Protein AF-A0AAD5QL70-F1 (afdb_monomer)

Organism: Parelaphostrongylus tenuis (NCBI:txid148309)

Mean predicted aligned error: 19.57 Å

Nearest PDB structures (foldseek):
  9cop-assembly1_x  TM=6.334E-01  e=8.776E-11  Saccharomyces cerevisiae
  8ptx-assembly1_D  TM=2.687E-01  e=2.064E-01  Homo sapiens
  8hmd-assembly1_B  TM=1.563E-01  e=8.203E-01  Tetrahymena thermophila
  6tka-assembly1_AAA  TM=2.559E-01  e=7.847E+00  Homo sapiens

Structure (mmCIF, N/CA/C/O backbone):
data_AF-A0AAD5QL70-F1
#
_entry.id   AF-A0AAD5QL70-F1
#
loop_
_atom_site.group_PDB
_atom_site.id
_atom_site.type_symbol
_atom_site.label_atom_id
_atom_site.label_alt_id
_atom_site.label_comp_id
_atom_site.label_asym_id
_atom_site.label_entity_id
_atom_site.label_seq_id
_atom_site.pdbx_PDB_ins_code
_atom_site.Cartn_x
_atom_site.Cartn_y
_atom_site.Cartn_z
_atom_site.occupancy
_atom_site.B_iso_or_equiv
_atom_site.auth_seq_id
_atom_site.auth_comp_id
_atom_site.auth_asym_id
_atom_site.auth_atom_id
_atom_site.pdbx_PDB_model_num
ATOM 1 N N . MET A 1 1 ? -36.336 -22.888 -12.694 1.00 26.28 1 MET A N 1
ATOM 2 C CA . MET A 1 1 ? -35.235 -23.279 -13.600 1.00 26.28 1 MET A CA 1
ATOM 3 C C . MET A 1 1 ? -35.094 -22.141 -14.593 1.00 26.28 1 MET A C 1
ATOM 5 O O . MET A 1 1 ? -36.102 -21.749 -15.151 1.00 26.28 1 MET A O 1
ATOM 9 N N . ALA A 1 2 ? -34.057 -21.320 -14.458 1.00 32.94 2 ALA A N 1
ATOM 10 C CA . ALA A 1 2 ? -32.711 -21.486 -15.024 1.00 32.94 2 ALA A CA 1
ATOM 11 C C . ALA A 1 2 ? -32.626 -20.706 -16.346 1.00 32.94 2 ALA A C 1
ATOM 13 O O . ALA A 1 2 ? -33.379 -20.984 -17.267 1.00 32.94 2 ALA A O 1
ATOM 14 N N . GLY A 1 3 ? -31.744 -19.703 -16.392 1.00 25.83 3 GLY A N 1
ATOM 15 C CA . GLY A 1 3 ? -31.513 -18.897 -17.595 1.00 25.83 3 GLY A CA 1
ATOM 16 C C . GLY A 1 3 ? -31.138 -17.437 -17.340 1.00 25.83 3 GLY A C 1
ATOM 17 O O . GLY A 1 3 ? -31.626 -16.557 -18.032 1.00 25.83 3 GLY A O 1
ATOM 18 N N . GLY A 1 4 ? -30.310 -17.161 -16.329 1.00 25.77 4 GLY A N 1
ATOM 19 C CA . GLY A 1 4 ? -29.740 -15.837 -16.070 1.00 25.77 4 GLY A CA 1
ATOM 20 C C . GLY A 1 4 ? -28.220 -15.870 -16.191 1.00 25.77 4 GLY A C 1
ATOM 21 O O . GLY A 1 4 ? -27.537 -15.657 -15.199 1.00 25.77 4 GLY A O 1
ATOM 22 N N . TYR A 1 5 ? -27.693 -16.189 -17.373 1.00 37.12 5 TYR A N 1
ATOM 23 C CA . TYR A 1 5 ? -26.260 -16.098 -17.669 1.00 37.12 5 TYR A CA 1
ATOM 24 C C . TYR A 1 5 ? -26.059 -15.676 -19.122 1.00 37.12 5 TYR A C 1
ATOM 26 O O . TYR A 1 5 ? -25.923 -16.525 -19.988 1.00 37.12 5 TYR A O 1
ATOM 34 N N . ALA A 1 6 ? -26.071 -14.366 -19.372 1.00 33.66 6 ALA A N 1
ATOM 35 C CA . ALA A 1 6 ? -25.352 -13.724 -20.478 1.00 33.66 6 ALA A CA 1
ATOM 36 C C . ALA A 1 6 ? -25.556 -12.200 -20.417 1.00 33.66 6 ALA A C 1
ATOM 38 O O . ALA A 1 6 ? -26.166 -11.597 -21.292 1.00 33.66 6 ALA A O 1
ATOM 39 N N . ALA A 1 7 ? -25.033 -11.555 -19.375 1.00 30.66 7 ALA A N 1
ATOM 40 C CA . ALA A 1 7 ? -24.532 -10.196 -19.549 1.00 30.66 7 ALA A CA 1
ATOM 41 C C . ALA A 1 7 ? -23.029 -10.353 -19.777 1.00 30.66 7 ALA A C 1
ATOM 43 O O . ALA A 1 7 ? -22.259 -10.463 -18.823 1.00 30.66 7 ALA A O 1
ATOM 44 N N . ALA A 1 8 ? -22.637 -10.503 -21.044 1.00 32.81 8 ALA A N 1
ATOM 45 C CA . ALA A 1 8 ? -21.238 -10.537 -21.436 1.00 32.81 8 ALA A CA 1
ATOM 46 C C . ALA A 1 8 ? -20.566 -9.260 -20.917 1.00 32.81 8 ALA A C 1
ATOM 48 O O . ALA A 1 8 ? -20.965 -8.146 -21.255 1.00 32.81 8 ALA A O 1
ATOM 49 N N . ALA A 1 9 ? -19.590 -9.443 -20.030 1.00 40.41 9 ALA A N 1
ATOM 50 C CA . ALA A 1 9 ? -18.787 -8.378 -19.471 1.00 40.41 9 ALA A CA 1
ATOM 51 C C . ALA A 1 9 ? -17.995 -7.708 -20.599 1.00 40.41 9 ALA A C 1
ATOM 53 O O . ALA A 1 9 ? -17.001 -8.244 -21.083 1.00 40.41 9 ALA A O 1
ATOM 54 N N . SER A 1 10 ? -18.412 -6.507 -20.983 1.00 39.53 10 SER A N 1
ATOM 55 C CA . SER A 1 10 ? -17.719 -5.600 -21.901 1.00 39.53 10 SER A CA 1
ATOM 56 C C . SER A 1 10 ? -16.426 -5.009 -21.301 1.00 39.53 10 SER A C 1
ATOM 58 O O . SER A 1 10 ? -16.129 -3.839 -21.509 1.00 39.53 10 SER A O 1
ATOM 60 N N . GLY A 1 11 ? -15.688 -5.787 -20.499 1.00 47.69 11 GLY A N 1
ATOM 61 C CA . GLY A 1 11 ? -14.507 -5.350 -19.740 1.00 47.69 11 GLY A CA 1
ATOM 62 C C . GLY A 1 11 ? -13.321 -6.317 -19.788 1.00 47.69 11 GLY A C 1
ATOM 63 O O . GLY A 1 11 ? -12.368 -6.139 -19.041 1.00 47.69 11 GLY A O 1
ATOM 64 N N . ILE A 1 12 ? -13.358 -7.354 -20.632 1.00 50.16 12 ILE A N 1
ATOM 65 C CA . ILE A 1 12 ? -12.235 -8.303 -20.759 1.00 50.16 12 ILE A CA 1
ATOM 66 C C . ILE A 1 12 ? -11.058 -7.675 -21.531 1.00 50.16 12 ILE A C 1
ATOM 68 O O . ILE A 1 12 ? -9.913 -7.992 -21.240 1.00 50.16 12 ILE A O 1
ATOM 72 N N . GLU A 1 13 ? -11.310 -6.719 -22.432 1.00 52.88 13 GLU A N 1
ATOM 73 C CA . GLU A 1 13 ? -10.253 -6.007 -23.178 1.00 52.88 13 GLU A CA 1
ATOM 74 C C . GLU A 1 13 ? -9.585 -4.863 -22.388 1.00 52.88 13 GLU A C 1
ATOM 76 O O . GLU A 1 13 ? -8.608 -4.285 -22.856 1.00 52.88 13 GLU A O 1
ATOM 81 N N . THR A 1 14 ? -10.084 -4.522 -21.193 1.00 74.25 14 THR A N 1
ATOM 82 C CA . THR A 1 14 ? -9.535 -3.428 -20.367 1.00 74.25 14 THR A CA 1
ATOM 83 C C . THR A 1 14 ? -8.592 -3.901 -19.264 1.00 74.25 14 THR A C 1
ATOM 85 O O . THR A 1 14 ? -7.994 -3.065 -18.594 1.00 74.25 14 THR A O 1
ATOM 88 N N . VAL A 1 15 ? -8.484 -5.212 -19.037 1.00 84.00 15 VAL A N 1
ATOM 89 C CA . VAL A 1 15 ? -7.678 -5.800 -17.958 1.00 84.00 15 VAL A CA 1
ATOM 90 C C . VAL A 1 15 ? -6.427 -6.429 -18.561 1.00 84.00 15 VAL A C 1
ATOM 92 O O . VAL A 1 15 ? -6.495 -7.138 -19.562 1.00 84.00 15 VAL A O 1
ATOM 95 N N . ASP A 1 16 ? -5.278 -6.164 -17.954 1.00 88.62 16 ASP A N 1
ATOM 96 C CA . ASP A 1 16 ? -4.001 -6.751 -18.351 1.00 88.62 16 ASP A CA 1
ATOM 97 C C . ASP A 1 16 ? -3.916 -8.249 -18.002 1.00 88.62 16 ASP A C 1
ATOM 99 O O . ASP A 1 16 ? -4.694 -8.773 -17.206 1.00 88.62 16 ASP A O 1
ATOM 103 N N . GLU A 1 17 ? -2.949 -8.969 -18.577 1.00 88.69 17 GLU A N 1
ATOM 104 C CA . GLU A 1 17 ? -2.839 -10.427 -18.410 1.00 88.69 17 GLU A CA 1
ATOM 105 C C . GLU A 1 17 ? -2.703 -10.851 -16.935 1.00 88.69 17 GLU A C 1
ATOM 107 O O . GLU A 1 17 ? -3.356 -11.795 -16.484 1.00 88.69 17 GLU A O 1
ATOM 112 N N . CYS A 1 18 ? -1.900 -10.117 -16.158 1.00 89.81 18 CYS A N 1
ATOM 113 C CA . CYS A 1 18 ? -1.757 -10.319 -14.716 1.00 89.81 18 CYS A CA 1
ATOM 114 C C . CYS A 1 18 ? -3.096 -10.124 -13.988 1.00 89.81 18 CYS A C 1
ATOM 116 O O . CYS A 1 18 ? -3.491 -10.958 -13.168 1.00 89.81 18 CYS A O 1
ATOM 118 N N . GLY A 1 19 ? -3.831 -9.062 -14.326 1.00 91.38 19 GLY A N 1
ATOM 119 C CA . GLY A 1 19 ? -5.157 -8.815 -13.778 1.00 91.38 19 GLY A CA 1
ATOM 120 C C . GLY A 1 19 ? -6.150 -9.925 -14.132 1.00 91.38 19 GLY A C 1
ATOM 121 O O . GLY A 1 19 ? -6.884 -10.389 -13.260 1.00 91.38 19 GLY A O 1
ATOM 122 N N . LEU A 1 20 ? -6.131 -10.431 -15.370 1.00 91.62 20 LEU A N 1
ATOM 123 C CA . LEU A 1 20 ? -6.994 -11.532 -15.811 1.00 91.62 20 LEU A CA 1
ATOM 124 C C . LEU A 1 20 ? -6.744 -12.817 -15.013 1.00 91.62 20 LEU A C 1
ATOM 126 O O . LEU A 1 20 ? -7.704 -13.434 -14.548 1.00 91.62 20 LEU A O 1
ATOM 130 N N . ARG A 1 21 ? -5.476 -13.194 -14.791 1.00 92.81 21 ARG A N 1
ATOM 131 C CA . ARG A 1 21 ? -5.111 -14.372 -13.977 1.00 92.81 21 ARG A CA 1
ATOM 132 C C . ARG A 1 21 ? -5.662 -14.264 -12.556 1.00 92.81 21 ARG A C 1
ATOM 134 O O . ARG A 1 21 ? -6.283 -15.204 -12.059 1.00 92.81 21 ARG A O 1
ATOM 141 N N . TYR A 1 22 ? -5.508 -13.097 -11.931 1.00 95.19 22 TYR A N 1
ATOM 142 C CA . TYR A 1 22 ? -6.078 -12.844 -10.611 1.00 95.19 22 TYR A CA 1
ATOM 143 C C . TYR A 1 22 ? -7.613 -12.890 -10.616 1.00 95.19 22 TYR A C 1
ATOM 145 O O . TYR A 1 22 ? -8.211 -13.510 -9.737 1.00 95.19 22 TYR A O 1
ATOM 153 N N . LEU A 1 23 ? -8.274 -12.275 -11.603 1.00 93.50 23 LEU A N 1
ATOM 154 C CA . LEU A 1 23 ? -9.737 -12.277 -11.692 1.00 93.50 23 LEU A CA 1
ATOM 155 C C . LEU A 1 23 ? -10.304 -13.683 -11.878 1.00 93.50 23 LEU A C 1
ATOM 157 O O . LEU A 1 23 ? -11.340 -13.994 -11.288 1.00 93.50 23 LEU A O 1
ATOM 161 N N . MET A 1 24 ? -9.632 -14.541 -12.648 1.00 92.88 24 MET A N 1
ATOM 162 C CA . MET A 1 24 ? -10.007 -15.949 -12.772 1.00 92.88 24 MET A CA 1
ATOM 163 C C . MET A 1 24 ? -9.941 -16.657 -11.414 1.00 92.88 24 MET A C 1
ATOM 165 O O . MET A 1 24 ? -10.930 -17.268 -11.003 1.00 92.88 24 MET A O 1
ATOM 169 N N . ALA A 1 25 ? -8.838 -16.501 -10.676 1.00 93.62 25 ALA A N 1
ATOM 170 C CA . ALA A 1 25 ? -8.689 -17.073 -9.337 1.00 93.62 25 ALA A CA 1
ATOM 171 C C . ALA A 1 25 ? -9.730 -16.518 -8.346 1.00 93.62 25 ALA A C 1
ATOM 173 O O . ALA A 1 25 ? -10.343 -17.269 -7.584 1.00 93.62 25 ALA A O 1
ATOM 174 N N . MET A 1 26 ? -10.011 -15.213 -8.400 1.00 93.00 26 MET A N 1
ATOM 175 C CA . MET A 1 26 ? -11.048 -14.571 -7.590 1.00 93.00 26 MET A CA 1
ATOM 176 C C . MET A 1 26 ? -12.438 -15.135 -7.897 1.00 93.00 26 MET A C 1
ATOM 178 O O . MET A 1 26 ? -13.197 -15.444 -6.977 1.00 93.00 26 MET A O 1
ATOM 182 N N . LYS A 1 27 ? -12.784 -15.296 -9.180 1.00 91.31 27 LYS A N 1
ATOM 183 C CA . LYS A 1 27 ? -14.077 -15.858 -9.594 1.00 91.31 27 LYS A CA 1
ATOM 184 C C . LYS A 1 27 ? -14.211 -17.323 -9.205 1.00 91.31 27 LYS A C 1
ATOM 186 O O . LYS A 1 27 ? -15.280 -17.728 -8.752 1.00 91.31 27 LYS A O 1
ATOM 191 N N . GLN A 1 28 ? -13.131 -18.093 -9.301 1.00 92.19 28 GLN A N 1
ATOM 192 C CA . GLN A 1 28 ? -13.091 -19.462 -8.803 1.00 92.19 28 GLN A CA 1
ATOM 193 C C . GLN A 1 28 ? -13.301 -19.510 -7.284 1.00 92.19 28 GLN A C 1
ATOM 195 O O . GLN A 1 28 ? -14.120 -20.296 -6.810 1.00 92.19 28 GLN A O 1
ATOM 200 N N . HIS A 1 29 ? -12.626 -18.650 -6.517 1.00 91.12 29 HIS A N 1
ATOM 201 C CA . HIS A 1 29 ? -12.807 -18.555 -5.067 1.00 91.12 29 HIS A CA 1
ATOM 202 C C . HIS A 1 29 ? -14.258 -18.207 -4.695 1.00 91.12 29 HIS A C 1
ATOM 204 O O . HIS A 1 29 ? -14.857 -18.867 -3.845 1.00 91.12 29 HIS A O 1
ATOM 210 N N . GLU A 1 30 ? -14.857 -17.224 -5.375 1.00 88.81 30 GLU A N 1
ATOM 211 C CA . GLU A 1 30 ? -16.262 -16.839 -5.195 1.00 88.81 30 GLU A CA 1
ATOM 212 C C . GLU A 1 30 ? -17.211 -18.014 -5.485 1.00 88.81 30 GLU A C 1
ATOM 214 O O . GLU A 1 30 ? -18.109 -18.305 -4.693 1.00 88.81 30 GLU A O 1
ATOM 219 N N . TYR A 1 31 ? -16.981 -18.735 -6.584 1.00 90.12 31 TYR A N 1
ATOM 220 C CA . TYR A 1 31 ? -17.771 -19.908 -6.949 1.00 90.12 31 TYR A CA 1
ATOM 221 C C . TYR A 1 31 ? -17.651 -21.035 -5.911 1.00 90.12 31 TYR A C 1
ATOM 223 O O . TYR A 1 31 ? -18.657 -21.594 -5.468 1.00 90.12 31 TYR A O 1
ATOM 231 N N . LEU A 1 32 ? -16.437 -21.325 -5.436 1.00 90.00 32 LEU A N 1
ATOM 232 C CA . LEU A 1 32 ? -16.202 -22.329 -4.397 1.00 90.00 32 LEU A CA 1
ATOM 233 C C . LEU A 1 32 ? -16.907 -21.974 -3.080 1.00 90.00 32 LEU A C 1
ATOM 235 O O . LEU A 1 32 ? -17.459 -22.855 -2.420 1.00 90.00 32 LEU A O 1
ATOM 239 N N . LEU A 1 33 ? -16.979 -20.693 -2.712 1.00 87.94 33 LEU A N 1
ATOM 240 C CA . LEU A 1 33 ? -17.736 -20.264 -1.533 1.00 87.94 33 LEU A CA 1
ATOM 241 C C . LEU A 1 33 ? -19.242 -20.555 -1.639 1.00 87.94 33 LEU A C 1
ATOM 243 O O . LEU A 1 33 ? -19.892 -20.729 -0.604 1.00 87.94 33 LEU A O 1
ATOM 247 N N . LEU A 1 34 ? -19.799 -20.638 -2.849 1.00 88.31 34 LEU A N 1
ATOM 248 C CA . LEU A 1 34 ? -21.205 -20.984 -3.080 1.00 88.31 34 LEU A CA 1
ATOM 249 C C . LEU A 1 34 ? -21.432 -22.500 -3.059 1.00 88.31 34 LEU A C 1
ATOM 251 O O . LEU A 1 34 ? -22.405 -22.968 -2.461 1.00 88.31 34 LEU A O 1
ATOM 255 N N . CYS A 1 35 ? -20.522 -23.262 -3.668 1.00 90.50 35 CYS A N 1
ATOM 256 C CA . CYS A 1 35 ? -20.698 -24.693 -3.919 1.00 90.50 35 CYS A CA 1
ATOM 257 C C . CYS A 1 35 ? -20.175 -25.602 -2.796 1.00 90.50 35 CYS A C 1
ATOM 259 O O . CYS A 1 35 ? -20.672 -26.716 -2.636 1.00 90.50 35 CYS A O 1
ATOM 261 N N . LEU A 1 36 ? -19.199 -25.155 -1.997 1.00 89.75 36 LEU A N 1
ATOM 262 C CA . LEU A 1 36 ? -18.584 -26.012 -0.982 1.00 89.75 36 LEU A CA 1
ATOM 263 C C . LEU A 1 36 ? -19.485 -26.227 0.250 1.00 89.75 36 LEU A C 1
ATOM 265 O O . LEU A 1 36 ? -20.193 -25.299 0.673 1.00 89.75 36 LEU A O 1
ATOM 269 N N . PRO A 1 37 ? -19.407 -27.412 0.892 1.00 90.12 37 PRO A N 1
ATOM 270 C CA . PRO A 1 37 ? -20.027 -27.691 2.185 1.00 90.12 37 PRO A CA 1
ATOM 271 C C . PRO A 1 37 ? -19.606 -26.698 3.276 1.00 90.12 37 PRO A C 1
ATOM 273 O O . PRO A 1 37 ? -18.491 -26.179 3.272 1.00 90.12 37 PRO A O 1
ATOM 276 N N . ILE A 1 38 ? -20.470 -26.495 4.276 1.00 86.44 38 ILE A N 1
ATOM 277 C CA . ILE A 1 38 ? -20.324 -25.453 5.312 1.00 86.44 38 ILE A CA 1
ATOM 278 C C . ILE A 1 38 ? -18.939 -25.457 5.988 1.00 86.44 38 ILE A C 1
ATOM 280 O O . ILE A 1 38 ? -18.350 -24.393 6.159 1.00 86.44 38 ILE A O 1
ATOM 284 N N . LYS A 1 39 ? -18.392 -26.628 6.347 1.00 88.44 39 LYS A N 1
ATOM 285 C CA . LYS A 1 39 ? -17.078 -26.725 7.016 1.00 88.44 39 LYS A CA 1
ATOM 286 C C . LYS A 1 39 ? -15.934 -26.236 6.123 1.00 88.44 39 LYS A C 1
ATOM 288 O O . LYS A 1 39 ? -15.171 -25.369 6.533 1.00 88.44 39 LYS A O 1
ATOM 293 N N . GLN A 1 40 ? -15.869 -26.746 4.893 1.00 88.75 40 GLN A N 1
ATOM 294 C CA . GLN A 1 40 ? -14.855 -26.359 3.906 1.00 88.75 40 GLN A CA 1
ATOM 295 C C . GLN A 1 40 ? -15.002 -24.889 3.507 1.00 88.75 40 GLN A C 1
ATOM 297 O O . GLN A 1 40 ? -14.014 -24.189 3.334 1.00 88.75 40 GLN A O 1
ATOM 302 N N . ARG A 1 41 ? -16.238 -24.384 3.446 1.00 88.62 41 ARG A N 1
ATOM 303 C CA . ARG A 1 41 ? -16.520 -22.969 3.200 1.00 88.62 41 ARG A CA 1
ATOM 304 C C . ARG A 1 41 ? -15.965 -22.062 4.297 1.00 88.62 41 ARG A C 1
ATOM 306 O O . ARG A 1 41 ? -15.408 -21.020 3.976 1.00 88.62 41 ARG A O 1
ATOM 313 N N . MET A 1 42 ? -16.114 -22.423 5.574 1.00 86.50 42 MET A N 1
ATOM 314 C CA . MET A 1 42 ? -15.545 -21.629 6.674 1.00 86.50 42 MET A CA 1
ATOM 315 C C . MET A 1 42 ? -14.015 -21.604 6.623 1.00 86.50 42 MET A C 1
ATOM 317 O O . MET A 1 42 ? -13.412 -20.558 6.843 1.00 86.50 42 MET A O 1
ATOM 321 N N . GLU A 1 43 ? -13.393 -22.738 6.304 1.00 88.44 43 GLU A N 1
ATOM 322 C CA . GLU A 1 43 ? -11.941 -22.828 6.146 1.00 88.44 43 GLU A CA 1
ATOM 323 C C . GLU A 1 43 ? -11.447 -22.014 4.943 1.00 88.44 43 GLU A C 1
ATOM 325 O O . GLU A 1 43 ? -10.506 -21.233 5.076 1.00 88.44 43 GLU A O 1
ATOM 330 N N . LEU A 1 44 ? -12.144 -22.097 3.806 1.00 88.12 44 LEU A N 1
ATOM 331 C CA . LEU A 1 44 ? -11.839 -21.304 2.618 1.00 88.12 44 LEU A CA 1
ATOM 332 C C . LEU A 1 44 ? -11.988 -19.799 2.882 1.00 88.12 44 LEU A C 1
ATOM 334 O O . LEU A 1 44 ? -11.121 -19.030 2.481 1.00 88.12 44 LEU A O 1
ATOM 338 N N . LYS A 1 45 ? -13.030 -19.370 3.611 1.00 85.88 45 LYS A N 1
ATOM 339 C CA . LYS A 1 45 ? -13.184 -17.966 4.036 1.00 85.88 45 LYS A CA 1
ATOM 340 C C . LYS A 1 45 ? -12.038 -17.497 4.928 1.00 85.88 45 LYS A C 1
ATOM 342 O O . LYS A 1 45 ? -11.597 -16.361 4.803 1.00 85.88 45 LYS A O 1
ATOM 347 N N . LYS A 1 46 ? -11.568 -18.362 5.830 1.00 86.69 46 LYS A N 1
ATOM 348 C CA . LYS A 1 46 ? -10.472 -18.045 6.750 1.00 86.69 46 LYS A CA 1
ATOM 349 C C . LYS A 1 46 ? -9.132 -17.906 6.022 1.00 86.69 46 LYS A C 1
ATOM 351 O O . LYS A 1 46 ? -8.351 -17.026 6.373 1.00 86.69 46 LYS A O 1
ATOM 356 N N . ASN A 1 47 ? -8.867 -18.777 5.049 1.00 86.62 47 ASN A N 1
ATOM 357 C CA . ASN A 1 47 ? -7.595 -18.806 4.326 1.00 86.62 47 ASN A CA 1
ATOM 358 C C . ASN A 1 47 ? -7.551 -17.777 3.185 1.00 86.62 47 ASN A C 1
ATOM 360 O O . ASN A 1 47 ? -6.507 -17.175 2.953 1.00 86.62 47 ASN A O 1
ATOM 364 N N . GLY A 1 48 ? -8.685 -17.534 2.525 1.00 90.56 48 GLY A N 1
ATOM 365 C CA . GLY A 1 48 ? -8.797 -16.630 1.385 1.00 90.56 48 GLY A CA 1
ATOM 366 C C . GLY A 1 48 ? -8.219 -17.192 0.088 1.00 90.56 48 GLY A C 1
ATOM 367 O O . GLY A 1 48 ? -8.097 -18.406 -0.082 1.00 90.56 48 GLY A O 1
ATOM 368 N N . ILE A 1 49 ? -7.927 -16.294 -0.851 1.00 93.06 49 ILE A N 1
ATOM 369 C CA . ILE A 1 49 ? -7.242 -16.609 -2.107 1.00 93.06 49 ILE A CA 1
ATOM 370 C C . ILE A 1 49 ? -5.774 -16.938 -1.805 1.00 93.06 49 ILE A C 1
ATOM 372 O O . ILE A 1 49 ? -5.167 -16.346 -0.912 1.00 93.06 49 ILE A O 1
ATOM 376 N N . ALA A 1 50 ? -5.194 -17.886 -2.545 1.00 92.56 50 ALA A N 1
ATOM 377 C CA . ALA A 1 50 ? -3.801 -18.264 -2.364 1.00 92.56 50 ALA A CA 1
ATOM 378 C C . ALA A 1 50 ? -2.856 -17.098 -2.698 1.00 92.56 50 ALA A C 1
ATOM 380 O O . ALA A 1 50 ? -3.073 -16.342 -3.646 1.00 92.56 50 ALA A O 1
ATOM 381 N N . SER A 1 51 ? -1.754 -16.973 -1.956 1.00 92.56 51 SER A N 1
ATOM 382 C CA . SER A 1 51 ? -0.759 -15.916 -2.193 1.00 92.56 51 SER A CA 1
ATOM 383 C C . SER A 1 51 ? -0.135 -15.986 -3.595 1.00 92.56 51 SER A C 1
ATOM 385 O O . SER A 1 51 ? 0.255 -14.953 -4.136 1.00 92.56 51 SER A O 1
ATOM 387 N N . SER A 1 52 ? -0.090 -17.183 -4.198 1.00 92.38 52 SER A N 1
ATOM 388 C CA . SER A 1 52 ? 0.312 -17.417 -5.594 1.00 92.38 52 SER A CA 1
ATOM 389 C C . SER A 1 52 ? -0.598 -16.744 -6.615 1.00 92.38 52 SER A C 1
ATOM 391 O O . SER A 1 52 ? -0.155 -16.452 -7.721 1.00 92.38 52 SER A O 1
ATOM 393 N N . ASP A 1 53 ? -1.855 -16.501 -6.254 1.00 94.25 53 ASP A N 1
ATOM 394 C CA . ASP A 1 53 ? -2.822 -15.829 -7.113 1.00 94.25 53 ASP A CA 1
ATOM 395 C C . ASP A 1 53 ? -2.849 -14.323 -6.821 1.00 94.25 53 ASP A C 1
ATOM 397 O O . ASP A 1 53 ? -2.938 -13.509 -7.737 1.00 94.25 53 ASP A O 1
ATOM 401 N N . ILE A 1 54 ? -2.699 -13.935 -5.546 1.00 94.81 54 ILE A N 1
ATOM 402 C CA . ILE A 1 54 ? -2.653 -12.527 -5.107 1.00 94.81 54 ILE A CA 1
ATOM 403 C C . ILE A 1 54 ? -1.474 -11.774 -5.742 1.00 94.81 54 ILE A C 1
ATOM 405 O O . ILE A 1 54 ? -1.619 -10.603 -6.095 1.00 94.81 54 ILE A O 1
ATOM 409 N N . ILE A 1 55 ? -0.320 -12.426 -5.927 1.00 92.56 55 ILE A N 1
ATOM 410 C CA . ILE A 1 55 ? 0.865 -11.791 -6.526 1.00 92.56 55 ILE A CA 1
ATOM 411 C C . ILE A 1 55 ? 0.598 -11.267 -7.948 1.00 92.56 55 ILE A C 1
ATOM 413 O O . ILE A 1 55 ? 1.131 -10.225 -8.328 1.00 92.56 55 ILE A O 1
ATOM 417 N N . TRP A 1 56 ? -0.288 -11.915 -8.713 1.00 93.06 56 TRP A N 1
ATOM 418 C CA . TRP A 1 56 ? -0.676 -11.434 -10.040 1.00 93.06 56 TRP A CA 1
ATOM 419 C C . TRP A 1 56 ? -1.394 -10.087 -9.968 1.00 93.06 56 TRP A C 1
ATOM 421 O O . TRP A 1 56 ? -1.114 -9.206 -10.777 1.00 93.06 56 TRP A O 1
ATOM 431 N N . ALA A 1 57 ? -2.240 -9.870 -8.956 1.00 93.62 57 ALA A N 1
ATOM 432 C CA . ALA A 1 57 ? -2.847 -8.559 -8.738 1.00 93.62 57 ALA A CA 1
ATOM 433 C C . ALA A 1 57 ? -1.798 -7.495 -8.391 1.00 93.62 57 ALA A C 1
ATOM 435 O O . ALA A 1 57 ? -1.924 -6.354 -8.824 1.00 93.62 57 ALA A O 1
ATOM 436 N N . GLN A 1 58 ? -0.744 -7.845 -7.643 1.00 90.94 58 GLN A N 1
ATOM 437 C CA . GLN A 1 58 ? 0.311 -6.888 -7.286 1.00 90.94 58 GLN A CA 1
ATOM 438 C C . GLN A 1 58 ? 1.060 -6.367 -8.522 1.00 90.94 58 GLN A C 1
ATOM 440 O O . GLN A 1 58 ? 1.403 -5.179 -8.588 1.00 90.94 58 GLN A O 1
ATOM 445 N N . HIS A 1 59 ? 1.292 -7.247 -9.496 1.00 86.81 59 HIS A N 1
ATOM 446 C CA . HIS A 1 59 ? 1.949 -6.919 -10.760 1.00 86.81 59 HIS A CA 1
ATOM 447 C C . HIS A 1 59 ? 1.017 -6.335 -11.819 1.00 86.81 59 HIS A C 1
ATOM 449 O O . HIS A 1 59 ? 1.509 -5.860 -12.838 1.00 86.81 59 HIS A O 1
ATOM 455 N N . SER A 1 60 ? -0.294 -6.342 -11.584 1.00 89.31 60 SER A N 1
ATOM 456 C CA . SER A 1 60 ? -1.253 -5.760 -12.512 1.00 89.31 60 SER A CA 1
ATOM 457 C C . SER A 1 60 ? -1.154 -4.231 -12.546 1.00 89.31 60 SER A C 1
ATOM 459 O O . SER A 1 60 ? -0.957 -3.573 -11.517 1.00 89.31 60 SER A O 1
ATOM 461 N N . GLU A 1 61 ? -1.304 -3.663 -13.742 1.00 84.62 61 GLU A N 1
ATOM 462 C CA . GLU A 1 61 ? -1.407 -2.213 -13.957 1.00 84.62 61 GLU A CA 1
ATOM 463 C C . GLU A 1 61 ? -2.864 -1.708 -13.895 1.00 84.62 61 GLU A C 1
ATOM 465 O O . GLU A 1 61 ? -3.096 -0.503 -13.793 1.00 84.62 61 GLU A O 1
ATOM 470 N N . THR A 1 62 ? -3.850 -2.614 -13.898 1.00 87.88 62 THR A N 1
ATOM 471 C CA . THR A 1 62 ? -5.292 -2.314 -14.001 1.00 87.88 62 THR A CA 1
ATOM 472 C C . THR A 1 62 ? -6.007 -2.373 -12.642 1.00 87.88 62 THR A C 1
ATOM 474 O O . THR A 1 62 ? -7.073 -2.964 -12.467 1.00 87.88 62 THR A O 1
ATOM 477 N N . GLU A 1 63 ? -5.410 -1.742 -11.621 1.00 88.69 63 GLU A N 1
ATOM 478 C CA . GLU A 1 63 ? -5.901 -1.782 -10.229 1.00 88.69 63 GLU A CA 1
ATOM 479 C C . GLU A 1 63 ? -7.359 -1.317 -10.079 1.00 88.69 63 GLU A C 1
ATOM 481 O O . GLU A 1 63 ? -8.100 -1.822 -9.231 1.00 88.69 63 GLU A O 1
ATOM 486 N N . THR A 1 64 ? -7.778 -0.334 -10.876 1.00 88.69 64 THR A N 1
ATOM 487 C CA . THR A 1 64 ? -9.133 0.227 -10.848 1.00 88.69 64 THR A CA 1
ATOM 488 C C . THR A 1 64 ? -10.176 -0.766 -11.341 1.00 88.69 64 THR A C 1
ATOM 490 O O . THR A 1 64 ? -11.235 -0.913 -10.729 1.00 88.69 64 THR A O 1
ATOM 493 N N . GLU A 1 65 ? -9.868 -1.476 -12.416 1.00 89.88 65 GLU A N 1
ATOM 494 C CA . GLU A 1 65 ? -10.698 -2.499 -13.032 1.00 89.88 65 GLU A CA 1
ATOM 495 C C . GLU A 1 65 ? -10.809 -3.706 -12.098 1.00 89.88 65 GLU A C 1
ATOM 497 O O . GLU A 1 65 ? -11.920 -4.181 -11.841 1.00 89.88 65 GLU A O 1
ATOM 502 N N . LEU A 1 66 ? -9.685 -4.127 -11.500 1.00 91.56 66 LEU A N 1
ATOM 503 C CA . LEU A 1 66 ? -9.657 -5.174 -10.478 1.00 91.56 66 LEU A CA 1
ATOM 504 C C . LEU A 1 66 ? -10.557 -4.829 -9.293 1.00 91.56 66 LEU A C 1
ATOM 506 O O . LEU A 1 66 ? -11.369 -5.650 -8.868 1.00 91.56 66 LEU A O 1
ATOM 510 N N . LEU A 1 67 ? -10.467 -3.598 -8.784 1.00 90.75 67 LEU A N 1
ATOM 511 C CA . LEU A 1 67 ? -11.288 -3.145 -7.666 1.00 90.75 67 LEU A CA 1
ATOM 512 C C . LEU A 1 67 ? -12.783 -3.109 -8.019 1.00 90.75 67 LEU A C 1
ATOM 514 O O . LEU A 1 67 ? -13.622 -3.495 -7.203 1.00 90.75 67 LEU A O 1
ATOM 518 N N . ASN A 1 68 ? -13.122 -2.672 -9.233 1.00 89.31 68 ASN A N 1
ATOM 519 C CA . ASN A 1 68 ? -14.502 -2.619 -9.717 1.00 89.31 68 ASN A CA 1
ATOM 520 C C . ASN A 1 68 ? -15.113 -4.013 -9.909 1.00 89.31 68 ASN A C 1
ATOM 522 O O . ASN A 1 68 ? -16.326 -4.169 -9.742 1.00 89.31 68 ASN A O 1
ATOM 526 N N . ALA A 1 69 ? -14.289 -5.019 -10.209 1.00 88.75 69 ALA A N 1
ATOM 527 C CA . ALA A 1 69 ? -14.718 -6.403 -10.366 1.00 88.75 69 ALA A CA 1
ATOM 528 C C . ALA A 1 69 ? -15.101 -7.089 -9.040 1.00 88.75 69 ALA A C 1
ATOM 530 O O . ALA A 1 69 ? -15.759 -8.134 -9.074 1.00 88.75 69 ALA A O 1
ATOM 531 N N . ILE A 1 70 ? -14.733 -6.515 -7.883 1.00 88.75 70 ILE A N 1
ATOM 532 C CA . ILE A 1 70 ? -15.021 -7.075 -6.554 1.00 88.75 70 ILE A CA 1
ATOM 533 C C . ILE A 1 70 ? -16.513 -6.903 -6.213 1.00 88.75 70 ILE A C 1
ATOM 535 O O . ILE A 1 70 ? -16.968 -5.784 -5.946 1.00 88.75 70 ILE A O 1
ATOM 539 N N . PRO A 1 71 ? -17.301 -7.993 -6.124 1.00 82.38 71 PRO A N 1
ATOM 540 C CA . PRO A 1 71 ? -18.751 -7.893 -5.948 1.00 82.38 71 PRO A CA 1
ATOM 541 C C . PRO A 1 71 ? -19.175 -7.301 -4.600 1.00 82.38 71 PRO A C 1
ATOM 543 O O . PRO A 1 71 ? -20.183 -6.596 -4.531 1.00 82.38 71 PRO A O 1
ATOM 546 N N . SER A 1 72 ? -18.418 -7.554 -3.527 1.00 80.06 72 SER A N 1
ATOM 547 C CA . SER A 1 72 ? -18.735 -7.054 -2.179 1.00 80.06 72 SER A CA 1
ATOM 548 C C . SER A 1 72 ? -18.637 -5.529 -2.073 1.00 80.06 72 SER A C 1
ATOM 550 O O . SER A 1 72 ? -19.384 -4.908 -1.319 1.00 80.06 72 SER A O 1
ATOM 552 N N . LEU A 1 73 ? -17.789 -4.896 -2.890 1.00 82.00 73 LEU A N 1
ATOM 553 C CA . LEU A 1 73 ? -17.683 -3.437 -2.971 1.00 82.00 73 LEU A CA 1
ATOM 554 C C . LEU A 1 73 ? -18.813 -2.789 -3.789 1.00 82.00 73 LEU A C 1
ATOM 556 O O . LEU A 1 73 ? -19.049 -1.581 -3.631 1.00 82.00 73 LEU A O 1
ATOM 560 N N . GLN A 1 74 ? -19.501 -3.578 -4.623 1.00 79.88 74 GLN A N 1
ATOM 561 C CA . GLN A 1 74 ? -20.685 -3.177 -5.392 1.00 79.88 74 GLN A CA 1
ATOM 562 C C . GLN A 1 74 ? -21.975 -3.366 -4.575 1.00 79.88 74 GLN A C 1
ATOM 564 O O . GLN A 1 74 ? -22.835 -2.489 -4.543 1.00 79.88 74 GLN A O 1
ATOM 569 N N . LYS A 1 75 ? -22.102 -4.490 -3.858 1.00 69.25 75 LYS A N 1
ATOM 570 C CA . LYS A 1 75 ? -23.303 -4.888 -3.101 1.00 69.25 75 LYS A CA 1
ATOM 571 C C . LYS A 1 75 ? -23.289 -4.391 -1.648 1.00 69.25 75 LYS A C 1
ATOM 573 O O . LYS A 1 75 ? -23.402 -5.212 -0.752 1.00 69.25 75 LYS A O 1
ATOM 578 N N . SER A 1 76 ? -23.108 -3.082 -1.439 1.00 68.31 76 SER A N 1
ATOM 579 C CA . SER A 1 76 ? -23.256 -2.261 -0.203 1.00 68.31 76 SER A CA 1
ATOM 580 C C . SER A 1 76 ? -22.757 -2.752 1.178 1.00 68.31 76 SER A C 1
ATOM 582 O O . SER A 1 76 ? -22.639 -1.915 2.069 1.00 68.31 76 SER A O 1
ATOM 584 N N . ASN A 1 77 ? -22.421 -4.027 1.384 1.00 83.62 77 ASN A N 1
ATOM 585 C CA . ASN A 1 77 ? -22.118 -4.651 2.674 1.00 83.62 77 ASN A CA 1
ATOM 586 C C . ASN A 1 77 ? -20.733 -5.340 2.676 1.00 83.62 77 ASN A C 1
ATOM 588 O O . ASN A 1 77 ? -20.651 -6.529 2.985 1.00 83.62 77 ASN A O 1
ATOM 592 N N . PRO A 1 78 ? -19.635 -4.647 2.316 1.00 89.56 78 PRO A N 1
ATOM 593 C CA . PRO A 1 78 ? -18.304 -5.242 2.358 1.00 89.56 78 PRO A CA 1
ATOM 594 C C . PRO A 1 78 ? -17.835 -5.475 3.799 1.00 89.56 78 PRO A C 1
ATOM 596 O O . PRO A 1 78 ? -17.938 -4.583 4.646 1.00 89.56 78 PRO A O 1
ATOM 599 N N . THR A 1 79 ? -17.243 -6.641 4.059 1.00 91.06 79 THR A N 1
ATOM 600 C CA . THR A 1 79 ? -16.587 -6.950 5.341 1.00 91.06 79 THR A CA 1
ATOM 601 C C . THR A 1 79 ? -15.064 -6.919 5.212 1.00 91.06 79 THR A C 1
ATOM 603 O O . THR A 1 79 ? -14.509 -7.181 4.145 1.00 91.06 79 THR A O 1
ATOM 606 N N . TRP A 1 80 ? -14.356 -6.608 6.305 1.00 92.81 80 TRP A N 1
ATOM 607 C CA . TRP A 1 80 ? -12.885 -6.632 6.304 1.00 92.81 80 TRP A CA 1
ATOM 608 C C . TRP A 1 80 ? -12.327 -8.024 5.980 1.00 92.81 80 TRP A C 1
ATOM 610 O O . TRP A 1 80 ? -11.352 -8.127 5.243 1.00 92.81 80 TRP A O 1
ATOM 620 N N . GLU A 1 81 ? -12.962 -9.085 6.482 1.00 90.69 81 GLU A N 1
ATOM 621 C CA . GLU A 1 81 ? -12.538 -10.468 6.231 1.00 90.69 81 GLU A CA 1
ATOM 622 C C . GLU A 1 81 ? -12.559 -10.810 4.737 1.00 90.69 81 GLU A C 1
ATOM 624 O O . GLU A 1 81 ? -11.602 -11.392 4.231 1.00 90.69 81 GLU A O 1
ATOM 629 N N . GLU A 1 82 ? -13.591 -10.375 4.007 1.00 89.88 82 GLU A N 1
ATOM 630 C CA . GLU A 1 82 ? -13.661 -10.542 2.553 1.00 89.88 82 GLU A CA 1
ATOM 631 C C . GLU A 1 82 ? -12.530 -9.787 1.848 1.00 89.88 82 GLU A C 1
ATOM 633 O O . GLU A 1 82 ? -11.817 -10.366 1.035 1.00 89.88 82 GLU A O 1
ATOM 638 N N . LEU A 1 83 ? -12.294 -8.517 2.182 1.00 91.75 83 LEU A N 1
ATOM 639 C CA . LEU A 1 83 ? -11.235 -7.732 1.539 1.00 91.75 83 LEU A CA 1
ATOM 640 C C . LEU A 1 83 ? -9.830 -8.273 1.864 1.00 91.75 83 LEU A C 1
ATOM 642 O O . LEU A 1 83 ? -8.955 -8.283 0.994 1.00 91.75 83 LEU A O 1
ATOM 646 N N . ARG A 1 84 ? -9.626 -8.777 3.087 1.00 93.12 84 ARG A N 1
ATOM 647 C CA . ARG A 1 84 ? -8.406 -9.482 3.499 1.00 93.12 84 ARG A CA 1
ATOM 648 C C . ARG A 1 84 ? -8.219 -10.777 2.708 1.00 93.12 84 ARG A C 1
ATOM 650 O O . ARG A 1 84 ? -7.100 -11.062 2.285 1.00 93.12 84 ARG A O 1
ATOM 657 N N . SER A 1 85 ? -9.293 -11.538 2.486 1.00 92.00 85 SER A N 1
ATOM 658 C CA . SER A 1 85 ? -9.257 -12.791 1.716 1.00 92.00 85 SER A CA 1
ATOM 659 C C . SER A 1 85 ? -8.847 -12.579 0.254 1.00 92.00 85 SER A C 1
ATOM 661 O O . SER A 1 85 ? -8.247 -13.462 -0.351 1.00 92.00 85 SER A O 1
ATOM 663 N N . LEU A 1 86 ? -9.112 -11.386 -0.287 1.00 92.81 86 LEU A N 1
ATOM 664 C CA . LEU A 1 86 ? -8.744 -10.968 -1.641 1.00 92.81 86 LEU A CA 1
ATOM 665 C C . LEU A 1 86 ? -7.333 -10.364 -1.738 1.00 92.81 86 LEU A C 1
ATOM 667 O O . LEU A 1 86 ? -6.872 -10.054 -2.838 1.00 92.81 86 LEU A O 1
ATOM 671 N N . GLY A 1 87 ? -6.647 -10.160 -0.611 1.00 92.56 87 GLY A N 1
ATOM 672 C CA . GLY A 1 87 ? -5.281 -9.643 -0.592 1.00 92.56 87 GLY A CA 1
ATOM 673 C C . GLY A 1 87 ? -5.148 -8.152 -0.913 1.00 92.56 87 GLY A C 1
ATOM 674 O O . GLY A 1 87 ? -4.073 -7.729 -1.325 1.00 92.56 87 GLY A O 1
ATOM 675 N N . ILE A 1 88 ? -6.201 -7.342 -0.737 1.00 92.69 88 ILE A N 1
ATOM 676 C CA . ILE A 1 88 ? -6.233 -5.930 -1.181 1.00 92.69 88 ILE A CA 1
ATOM 677 C C . ILE A 1 88 ? -5.064 -5.103 -0.638 1.00 92.69 88 ILE A C 1
ATOM 679 O O . ILE A 1 88 ? -4.556 -4.220 -1.329 1.00 92.69 88 ILE A O 1
ATOM 683 N N . ALA A 1 89 ? -4.604 -5.390 0.582 1.00 93.12 89 ALA A N 1
ATOM 684 C CA . ALA A 1 89 ? -3.482 -4.673 1.181 1.00 93.12 89 ALA A CA 1
ATOM 685 C C . ALA A 1 89 ? -2.162 -4.843 0.402 1.00 93.12 89 ALA A C 1
ATOM 687 O O . ALA A 1 89 ? -1.314 -3.951 0.470 1.00 93.12 89 ALA A O 1
ATOM 688 N N . TRP A 1 90 ? -2.001 -5.955 -0.329 1.00 93.19 90 TRP A N 1
ATOM 689 C CA . TRP A 1 90 ? -0.793 -6.296 -1.085 1.00 93.19 90 TRP A CA 1
ATOM 690 C C . TRP A 1 90 ? -0.706 -5.600 -2.439 1.00 93.19 90 TRP A C 1
ATOM 692 O O . TRP A 1 90 ? 0.384 -5.198 -2.844 1.00 93.19 90 TRP A O 1
ATOM 702 N N . TRP A 1 91 ? -1.834 -5.458 -3.135 1.00 92.75 91 TRP A N 1
ATOM 703 C CA . TRP A 1 91 ? -1.840 -5.015 -4.528 1.00 92.75 91 TRP A CA 1
ATOM 704 C C . TRP A 1 91 ? -2.439 -3.629 -4.757 1.00 92.75 91 TRP A C 1
ATOM 706 O O . TRP A 1 91 ? -2.049 -2.970 -5.713 1.00 92.75 91 TRP A O 1
ATOM 716 N N . LEU A 1 92 ? -3.338 -3.138 -3.896 1.00 92.50 92 LEU A N 1
ATOM 717 C CA . LEU A 1 92 ? -3.951 -1.824 -4.096 1.00 92.50 92 LEU A CA 1
ATOM 718 C C . LEU A 1 92 ? -2.967 -0.719 -3.700 1.00 92.50 92 LEU A C 1
ATOM 720 O O . LEU A 1 92 ? -2.812 -0.428 -2.508 1.00 92.50 92 LEU A O 1
ATOM 724 N N . LYS A 1 93 ? -2.314 -0.070 -4.668 1.00 88.31 93 LYS A N 1
ATOM 725 C CA . LYS A 1 93 ? -1.270 0.944 -4.423 1.00 88.31 93 LYS A CA 1
ATOM 726 C C . LYS A 1 93 ? -1.879 2.325 -4.202 1.00 88.31 93 LYS A C 1
ATOM 728 O O . LYS A 1 93 ? -1.403 3.077 -3.350 1.00 88.31 93 LYS A O 1
ATOM 733 N N . ASN A 1 94 ? -2.981 2.638 -4.885 1.00 89.38 94 ASN A N 1
ATOM 734 C CA . ASN A 1 94 ? -3.641 3.937 -4.770 1.00 89.38 94 ASN A CA 1
ATOM 735 C C . ASN A 1 94 ? -4.281 4.167 -3.381 1.00 89.38 94 ASN A C 1
ATOM 737 O O . ASN A 1 94 ? -5.321 3.598 -3.037 1.00 89.38 94 ASN A O 1
ATOM 741 N N . THR A 1 95 ? -3.691 5.075 -2.600 1.00 90.19 95 THR A N 1
ATOM 742 C CA . THR A 1 95 ? -4.161 5.447 -1.255 1.00 90.19 95 THR A CA 1
ATOM 743 C C . THR A 1 95 ? -5.563 6.067 -1.256 1.00 90.19 95 THR A C 1
ATOM 745 O O . THR A 1 95 ? -6.317 5.875 -0.302 1.00 90.19 95 THR A O 1
ATOM 748 N N . SER A 1 96 ? -5.959 6.788 -2.309 1.00 91.94 96 SER A N 1
ATOM 749 C CA . SER A 1 96 ? -7.303 7.375 -2.416 1.00 91.94 96 SER A CA 1
ATOM 750 C C . SER A 1 96 ? -8.369 6.295 -2.594 1.00 91.94 96 SER A C 1
ATOM 752 O O . SER A 1 96 ? -9.378 6.305 -1.887 1.00 91.94 96 SER A O 1
ATOM 754 N N . SER A 1 97 ? -8.116 5.315 -3.464 1.00 91.81 97 SER A N 1
ATOM 755 C CA . SER A 1 97 ? -8.997 4.154 -3.639 1.00 91.81 97 SER A CA 1
ATOM 756 C C . SER A 1 97 ? -9.095 3.329 -2.354 1.00 91.81 97 SER A C 1
ATOM 758 O O . SER A 1 97 ? -10.193 2.936 -1.953 1.00 91.81 97 SER A O 1
ATOM 760 N N . LEU A 1 98 ? -7.974 3.143 -1.645 1.00 93.44 98 LEU A N 1
ATOM 761 C CA . LEU A 1 98 ? -7.952 2.450 -0.355 1.00 93.44 98 LEU A CA 1
ATOM 762 C C . LEU A 1 98 ? -8.806 3.174 0.700 1.00 93.44 98 LEU A C 1
ATOM 764 O O . LEU A 1 98 ? -9.601 2.532 1.386 1.00 93.44 98 LEU A O 1
ATOM 768 N N . LYS A 1 99 ? -8.716 4.510 0.791 1.00 93.81 99 LYS A N 1
ATOM 769 C CA . LYS A 1 99 ? -9.560 5.322 1.690 1.00 93.81 99 LYS A CA 1
ATOM 770 C C . LYS A 1 99 ? -11.050 5.099 1.429 1.00 93.81 99 LYS A C 1
ATOM 772 O O . LYS A 1 99 ? -11.807 4.910 2.378 1.00 93.81 99 LYS A O 1
ATOM 777 N N . ILE A 1 100 ? -11.461 5.081 0.158 1.00 92.69 100 ILE A N 1
ATOM 778 C CA . ILE A 1 100 ? -12.859 4.852 -0.235 1.00 92.69 100 ILE A CA 1
ATOM 779 C C . ILE A 1 100 ? -13.317 3.448 0.182 1.00 92.69 100 ILE A C 1
ATOM 781 O O . ILE A 1 100 ? -14.405 3.301 0.742 1.00 92.69 100 ILE A O 1
ATOM 785 N N . CYS A 1 101 ? -12.494 2.421 -0.044 1.00 92.56 101 CYS A N 1
ATOM 786 C CA . CYS A 1 101 ? -12.824 1.041 0.323 1.00 92.56 101 CYS A CA 1
ATOM 787 C C . CYS A 1 101 ? -13.004 0.875 1.833 1.00 92.56 101 CYS A C 1
ATOM 789 O O . CYS A 1 101 ? -14.009 0.327 2.286 1.00 92.56 101 CYS A O 1
ATOM 791 N N . ILE A 1 102 ? -12.065 1.402 2.618 1.00 94.81 102 ILE A N 1
ATOM 792 C CA . ILE A 1 102 ? -12.114 1.311 4.078 1.00 94.81 102 ILE A CA 1
ATOM 793 C C . ILE A 1 102 ? -13.265 2.141 4.655 1.00 94.81 102 ILE A C 1
ATOM 795 O O . ILE A 1 102 ? -13.904 1.716 5.614 1.00 94.81 102 ILE A O 1
ATOM 799 N N . GLU A 1 103 ? -13.616 3.273 4.044 1.00 93.38 103 GLU A N 1
ATOM 800 C CA . GLU A 1 103 ? -14.803 4.035 4.438 1.00 93.38 103 GLU A CA 1
ATOM 801 C C . GLU A 1 103 ? -16.113 3.282 4.154 1.00 93.38 103 GLU A C 1
ATOM 803 O O . GLU A 1 103 ? -17.041 3.353 4.963 1.00 93.38 103 GLU A O 1
ATOM 808 N N . LYS A 1 104 ? -16.198 2.534 3.045 1.00 93.06 104 LYS A N 1
ATOM 809 C CA . LYS A 1 104 ? -17.339 1.644 2.775 1.00 93.06 104 LYS A CA 1
ATOM 810 C C . LYS A 1 104 ? -17.441 0.534 3.827 1.00 93.06 104 LYS A C 1
ATOM 812 O O . LYS A 1 104 ? -18.532 0.317 4.345 1.00 93.06 104 LYS A O 1
ATOM 817 N N . ILE A 1 105 ? -16.323 -0.101 4.195 1.00 93.62 105 ILE A N 1
ATOM 818 C CA . ILE A 1 105 ? -16.289 -1.120 5.263 1.00 93.62 105 ILE A CA 1
ATOM 819 C C . ILE A 1 105 ? -16.727 -0.525 6.602 1.00 93.62 105 ILE A C 1
ATOM 821 O O . ILE A 1 105 ? -17.549 -1.117 7.292 1.00 93.62 105 ILE A O 1
ATOM 825 N N . ALA A 1 106 ? -16.231 0.661 6.963 1.00 93.62 106 ALA A N 1
ATOM 826 C CA . ALA A 1 106 ? -16.596 1.315 8.218 1.00 93.62 106 ALA A CA 1
ATOM 827 C C . ALA A 1 106 ? -18.113 1.563 8.315 1.00 93.62 106 ALA A C 1
ATOM 829 O O . ALA A 1 106 ? -18.722 1.312 9.356 1.00 93.62 106 ALA A O 1
ATOM 830 N N . LYS A 1 107 ? -18.734 2.004 7.210 1.00 91.81 107 LYS A N 1
ATOM 831 C CA . LYS A 1 107 ? -20.190 2.194 7.118 1.00 91.81 107 LYS A CA 1
ATOM 832 C C . LYS A 1 107 ? -20.944 0.868 7.232 1.00 91.81 107 LYS A C 1
ATOM 834 O O . LYS A 1 107 ? -21.908 0.801 7.989 1.00 91.81 107 LYS A O 1
ATOM 839 N N . ALA A 1 108 ? -20.503 -0.166 6.518 1.00 92.38 108 ALA A N 1
ATOM 840 C CA . ALA A 1 108 ? -21.130 -1.486 6.547 1.00 92.38 108 ALA A CA 1
ATOM 841 C C . ALA A 1 108 ? -21.043 -2.142 7.936 1.00 92.38 108 ALA A C 1
ATOM 843 O O . ALA A 1 108 ? -22.048 -2.643 8.436 1.00 92.38 108 ALA A O 1
ATOM 844 N N . ALA A 1 109 ? -19.885 -2.055 8.601 1.00 91.69 109 ALA A N 1
ATOM 845 C CA . ALA A 1 109 ? -19.680 -2.570 9.956 1.00 91.69 109 ALA A CA 1
ATOM 846 C C . ALA A 1 109 ? -20.634 -1.913 10.968 1.00 91.69 109 ALA A C 1
ATOM 848 O O . ALA A 1 109 ? -21.273 -2.603 11.761 1.00 91.69 109 ALA A O 1
ATOM 849 N N . PHE A 1 110 ? -20.805 -0.586 10.891 1.00 91.19 110 PHE A N 1
ATOM 850 C CA . PHE A 1 110 ? -21.783 0.116 11.724 1.00 91.19 110 PHE A CA 1
ATOM 851 C C . PHE A 1 110 ? -23.225 -0.301 11.401 1.00 91.19 110 PHE A C 1
ATOM 853 O O . PHE A 1 110 ? -24.023 -0.503 12.309 1.00 91.19 110 PHE A O 1
ATOM 860 N N . GLN A 1 111 ? -23.581 -0.445 10.122 1.00 89.31 111 GLN A N 1
ATOM 861 C CA . GLN A 1 111 ? -24.940 -0.822 9.719 1.00 89.31 111 GLN A CA 1
ATOM 862 C C . GLN A 1 111 ? -25.321 -2.247 10.138 1.00 89.31 111 GLN A C 1
ATOM 864 O O . GLN A 1 111 ? -26.498 -2.499 10.388 1.00 89.31 111 GLN A O 1
ATOM 869 N N . GLN A 1 112 ? -24.349 -3.157 10.236 1.00 87.31 112 GLN A N 1
ATOM 870 C CA . GLN A 1 112 ? -24.586 -4.554 10.592 1.00 87.31 112 GLN A CA 1
ATOM 871 C C . GLN A 1 112 ? -25.008 -4.725 12.057 1.00 87.31 112 GLN A C 1
ATOM 873 O O . GLN A 1 112 ? -26.025 -5.362 12.325 1.00 87.31 112 GLN A O 1
ATOM 878 N N . ASN A 1 113 ? -24.251 -4.143 12.993 1.00 85.75 113 ASN A N 1
ATOM 879 C CA . ASN A 1 113 ? -24.462 -4.344 14.433 1.00 85.75 113 ASN A CA 1
ATOM 880 C C . ASN A 1 113 ? -25.043 -3.116 15.153 1.00 85.75 113 ASN A C 1
ATOM 882 O O . ASN A 1 113 ? -25.388 -3.205 16.328 1.00 85.75 113 ASN A O 1
ATOM 886 N N . GLN A 1 114 ? -25.134 -1.964 14.476 1.00 86.94 114 GLN A N 1
ATOM 887 C CA . GLN A 1 114 ? -25.482 -0.658 15.059 1.00 86.94 114 GLN A CA 1
ATOM 888 C C . GLN A 1 114 ? -24.580 -0.219 16.228 1.00 86.94 114 GLN A C 1
ATOM 890 O O . GLN A 1 114 ? -24.920 0.721 16.950 1.00 86.94 114 GLN A O 1
ATOM 895 N N . ASP A 1 115 ? -23.409 -0.841 16.395 1.00 89.12 115 ASP A N 1
ATOM 896 C CA . ASP A 1 115 ? -22.393 -0.429 17.363 1.00 89.12 115 ASP A CA 1
ATOM 897 C C . ASP A 1 115 ? -21.350 0.477 16.674 1.00 89.12 115 ASP A C 1
ATOM 899 O O . ASP A 1 115 ? -20.650 0.033 15.757 1.00 89.12 115 ASP A O 1
ATOM 903 N N . PRO A 1 116 ? -21.194 1.755 17.084 1.00 90.88 116 PRO A N 1
ATOM 904 C CA . PRO A 1 116 ? -20.158 2.634 16.541 1.00 90.88 116 PRO A CA 1
ATOM 905 C C . PRO A 1 116 ? -18.740 2.099 16.778 1.00 90.88 116 PRO A C 1
ATOM 907 O O . PRO A 1 116 ? -17.810 2.461 16.052 1.00 90.88 116 PRO A O 1
ATOM 910 N N . MET A 1 117 ? -18.566 1.241 17.783 1.00 90.75 117 MET A N 1
ATOM 911 C CA . MET A 1 117 ? -17.277 0.712 18.204 1.00 90.75 117 MET A CA 1
ATOM 912 C C . MET A 1 117 ? -16.682 -0.260 17.171 1.00 90.75 117 MET A C 1
ATOM 914 O O . MET A 1 117 ? -15.483 -0.178 16.900 1.00 90.75 117 MET A O 1
ATOM 918 N N . ASP A 1 118 ? -17.512 -1.036 16.470 1.00 89.75 118 ASP A N 1
ATOM 919 C CA . ASP A 1 118 ? -17.079 -1.939 15.388 1.00 89.75 118 ASP A CA 1
ATOM 920 C C . ASP A 1 118 ? -16.485 -1.176 14.188 1.00 89.75 118 ASP A C 1
ATOM 922 O O . ASP A 1 118 ? -15.581 -1.646 13.500 1.00 89.75 118 ASP A O 1
ATOM 926 N N . SER A 1 119 ? -16.945 0.058 13.963 1.00 93.00 119 SER A N 1
ATOM 927 C CA . SER A 1 119 ? -16.427 0.947 12.912 1.00 93.00 119 SER A CA 1
ATOM 928 C C . SER A 1 119 ? -15.235 1.812 13.357 1.00 93.00 119 SER A C 1
ATOM 930 O O . SER A 1 119 ? -14.626 2.511 12.540 1.00 93.00 119 SER A O 1
ATOM 932 N N . SER A 1 120 ? -14.890 1.783 14.652 1.00 94.31 120 SER A N 1
ATOM 933 C CA . SER A 1 120 ? -13.966 2.744 15.270 1.00 94.31 120 SER A CA 1
ATOM 934 C C . SER A 1 120 ? -12.552 2.680 14.706 1.00 94.31 120 SER A C 1
ATOM 936 O O . SER A 1 120 ? -11.978 3.724 14.393 1.00 94.31 120 SER A O 1
ATOM 938 N N . LEU A 1 121 ? -12.006 1.476 14.514 1.00 95.94 121 LEU A N 1
ATOM 939 C CA . LEU A 1 121 ? -10.655 1.287 13.989 1.00 95.94 121 LEU A CA 1
ATOM 940 C C . LEU A 1 121 ? -10.508 1.910 12.596 1.00 95.94 121 LEU A C 1
ATOM 942 O O . LEU A 1 121 ? -9.567 2.661 12.352 1.00 95.94 121 LEU A O 1
ATOM 946 N N . PHE A 1 122 ? -11.468 1.655 11.705 1.00 95.62 122 PHE A N 1
ATOM 947 C CA . PHE A 1 122 ? -11.438 2.148 10.329 1.00 95.62 122 PHE A CA 1
ATOM 948 C C . PHE A 1 122 ? -11.608 3.670 10.255 1.00 95.62 122 PHE A C 1
ATOM 950 O O . PHE A 1 122 ? -10.857 4.342 9.547 1.00 95.62 122 PHE A O 1
ATOM 957 N N . TYR A 1 123 ? -12.542 4.251 11.018 1.00 95.62 123 TYR A N 1
ATOM 958 C CA . TYR A 1 123 ? -12.716 5.706 11.033 1.00 95.62 123 TYR A CA 1
ATOM 959 C C . TYR A 1 123 ? -11.541 6.447 11.678 1.00 95.62 123 TYR A C 1
ATOM 961 O O . TYR A 1 123 ? -11.177 7.528 11.207 1.00 95.62 123 TYR A O 1
ATOM 969 N N . LEU A 1 124 ? -10.926 5.885 12.723 1.00 95.50 124 LEU A N 1
ATOM 970 C CA . LEU A 1 124 ? -9.751 6.485 13.360 1.00 95.50 124 LEU A CA 1
ATOM 971 C C . LEU A 1 124 ? -8.487 6.325 12.515 1.00 95.50 124 LEU A C 1
ATOM 973 O O . LEU A 1 124 ? -7.706 7.272 12.449 1.00 95.50 124 LEU A O 1
ATOM 977 N N . ALA A 1 125 ? -8.332 5.219 11.780 1.00 95.38 125 ALA A N 1
ATOM 978 C CA . ALA A 1 125 ? -7.289 5.088 10.760 1.00 95.38 125 ALA A CA 1
ATOM 979 C C . ALA A 1 125 ? -7.407 6.182 9.682 1.00 95.38 125 ALA A C 1
ATOM 981 O O . ALA A 1 125 ? -6.401 6.721 9.236 1.00 95.38 125 ALA A O 1
ATOM 982 N N . LEU A 1 126 ? -8.633 6.589 9.329 1.00 94.50 126 LEU A N 1
ATOM 983 C CA . LEU A 1 126 ? -8.913 7.707 8.416 1.00 94.50 126 LEU A CA 1
ATOM 984 C C . LEU A 1 126 ? -8.849 9.101 9.077 1.00 94.50 126 LEU A C 1
ATOM 986 O O . LEU A 1 126 ? -9.178 10.094 8.427 1.00 94.50 126 LEU A O 1
ATOM 990 N N . LYS A 1 127 ? -8.489 9.198 10.366 1.00 93.06 127 LYS A N 1
ATOM 991 C CA . LYS A 1 127 ? -8.512 10.434 11.179 1.00 93.06 127 LYS A CA 1
ATOM 992 C C . LYS A 1 127 ? -9.886 11.130 11.233 1.00 93.06 127 LYS A C 1
ATOM 994 O O . LYS A 1 127 ? -9.984 12.315 11.551 1.00 93.06 127 LYS A O 1
ATOM 999 N N . LYS A 1 128 ? -10.985 10.403 10.992 1.00 93.12 128 LYS A N 1
ATOM 1000 C CA . LYS A 1 128 ? -12.364 10.928 11.001 1.00 93.12 128 LYS A CA 1
ATOM 1001 C C . LYS A 1 128 ? -13.039 10.784 12.376 1.00 93.12 128 LYS A C 1
ATOM 1003 O O . LYS A 1 128 ? -14.153 10.270 12.468 1.00 93.12 128 LYS A O 1
ATOM 1008 N N . LYS A 1 129 ? -12.409 11.274 13.456 1.00 92.69 129 LYS A N 1
ATOM 1009 C CA . LYS A 1 129 ? -12.958 11.147 14.831 1.00 92.69 129 LYS A CA 1
ATOM 1010 C C . LYS A 1 129 ? -14.371 11.730 14.977 1.00 92.69 129 LYS A C 1
ATOM 1012 O O . LYS A 1 129 ? -15.208 11.155 15.662 1.00 92.69 129 LYS A O 1
ATOM 1017 N N . ASN A 1 130 ? -14.659 12.830 14.278 1.00 92.50 130 ASN A N 1
ATOM 1018 C CA . ASN A 1 130 ? -15.941 13.531 14.383 1.00 92.50 130 ASN A CA 1
ATOM 1019 C C . ASN A 1 130 ? -17.113 12.663 13.907 1.00 92.50 130 ASN A C 1
ATOM 1021 O O . ASN A 1 130 ? -18.207 12.759 14.458 1.00 92.50 130 ASN A O 1
ATOM 1025 N N . VAL A 1 131 ? -16.884 11.786 12.921 1.00 92.56 131 VAL A N 1
ATOM 1026 C CA . VAL A 1 131 ? -17.902 10.834 12.456 1.00 92.56 131 VAL A CA 1
ATOM 1027 C C . VAL A 1 131 ? -18.298 9.904 13.601 1.00 92.56 131 VAL A C 1
ATOM 1029 O O . VAL A 1 131 ? -19.486 9.748 13.864 1.00 92.56 131 VAL A O 1
ATOM 1032 N N . LEU A 1 132 ? -17.327 9.379 14.352 1.00 91.69 132 LEU A N 1
ATOM 1033 C CA . LEU A 1 132 ? -17.602 8.555 15.532 1.00 91.69 132 LEU A CA 1
ATOM 1034 C C . LEU A 1 132 ? -18.351 9.334 16.613 1.00 91.69 132 LEU A C 1
ATOM 1036 O O . LEU A 1 132 ? -19.330 8.821 17.148 1.00 91.69 132 LEU A O 1
ATOM 1040 N N . THR A 1 133 ? -17.971 10.585 16.889 1.00 91.44 133 THR A N 1
ATOM 1041 C CA . THR A 1 133 ? -18.693 11.444 17.844 1.00 91.44 133 THR A CA 1
ATOM 1042 C C . THR A 1 133 ? -20.174 11.575 17.476 1.00 91.44 133 THR A C 1
ATOM 1044 O O . THR A 1 133 ? -21.040 11.482 18.346 1.00 91.44 133 THR A O 1
ATOM 1047 N N . HIS A 1 134 ? -20.488 11.755 16.190 1.00 92.56 134 HIS A N 1
ATOM 1048 C CA . HIS A 1 134 ? -21.872 11.802 15.715 1.00 92.56 134 HIS A CA 1
ATOM 1049 C C . HIS A 1 134 ? -22.575 10.442 15.806 1.00 92.56 134 HIS A C 1
ATOM 1051 O O . HIS A 1 134 ? -23.715 10.391 16.263 1.00 92.56 134 HIS A O 1
ATOM 1057 N N . LEU A 1 135 ? -21.905 9.342 15.451 1.00 90.94 135 LEU A N 1
ATOM 1058 C CA . LEU A 1 135 ? -22.472 7.992 15.555 1.00 90.94 135 LEU A CA 1
ATOM 1059 C C . LEU A 1 135 ? -22.822 7.624 17.007 1.00 90.94 135 LEU A C 1
ATOM 1061 O O . LEU A 1 135 ? -23.918 7.128 17.264 1.00 90.94 135 LEU A O 1
ATOM 1065 N N . PHE A 1 136 ? -21.957 7.945 17.976 1.00 92.06 136 PHE A N 1
ATOM 1066 C CA . PHE A 1 136 ? -22.243 7.718 19.399 1.00 92.06 136 PHE A CA 1
ATOM 1067 C C . PHE A 1 136 ? -23.426 8.554 19.913 1.00 92.06 136 PHE A C 1
ATOM 1069 O O . PHE A 1 136 ? -24.190 8.069 20.750 1.00 92.06 136 PHE A O 1
ATOM 1076 N N . LYS A 1 137 ? -23.639 9.767 19.378 1.00 90.44 137 LYS A N 1
ATOM 1077 C CA . LYS A 1 137 ? -24.850 10.559 19.665 1.00 90.44 137 LYS A CA 1
ATOM 1078 C C . LYS A 1 137 ? -26.109 9.885 19.116 1.00 90.44 137 LYS A C 1
ATOM 1080 O O . LYS A 1 137 ? -27.110 9.827 19.827 1.00 90.44 137 LYS A O 1
ATOM 1085 N N . THR A 1 138 ? -26.058 9.336 17.902 1.00 90.12 138 THR A N 1
ATOM 1086 C CA . THR A 1 138 ? -27.189 8.620 17.283 1.00 90.12 138 THR A CA 1
ATOM 1087 C C . THR A 1 138 ? -27.587 7.378 18.080 1.00 90.12 138 THR A C 1
ATOM 1089 O O . THR A 1 138 ? -28.770 7.162 18.330 1.00 90.12 138 THR A O 1
ATOM 1092 N N . VAL A 1 139 ? -26.605 6.610 18.560 1.00 89.31 139 VAL A N 1
ATOM 1093 C CA . VAL A 1 139 ? -26.819 5.411 19.398 1.00 89.31 139 VAL A CA 1
ATOM 1094 C C . VAL A 1 139 ? -27.145 5.772 20.862 1.00 89.31 139 VAL A C 1
ATOM 1096 O O . VAL A 1 139 ? -27.351 4.902 21.703 1.00 89.31 139 VAL A O 1
ATOM 1099 N N . ARG A 1 140 ? -27.264 7.071 21.182 1.00 85.25 140 ARG A N 1
ATOM 1100 C CA . ARG A 1 140 ? -27.595 7.616 22.513 1.00 85.25 140 ARG A CA 1
ATOM 1101 C C . ARG A 1 140 ? -26.598 7.244 23.620 1.00 85.25 140 ARG A C 1
ATOM 1103 O O . ARG A 1 140 ? -26.944 7.279 24.799 1.00 85.25 140 ARG A O 1
ATOM 1110 N N . ASN A 1 141 ? -25.344 6.959 23.270 1.00 89.19 141 ASN A N 1
ATOM 1111 C CA . ASN A 1 141 ? -24.274 6.745 24.245 1.00 89.19 141 ASN A CA 1
ATOM 1112 C C . ASN A 1 141 ? -23.564 8.075 24.550 1.00 89.19 141 ASN A C 1
ATOM 1114 O O . ASN A 1 141 ? -22.559 8.422 23.926 1.00 89.19 141 ASN A O 1
ATOM 1118 N N . GLN A 1 142 ? -24.112 8.831 25.507 1.00 87.00 142 GLN A N 1
ATOM 1119 C CA . GLN A 1 142 ? -23.611 10.167 25.858 1.00 87.00 142 GLN A CA 1
ATOM 1120 C C . GLN A 1 142 ? -22.179 10.145 26.403 1.00 87.00 142 GLN A C 1
ATOM 1122 O O . GLN A 1 142 ? -21.370 10.963 25.986 1.00 87.00 142 GLN A O 1
ATOM 1127 N N . GLN A 1 143 ? -21.822 9.167 27.241 1.00 89.38 143 GLN A N 1
ATOM 1128 C CA . GLN A 1 143 ? -20.480 9.093 27.836 1.00 89.38 143 GLN A CA 1
ATOM 1129 C C . GLN A 1 143 ? -19.378 8.992 26.775 1.00 89.38 143 GLN A C 1
ATOM 1131 O O . GLN A 1 143 ? -18.376 9.704 26.832 1.00 89.38 143 GLN A O 1
ATOM 1136 N N . MET A 1 144 ? -19.573 8.122 25.781 1.00 87.06 144 MET A N 1
ATOM 1137 C CA . MET A 1 144 ? -18.608 7.967 24.694 1.00 87.06 144 MET A CA 1
ATOM 1138 C C . MET A 1 144 ? -18.631 9.166 23.746 1.00 87.06 144 MET A C 1
ATOM 1140 O O . MET A 1 144 ? -17.575 9.599 23.290 1.00 87.06 144 MET A O 1
ATOM 1144 N N . ALA A 1 145 ? -19.804 9.746 23.479 1.00 90.06 145 ALA A N 1
ATOM 1145 C CA . ALA A 1 145 ? -19.905 10.959 22.672 1.00 90.06 145 ALA A CA 1
ATOM 1146 C C . ALA A 1 145 ? -19.141 12.137 23.304 1.00 90.06 145 ALA A C 1
ATOM 1148 O O . ALA A 1 145 ? -18.400 12.825 22.602 1.00 90.06 145 ALA A O 1
ATOM 1149 N N . ASP A 1 146 ? -19.268 12.333 24.617 1.00 90.38 146 ASP A N 1
ATOM 1150 C CA . ASP A 1 146 ? -18.577 13.392 25.357 1.00 90.38 146 ASP A CA 1
ATOM 1151 C C . ASP A 1 146 ? -17.066 13.154 25.410 1.00 90.38 146 ASP A C 1
ATOM 1153 O O . ASP A 1 146 ? -16.291 14.107 25.319 1.00 90.38 146 ASP A O 1
ATOM 1157 N N . PHE A 1 147 ? -16.638 11.889 25.484 1.00 92.06 147 PHE A N 1
ATOM 1158 C CA . PHE A 1 147 ? -15.231 11.508 25.384 1.00 92.06 147 PHE A CA 1
ATOM 1159 C C . PHE A 1 147 ? -14.649 11.826 23.999 1.00 92.06 147 PHE A C 1
ATOM 1161 O O . PHE A 1 147 ? -13.630 12.504 23.900 1.00 92.06 147 PHE A O 1
ATOM 1168 N N . PHE A 1 148 ? -15.300 11.398 22.913 1.00 91.00 148 PHE A N 1
ATOM 1169 C CA . PHE A 1 148 ? -14.812 11.647 21.549 1.00 91.00 148 PHE A CA 1
ATOM 1170 C C . PHE A 1 148 ? -14.920 13.118 21.112 1.00 91.00 148 PHE A C 1
ATOM 1172 O O . PHE A 1 148 ? -14.278 13.520 20.138 1.00 91.00 148 PHE A O 1
ATOM 1179 N N . MET A 1 149 ? -15.703 13.935 21.822 1.00 91.19 149 MET A N 1
ATOM 1180 C CA . MET A 1 149 ? -15.763 15.384 21.617 1.00 91.19 149 MET A CA 1
ATOM 1181 C C . MET A 1 149 ? -14.493 16.102 22.093 1.00 91.19 149 MET A C 1
ATOM 1183 O O . MET A 1 149 ? -14.190 17.189 21.602 1.00 91.19 149 MET A O 1
ATOM 1187 N N . GLN A 1 150 ? -13.738 15.498 23.012 1.00 91.94 150 GLN A N 1
ATOM 1188 C CA . GLN A 1 150 ? -12.543 16.108 23.585 1.00 91.94 150 GLN A CA 1
ATOM 1189 C C . GLN A 1 150 ? -11.420 16.302 22.557 1.00 91.94 150 GLN A C 1
ATOM 1191 O O . GLN A 1 150 ? -11.369 15.687 21.478 1.00 91.94 150 GLN A O 1
ATOM 1196 N N . ASP A 1 151 ? -10.475 17.174 22.912 1.00 90.50 151 ASP A N 1
ATOM 1197 C CA . ASP A 1 151 ? -9.282 17.405 22.109 1.00 90.50 151 ASP A CA 1
ATOM 1198 C C . ASP A 1 151 ? -8.127 16.469 22.497 1.00 90.50 151 ASP A C 1
ATOM 1200 O O . ASP A 1 151 ? -7.403 16.679 23.474 1.00 90.50 151 ASP A O 1
ATOM 1204 N N . PHE A 1 152 ? -7.928 15.449 21.663 1.00 89.88 152 PHE A N 1
ATOM 1205 C CA . PHE A 1 152 ? -6.853 14.461 21.769 1.00 89.88 152 PHE A CA 1
ATOM 1206 C C . PHE A 1 152 ? -5.490 14.966 21.284 1.00 89.88 152 PHE A C 1
ATOM 1208 O O . PHE A 1 152 ? -4.537 14.195 21.246 1.00 89.88 152 PHE A O 1
ATOM 1215 N N . ASN A 1 153 ? -5.349 16.251 20.953 1.00 89.56 153 ASN A N 1
ATOM 1216 C CA . ASN A 1 153 ? -4.026 16.857 20.809 1.00 89.56 153 ASN A CA 1
ATOM 1217 C C . ASN A 1 153 ? -3.377 17.152 22.169 1.00 89.56 153 ASN A C 1
ATOM 1219 O O . ASN A 1 153 ? -2.148 17.169 22.270 1.00 89.56 153 ASN A O 1
ATOM 1223 N N . THR A 1 154 ? -4.186 17.309 23.221 1.00 91.81 154 THR A N 1
ATOM 1224 C CA . THR A 1 154 ? -3.714 17.569 24.585 1.00 91.81 154 THR A CA 1
ATOM 1225 C C . THR A 1 154 ? -3.120 16.318 25.241 1.00 91.81 154 THR A C 1
ATOM 1227 O O . THR A 1 154 ? -3.656 15.215 25.127 1.00 91.81 154 THR A O 1
ATOM 1230 N N . ASP A 1 155 ? -2.022 16.484 25.986 1.00 91.69 155 ASP A N 1
ATOM 1231 C CA . ASP A 1 155 ? -1.329 15.371 26.659 1.00 91.69 155 ASP A CA 1
ATOM 1232 C C . ASP A 1 155 ? -2.229 14.633 27.668 1.00 91.69 155 ASP A C 1
ATOM 1234 O O . ASP A 1 155 ? -2.173 13.408 27.796 1.00 91.69 155 ASP A O 1
ATOM 1238 N N . HIS A 1 156 ? -3.129 15.361 28.337 1.00 92.12 156 HIS A N 1
ATOM 1239 C CA . HIS A 1 156 ? -4.096 14.772 29.258 1.00 92.12 156 HIS A CA 1
ATOM 1240 C C . HIS A 1 156 ? -5.000 13.747 28.556 1.00 92.12 156 HIS A C 1
ATOM 1242 O O . HIS A 1 156 ? -5.035 12.581 28.957 1.00 92.12 156 HIS A O 1
ATOM 1248 N N . TRP A 1 157 ? -5.688 14.145 27.480 1.00 92.50 157 TRP A N 1
ATOM 1249 C CA . TRP A 1 157 ? -6.618 13.262 26.773 1.00 92.50 157 TRP A CA 1
ATOM 1250 C C . TRP A 1 157 ? -5.907 12.148 25.998 1.00 92.50 157 TRP A C 1
ATOM 1252 O O . TRP A 1 157 ? -6.444 11.042 25.917 1.00 92.50 157 TRP A O 1
ATOM 1262 N N . LYS A 1 158 ? -4.667 12.368 25.537 1.00 93.50 158 LYS A N 1
ATOM 1263 C CA . LYS A 1 158 ? -3.813 11.295 24.994 1.00 93.50 158 LYS A CA 1
ATOM 1264 C C . LYS A 1 158 ? -3.541 10.205 26.027 1.00 93.50 158 LYS A C 1
ATOM 1266 O O . LYS A 1 158 ? -3.735 9.024 25.741 1.00 93.50 158 LYS A O 1
ATOM 1271 N N . LYS A 1 159 ? -3.157 10.583 27.252 1.00 93.94 159 LYS A N 1
ATOM 1272 C CA . LYS A 1 159 ? -2.913 9.633 28.351 1.00 93.94 159 LYS A CA 1
ATOM 1273 C C . LYS A 1 159 ? -4.180 8.887 28.763 1.00 93.94 159 LYS A C 1
ATOM 1275 O O . LYS A 1 159 ? -4.111 7.693 29.046 1.00 93.94 159 LYS A O 1
ATOM 1280 N N . VAL A 1 160 ? -5.332 9.561 28.788 1.00 94.94 160 VAL A N 1
ATOM 1281 C CA . VAL A 1 160 ? -6.623 8.912 29.077 1.00 94.94 160 VAL A CA 1
ATOM 1282 C C . VAL A 1 160 ? -6.982 7.902 27.982 1.00 94.94 160 VAL A C 1
ATOM 1284 O O . VAL A 1 160 ? -7.319 6.762 28.300 1.00 94.94 160 VAL A O 1
ATOM 1287 N N . ALA A 1 161 ? -6.845 8.268 26.703 1.00 94.69 161 ALA A N 1
ATOM 1288 C CA . ALA A 1 161 ? -7.086 7.359 25.582 1.00 94.69 161 ALA A CA 1
ATOM 1289 C C . ALA A 1 161 ? -6.163 6.130 25.620 1.00 94.69 161 ALA A C 1
ATOM 1291 O O . ALA A 1 161 ? -6.645 5.005 25.498 1.00 94.69 161 ALA A O 1
ATOM 1292 N N . ALA A 1 162 ? -4.869 6.325 25.891 1.00 94.81 162 ALA A N 1
ATOM 1293 C CA . ALA A 1 162 ? -3.911 5.229 26.021 1.00 94.81 162 ALA A CA 1
ATOM 1294 C C . ALA A 1 162 ? -4.265 4.285 27.184 1.00 94.81 162 ALA A C 1
ATOM 1296 O O . ALA A 1 162 ? -4.285 3.068 27.012 1.00 94.81 162 ALA A O 1
ATOM 1297 N N . LYS A 1 163 ? -4.627 4.818 28.361 1.00 95.12 163 LYS A N 1
ATOM 1298 C CA . LYS A 1 163 ? -5.095 3.996 29.494 1.00 95.12 163 LYS A CA 1
ATOM 1299 C C . LYS A 1 163 ? -6.329 3.171 29.126 1.00 95.12 163 LYS A C 1
ATOM 1301 O O . LYS A 1 163 ? -6.389 1.987 29.453 1.00 95.12 163 LYS A O 1
ATOM 1306 N N . ASN A 1 164 ? -7.278 3.767 28.406 1.00 94.69 164 ASN A N 1
ATOM 1307 C CA . ASN A 1 164 ? -8.464 3.063 27.922 1.00 94.69 164 ASN A CA 1
ATOM 1308 C C . ASN A 1 164 ? -8.106 1.954 26.917 1.00 94.69 164 ASN A C 1
ATOM 1310 O O . ASN A 1 164 ? -8.701 0.877 26.972 1.00 94.69 164 ASN A O 1
ATOM 1314 N N . ALA A 1 165 ? -7.096 2.163 26.066 1.00 95.56 165 ALA A N 1
ATOM 1315 C CA . ALA A 1 165 ? -6.582 1.129 25.170 1.00 95.56 165 ALA A CA 1
ATOM 1316 C C . ALA A 1 165 ? -6.042 -0.088 25.945 1.00 95.56 165 ALA A C 1
ATOM 1318 O O . ALA A 1 165 ? -6.419 -1.223 25.648 1.00 95.56 165 ALA A O 1
ATOM 1319 N N . PHE A 1 166 ? -5.245 0.125 27.001 1.00 95.31 166 PHE A N 1
ATOM 1320 C CA . PHE A 1 166 ? -4.741 -0.967 27.849 1.00 95.31 166 PHE A CA 1
ATOM 1321 C C . PHE A 1 166 ? -5.866 -1.746 28.550 1.00 95.31 166 PHE A C 1
ATOM 1323 O O . PHE A 1 166 ? -5.807 -2.973 28.644 1.00 95.31 166 PHE A O 1
ATOM 1330 N N . VAL A 1 167 ? -6.928 -1.061 28.988 1.00 96.00 167 VAL A N 1
ATOM 1331 C CA . VAL A 1 167 ? -8.122 -1.715 29.553 1.00 96.00 167 VAL A CA 1
ATOM 1332 C C . VAL A 1 167 ? -8.863 -2.545 28.498 1.00 96.00 167 VAL A C 1
ATOM 1334 O O . VAL A 1 167 ? -9.390 -3.613 28.802 1.00 96.00 167 VAL A O 1
ATOM 1337 N N . LEU A 1 168 ? -8.918 -2.092 27.245 1.00 94.00 168 LEU A N 1
ATOM 1338 C CA . LEU A 1 168 ? -9.522 -2.869 26.159 1.00 94.00 168 LEU A CA 1
ATOM 1339 C C . LEU A 1 168 ? -8.680 -4.096 25.792 1.00 94.00 168 LEU A C 1
ATOM 1341 O O . LEU A 1 168 ? -9.247 -5.154 25.508 1.00 94.00 168 LEU A O 1
ATOM 1345 N N . MET A 1 169 ? -7.350 -3.997 25.883 1.00 93.38 169 MET A N 1
ATOM 1346 C CA . MET A 1 169 ? -6.466 -5.152 25.716 1.00 93.38 169 MET A CA 1
ATOM 1347 C C . MET A 1 169 ? -6.700 -6.223 26.783 1.00 93.38 169 MET A C 1
ATOM 1349 O O . MET A 1 169 ? -6.757 -7.404 26.441 1.00 93.38 169 MET A O 1
ATOM 1353 N N . SER A 1 170 ? -6.891 -5.846 28.055 1.00 93.69 170 SER A N 1
ATOM 1354 C CA . SER A 1 170 ? -7.169 -6.827 29.119 1.00 93.69 170 SER A CA 1
ATOM 1355 C C . SER A 1 170 ? -8.527 -7.520 28.951 1.00 93.69 170 SER A C 1
ATOM 1357 O O . SER A 1 170 ? -8.690 -8.667 29.361 1.00 93.69 170 SER A O 1
ATOM 1359 N N . LYS A 1 171 ? -9.478 -6.870 28.268 1.00 94.56 171 LYS A N 1
ATOM 1360 C CA . LYS A 1 171 ? -10.779 -7.439 27.872 1.00 94.56 171 LYS A CA 1
ATOM 1361 C C . LYS A 1 171 ? -10.737 -8.259 26.574 1.00 94.56 171 LYS A C 1
ATOM 1363 O O . LYS A 1 171 ? -11.797 -8.621 26.072 1.00 94.56 171 LYS A O 1
ATOM 1368 N N . GLN A 1 172 ? -9.551 -8.513 26.011 1.00 93.31 172 GLN A N 1
ATOM 1369 C CA . GLN A 1 172 ? -9.348 -9.211 24.730 1.00 93.31 172 GLN A CA 1
ATOM 1370 C C . GLN A 1 172 ? -10.030 -8.538 23.524 1.00 93.31 172 GLN A C 1
ATOM 1372 O O . GLN A 1 172 ? -10.259 -9.157 22.488 1.00 93.31 172 GLN A O 1
ATOM 1377 N N . ARG A 1 173 ? -10.343 -7.240 23.622 1.00 94.44 173 ARG A N 1
ATOM 1378 C CA . ARG A 1 173 ? -10.931 -6.458 22.527 1.00 94.44 173 ARG A CA 1
ATOM 1379 C C . ARG A 1 173 ? -9.824 -5.731 21.766 1.00 94.44 173 ARG A C 1
ATOM 1381 O O . ARG A 1 173 ? -9.665 -4.520 21.890 1.00 94.44 173 ARG A O 1
ATOM 1388 N N . PHE A 1 174 ? -9.037 -6.478 20.997 1.00 95.38 174 PHE A N 1
ATOM 1389 C CA . PHE A 1 174 ? -7.789 -5.973 20.408 1.00 95.38 174 PHE A CA 1
ATOM 1390 C C . PHE A 1 174 ? -7.988 -4.920 19.309 1.00 95.38 174 PHE A C 1
ATOM 1392 O O . PHE A 1 174 ? -7.306 -3.900 19.330 1.00 95.38 174 PHE A O 1
ATOM 1399 N N . GLN A 1 175 ? -8.959 -5.098 18.406 1.00 94.06 175 GLN A N 1
ATOM 1400 C CA . GLN A 1 175 ? -9.264 -4.103 17.361 1.00 94.06 175 GLN A CA 1
ATOM 1401 C C . GLN A 1 175 ? -9.690 -2.755 17.964 1.00 94.06 175 GLN A C 1
ATOM 1403 O O . GLN A 1 175 ? -9.236 -1.693 17.546 1.00 94.06 175 GLN A O 1
ATOM 1408 N N . HIS A 1 176 ? -10.496 -2.811 19.022 1.00 94.81 176 HIS A N 1
ATOM 1409 C CA . HIS A 1 176 ? -10.912 -1.652 19.802 1.00 94.81 176 HIS A CA 1
ATOM 1410 C C . HIS A 1 176 ? -9.746 -0.984 20.538 1.00 94.81 176 HIS A C 1
ATOM 1412 O O . HIS A 1 176 ? -9.649 0.240 20.560 1.00 94.81 176 HIS A O 1
ATOM 1418 N N . ALA A 1 177 ? -8.843 -1.770 21.128 1.00 96.31 177 ALA A N 1
ATOM 1419 C CA . ALA A 1 177 ? -7.640 -1.236 21.759 1.00 96.31 177 ALA A CA 1
ATOM 1420 C C . ALA A 1 177 ? -6.747 -0.510 20.740 1.00 96.31 177 ALA A C 1
ATOM 1422 O O . ALA A 1 177 ? -6.328 0.616 20.997 1.00 96.31 177 ALA A O 1
ATOM 1423 N N . ALA A 1 178 ? -6.532 -1.104 19.560 1.00 96.81 178 ALA A N 1
ATOM 1424 C CA . ALA A 1 178 ? -5.791 -0.474 18.470 1.00 96.81 178 ALA A CA 1
ATOM 1425 C C . ALA A 1 178 ? -6.428 0.860 18.044 1.00 96.81 178 ALA A C 1
ATOM 1427 O O . ALA A 1 178 ? -5.723 1.853 17.889 1.00 96.81 178 ALA A O 1
ATOM 1428 N N . ALA A 1 179 ? -7.760 0.921 17.955 1.00 96.19 179 ALA A N 1
ATOM 1429 C CA . ALA A 1 179 ? -8.488 2.154 17.665 1.00 96.19 179 ALA A CA 1
ATOM 1430 C C . ALA A 1 179 ? -8.190 3.260 18.704 1.00 96.19 179 ALA A C 1
ATOM 1432 O O . ALA A 1 179 ? -7.919 4.405 18.344 1.00 96.19 179 ALA A O 1
ATOM 1433 N N . PHE A 1 180 ? -8.159 2.923 19.996 1.00 95.56 180 PHE A N 1
ATOM 1434 C CA . PHE A 1 180 ? -7.829 3.874 21.067 1.00 95.56 180 PHE A CA 1
ATOM 1435 C C . PHE A 1 180 ? -6.349 4.282 21.097 1.00 95.56 180 PHE A C 1
ATOM 1437 O O . PHE A 1 180 ? -6.053 5.426 21.442 1.00 95.56 180 PHE A O 1
ATOM 1444 N N . PHE A 1 181 ? -5.428 3.402 20.697 1.00 96.38 181 PHE A N 1
ATOM 1445 C CA . PHE A 1 181 ? -4.024 3.773 20.493 1.00 96.38 181 PHE A CA 1
ATOM 1446 C C . PHE A 1 181 ? -3.851 4.748 19.321 1.00 96.38 181 PHE A C 1
ATOM 1448 O O . PHE A 1 181 ? -3.095 5.712 19.429 1.00 96.38 181 PHE A O 1
ATOM 1455 N N . LEU A 1 182 ? -4.608 4.581 18.231 1.00 95.88 182 LEU A N 1
ATOM 1456 C CA . LEU A 1 182 ? -4.641 5.584 17.160 1.00 95.88 182 LEU A CA 1
ATOM 1457 C C . LEU A 1 182 ? -5.189 6.923 17.672 1.00 95.88 182 LEU A C 1
ATOM 1459 O O . LEU A 1 182 ? -4.638 7.973 17.358 1.00 95.88 182 LEU A O 1
ATOM 1463 N N . LEU A 1 183 ? -6.223 6.900 18.520 1.00 94.25 183 LEU A N 1
ATOM 1464 C CA . LEU A 1 183 ? -6.783 8.113 19.124 1.00 94.25 183 LEU A CA 1
ATOM 1465 C C . LEU A 1 183 ? -5.784 8.847 20.034 1.00 94.25 183 LEU A C 1
ATOM 1467 O O . LEU A 1 183 ? -5.797 10.075 20.080 1.00 94.25 183 LEU A O 1
ATOM 1471 N N . SER A 1 184 ? -4.914 8.121 20.746 1.00 93.62 184 SER A N 1
ATOM 1472 C CA . SER A 1 184 ? -3.866 8.723 21.581 1.00 93.62 184 SER A CA 1
ATOM 1473 C C . SER A 1 184 ? -2.664 9.242 20.782 1.00 93.62 184 SER A C 1
ATOM 1475 O O . SER A 1 184 ? -1.788 9.891 21.357 1.00 93.62 184 SER A O 1
ATOM 1477 N N . GLY A 1 185 ? -2.604 8.974 19.473 1.00 91.62 185 GLY A N 1
ATOM 1478 C CA . GLY A 1 185 ? -1.450 9.265 18.622 1.00 91.62 185 GLY A CA 1
ATOM 1479 C C . GLY A 1 185 ? -0.346 8.201 18.669 1.00 91.62 185 GLY A C 1
ATOM 1480 O O . GLY A 1 185 ? 0.704 8.394 18.060 1.00 91.62 185 GLY A O 1
ATOM 1481 N N . GLY A 1 186 ? -0.567 7.081 19.363 1.00 93.31 186 GLY A N 1
ATOM 1482 C CA . GLY A 1 186 ? 0.372 5.964 19.474 1.00 93.31 186 GLY A CA 1
ATOM 1483 C C . GLY A 1 186 ? 0.262 4.988 18.303 1.00 93.31 186 GLY A C 1
ATOM 1484 O O . GLY A 1 186 ? -0.233 3.875 18.470 1.00 93.31 186 GLY A O 1
ATOM 1485 N N . LEU A 1 187 ? 0.734 5.377 17.112 1.00 94.38 187 LEU A N 1
ATOM 1486 C CA . LEU A 1 187 ? 0.667 4.515 15.921 1.00 94.38 187 LEU A CA 1
ATOM 1487 C C . LEU A 1 187 ? 1.423 3.189 16.115 1.00 94.38 187 LEU A C 1
ATOM 1489 O O . LEU A 1 187 ? 0.899 2.134 15.771 1.00 94.38 187 LEU A O 1
ATOM 1493 N N . LYS A 1 188 ? 2.625 3.222 16.707 1.00 94.31 188 LYS A N 1
ATOM 1494 C CA . LYS A 1 188 ? 3.438 2.014 16.943 1.00 94.31 188 LYS A CA 1
ATOM 1495 C C . LYS A 1 188 ? 2.722 1.005 17.846 1.00 94.31 188 LYS A C 1
ATOM 1497 O O . LYS A 1 188 ? 2.666 -0.172 17.502 1.00 94.31 188 LYS A O 1
ATOM 1502 N N . ASP A 1 189 ? 2.113 1.472 18.936 1.00 94.81 189 ASP A N 1
ATOM 1503 C CA . ASP A 1 189 ? 1.359 0.620 19.866 1.00 94.81 189 ASP A CA 1
ATOM 1504 C C . ASP A 1 189 ? 0.115 0.016 19.193 1.00 94.81 189 ASP A C 1
ATOM 1506 O O . ASP A 1 189 ? -0.208 -1.160 19.392 1.00 94.81 189 ASP A O 1
ATOM 1510 N N . ALA A 1 190 ? -0.565 0.794 18.340 1.00 96.75 190 ALA A N 1
ATOM 1511 C CA . ALA A 1 190 ? -1.695 0.310 17.551 1.00 96.75 190 ALA A CA 1
ATOM 1512 C C . ALA A 1 190 ? -1.274 -0.801 16.577 1.00 96.75 190 ALA A C 1
ATOM 1514 O O . ALA A 1 190 ? -1.912 -1.854 16.540 1.00 96.75 190 ALA A O 1
ATOM 1515 N N . LEU A 1 191 ? -0.183 -0.598 15.828 1.00 96.12 191 LEU A N 1
ATOM 1516 C CA . LEU A 1 191 ? 0.338 -1.584 14.877 1.00 96.12 191 LEU A CA 1
ATOM 1517 C C . LEU A 1 191 ? 0.807 -2.858 15.583 1.00 96.12 191 LEU A C 1
ATOM 1519 O O . LEU A 1 191 ? 0.416 -3.947 15.176 1.00 96.12 191 LEU A O 1
ATOM 1523 N N . GLN A 1 192 ? 1.548 -2.741 16.687 1.00 94.88 192 GLN A N 1
ATOM 1524 C CA . GLN A 1 192 ? 1.958 -3.896 17.493 1.00 94.88 192 GLN A CA 1
ATOM 1525 C C . GLN A 1 192 ? 0.756 -4.679 18.034 1.00 94.88 192 GLN A C 1
ATOM 1527 O O . GLN A 1 192 ? 0.767 -5.910 18.039 1.00 94.88 192 GLN A O 1
ATOM 1532 N N . THR A 1 193 ? -0.307 -3.987 18.453 1.00 95.56 193 THR A N 1
ATOM 1533 C CA . THR A 1 193 ? -1.546 -4.642 18.893 1.00 95.56 193 THR A CA 1
ATOM 1534 C C . THR A 1 193 ? -2.184 -5.432 17.747 1.00 95.56 193 THR A C 1
ATOM 1536 O O . THR A 1 193 ? -2.586 -6.579 17.940 1.00 95.56 193 THR A O 1
ATOM 1539 N N . ILE A 1 194 ? -2.249 -4.858 16.543 1.00 96.25 194 ILE A N 1
ATOM 1540 C CA . ILE A 1 194 ? -2.817 -5.531 15.367 1.00 96.25 194 ILE A CA 1
ATOM 1541 C C . ILE A 1 194 ? -1.963 -6.742 14.959 1.00 96.25 194 ILE A C 1
ATOM 1543 O O . ILE A 1 194 ? -2.505 -7.826 14.746 1.00 96.25 194 ILE A O 1
ATOM 1547 N N . LEU A 1 195 ? -0.641 -6.595 14.909 1.00 94.31 195 LEU A N 1
ATOM 1548 C CA . LEU A 1 195 ? 0.271 -7.667 14.507 1.00 94.31 195 LEU A CA 1
ATOM 1549 C C . LEU A 1 195 ? 0.261 -8.822 15.513 1.00 94.31 195 LEU A C 1
ATOM 1551 O O . LEU A 1 195 ? -0.079 -9.945 15.156 1.00 94.31 195 LEU A O 1
ATOM 1555 N N . TYR A 1 196 ? 0.526 -8.557 16.794 1.00 93.00 196 TYR A N 1
ATOM 1556 C CA . TYR A 1 196 ? 0.718 -9.632 17.773 1.00 93.00 196 TYR A CA 1
ATOM 1557 C C . TYR A 1 196 ? -0.573 -10.166 18.393 1.00 93.00 196 TYR A C 1
ATOM 1559 O O . TYR A 1 196 ? -0.583 -11.292 18.892 1.00 93.00 196 TYR A O 1
ATOM 1567 N N . LYS A 1 197 ? -1.655 -9.375 18.432 1.00 93.62 197 LYS A N 1
ATOM 1568 C CA . LYS A 1 197 ? -2.923 -9.804 19.052 1.00 93.62 197 LYS A CA 1
ATOM 1569 C C . LYS A 1 197 ? -4.014 -10.124 18.040 1.00 93.62 197 LYS A C 1
ATOM 1571 O O . LYS A 1 197 ? -4.757 -11.073 18.272 1.00 93.62 197 LYS A O 1
ATOM 1576 N N . CYS A 1 198 ? -4.111 -9.378 16.937 1.00 91.69 198 CYS A N 1
ATOM 1577 C CA . CYS A 1 198 ? -5.060 -9.700 15.864 1.00 91.69 198 CYS A CA 1
ATOM 1578 C C . CYS A 1 198 ? -4.475 -10.666 14.819 1.00 91.69 198 CYS A C 1
ATOM 1580 O O . CYS A 1 198 ? -5.252 -11.268 14.079 1.00 91.69 198 CYS A O 1
ATOM 1582 N N . ASN A 1 199 ? -3.145 -10.830 14.759 1.00 92.06 199 ASN A N 1
ATOM 1583 C CA . ASN A 1 199 ? -2.447 -11.646 13.759 1.00 92.06 199 ASN A CA 1
ATOM 1584 C C . ASN A 1 199 ? -2.895 -11.311 12.321 1.00 92.06 199 ASN A C 1
ATOM 1586 O O . ASN A 1 199 ? -3.286 -12.177 11.527 1.00 92.06 199 ASN A O 1
ATOM 1590 N N . ASP A 1 200 ? -2.929 -10.010 12.024 1.00 94.06 200 ASP A N 1
ATOM 1591 C CA . ASP A 1 200 ? -3.413 -9.467 10.756 1.00 94.06 200 ASP A CA 1
ATOM 1592 C C . ASP A 1 200 ? -2.427 -8.440 10.182 1.00 94.06 200 ASP A C 1
ATOM 1594 O O . ASP A 1 200 ? -2.546 -7.231 10.394 1.00 94.06 200 ASP A O 1
ATOM 1598 N N . LEU A 1 201 ? -1.440 -8.945 9.438 1.00 93.94 201 LEU A N 1
ATOM 1599 C CA . LEU A 1 201 ? -0.449 -8.123 8.741 1.00 93.94 201 LEU A CA 1
ATOM 1600 C C . LEU A 1 201 ? -1.103 -7.177 7.724 1.00 93.94 201 LEU A C 1
ATOM 1602 O O . LEU A 1 201 ? -0.736 -6.007 7.652 1.00 93.94 201 LEU A O 1
ATOM 1606 N N . GLN A 1 202 ? -2.105 -7.652 6.977 1.00 95.06 202 GLN A N 1
ATOM 1607 C CA . GLN A 1 202 ? -2.796 -6.835 5.976 1.00 95.06 202 GLN A CA 1
ATOM 1608 C C . GLN A 1 202 ? -3.515 -5.646 6.626 1.00 95.06 202 GLN A C 1
ATOM 1610 O O . GLN A 1 202 ? -3.463 -4.530 6.108 1.00 95.06 202 GLN A O 1
ATOM 1615 N N . LEU A 1 203 ? -4.142 -5.852 7.789 1.00 95.88 203 LEU A N 1
ATOM 1616 C CA . LEU A 1 203 ? -4.792 -4.775 8.534 1.00 95.88 203 LEU A CA 1
ATOM 1617 C C . LEU A 1 203 ? -3.770 -3.759 9.044 1.00 95.88 203 LEU A C 1
ATOM 1619 O O . LEU A 1 203 ? -4.006 -2.557 8.936 1.00 95.88 203 LEU A O 1
ATOM 1623 N N . ALA A 1 204 ? -2.625 -4.223 9.554 1.00 96.50 204 ALA A N 1
ATOM 1624 C CA . ALA A 1 204 ? -1.542 -3.345 9.988 1.00 96.50 204 ALA A CA 1
ATOM 1625 C C . ALA A 1 204 ? -1.002 -2.495 8.822 1.00 96.50 204 AL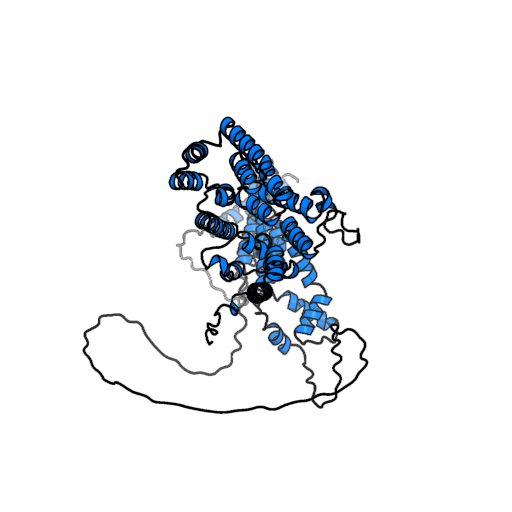A A C 1
ATOM 1627 O O . ALA A 1 204 ? -0.874 -1.278 8.968 1.00 96.50 204 ALA A O 1
ATOM 1628 N N . MET A 1 205 ? -0.791 -3.099 7.644 1.00 95.00 205 MET A N 1
ATOM 1629 C CA . MET A 1 205 ? -0.400 -2.386 6.420 1.00 95.00 205 MET A CA 1
ATOM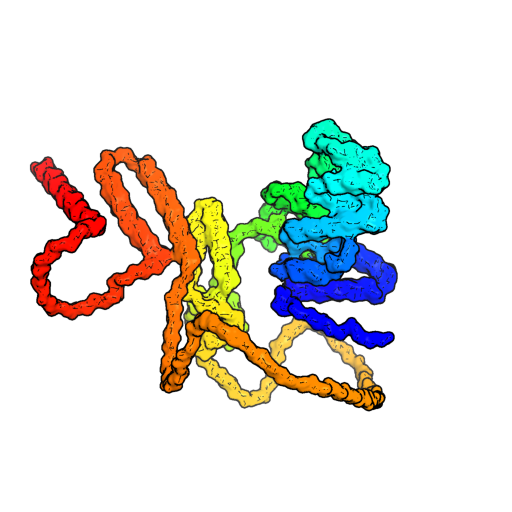 1630 C C . MET A 1 205 ? -1.407 -1.294 6.054 1.00 95.00 205 MET A C 1
ATOM 1632 O O . MET A 1 205 ? -1.018 -0.158 5.787 1.00 95.00 205 MET A O 1
ATOM 1636 N N . VAL A 1 206 ? -2.704 -1.611 6.060 1.00 95.94 206 VAL A N 1
ATOM 1637 C CA . VAL A 1 206 ? -3.759 -0.644 5.731 1.00 95.94 206 VAL A CA 1
ATOM 1638 C C . VAL A 1 206 ? -3.818 0.486 6.756 1.00 95.94 206 VAL A C 1
ATOM 1640 O O . VAL A 1 206 ? -3.859 1.652 6.369 1.00 95.94 206 VAL A O 1
ATOM 1643 N N . VAL A 1 207 ? -3.784 0.177 8.055 1.00 96.25 207 VAL A N 1
ATOM 1644 C CA . VAL A 1 207 ? -3.826 1.193 9.118 1.00 96.25 207 VAL A CA 1
ATOM 1645 C C . VAL A 1 207 ? -2.628 2.134 9.022 1.00 96.25 207 VAL A C 1
ATOM 1647 O O . VAL A 1 207 ? -2.815 3.350 9.051 1.00 96.25 207 VAL A O 1
ATOM 1650 N N . LEU A 1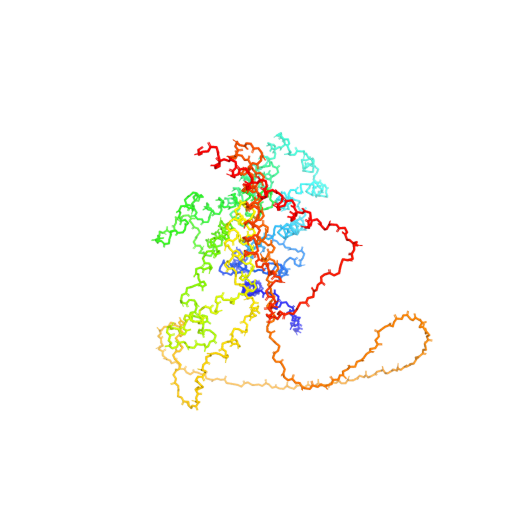 208 ? -1.420 1.597 8.836 1.00 95.44 208 LEU A N 1
ATOM 1651 C CA . LEU A 1 208 ? -0.210 2.392 8.637 1.00 95.44 208 LEU A CA 1
ATOM 1652 C C . LEU A 1 208 ? -0.337 3.313 7.414 1.00 95.44 208 LEU A C 1
ATOM 1654 O O . LEU A 1 208 ? -0.088 4.515 7.517 1.00 95.44 208 LEU A O 1
ATOM 1658 N N . ARG A 1 209 ? -0.791 2.766 6.278 1.00 93.69 209 ARG A N 1
ATOM 1659 C CA . ARG A 1 209 ? -0.953 3.507 5.016 1.00 93.69 209 ARG A CA 1
ATOM 1660 C C . ARG A 1 209 ? -2.018 4.606 5.064 1.00 93.69 209 ARG A C 1
ATOM 1662 O O . ARG A 1 209 ? -1.966 5.554 4.281 1.00 93.69 209 ARG A O 1
ATOM 1669 N N . LEU A 1 210 ? -3.014 4.468 5.935 1.00 94.06 210 LEU A N 1
ATOM 1670 C CA . LEU A 1 210 ? -4.097 5.441 6.076 1.00 94.06 210 LEU A CA 1
ATOM 1671 C C . LEU A 1 210 ? -3.814 6.508 7.134 1.00 94.06 210 LEU A C 1
ATOM 1673 O O . LEU A 1 210 ? -4.221 7.659 6.951 1.00 94.06 210 LEU A O 1
ATOM 1677 N N . TYR A 1 211 ? -3.142 6.128 8.221 1.00 94.19 211 TYR A N 1
ATOM 1678 C CA . TYR A 1 211 ? -2.931 6.998 9.369 1.00 94.19 211 TYR A CA 1
ATOM 1679 C C . TYR A 1 211 ? -1.678 7.868 9.232 1.00 94.19 211 TYR A C 1
ATOM 1681 O O . TYR A 1 211 ? -1.723 9.050 9.585 1.00 94.19 211 TYR A O 1
ATOM 1689 N N . GLU A 1 212 ? -0.564 7.328 8.733 1.00 93.00 212 GLU A N 1
ATOM 1690 C CA . GLU A 1 212 ? 0.640 8.135 8.526 1.00 93.00 212 GLU A CA 1
ATOM 1691 C C . GLU A 1 212 ? 0.461 9.034 7.297 1.00 93.00 212 GLU A C 1
ATOM 1693 O O . GLU A 1 212 ? 0.069 8.575 6.224 1.00 93.00 212 GLU A O 1
ATOM 1698 N N . SER A 1 213 ? 0.693 10.331 7.486 1.00 88.56 213 SER A N 1
ATOM 1699 C CA . SER A 1 213 ? 0.515 11.349 6.449 1.00 88.56 213 SER A CA 1
ATOM 1700 C C . SER A 1 213 ? 1.801 11.586 5.664 1.00 88.56 213 SER A C 1
ATOM 1702 O O . SER A 1 213 ? 1.722 11.946 4.491 1.00 88.56 213 SER A O 1
ATOM 1704 N N . ASP A 1 214 ? 2.955 11.402 6.307 1.00 89.81 214 ASP A N 1
ATOM 1705 C CA . ASP A 1 214 ? 4.256 11.558 5.669 1.00 89.81 214 ASP A CA 1
ATOM 1706 C C . ASP A 1 214 ? 4.648 10.299 4.884 1.00 89.81 214 ASP A C 1
ATOM 1708 O O . ASP A 1 214 ? 4.667 9.195 5.429 1.00 89.81 214 ASP A O 1
ATOM 1712 N N . ILE A 1 215 ? 4.962 10.462 3.597 1.00 85.50 215 ILE A N 1
ATOM 1713 C CA . ILE A 1 215 ? 5.224 9.342 2.682 1.00 85.50 215 ILE A CA 1
ATOM 1714 C C . ILE A 1 215 ? 6.526 8.630 3.064 1.00 85.50 215 ILE A C 1
ATOM 1716 O O . ILE A 1 215 ? 6.566 7.399 3.063 1.00 85.50 215 ILE A O 1
ATOM 1720 N N . ASP A 1 216 ? 7.567 9.377 3.436 1.00 86.69 216 ASP A N 1
ATOM 1721 C CA . ASP A 1 216 ? 8.867 8.807 3.797 1.00 86.69 216 ASP A CA 1
ATOM 1722 C C . ASP A 1 216 ? 8.795 8.027 5.114 1.00 86.69 216 ASP A C 1
ATOM 1724 O O . ASP A 1 216 ? 9.225 6.871 5.184 1.00 86.69 216 ASP A O 1
ATOM 1728 N N . SER A 1 217 ? 8.179 8.616 6.144 1.00 89.00 217 SER A N 1
ATOM 1729 C CA . SER A 1 217 ? 7.916 7.944 7.419 1.00 89.00 217 SER A CA 1
ATOM 1730 C C . SER A 1 217 ? 7.028 6.707 7.239 1.00 89.00 217 SER A C 1
ATOM 1732 O O . SER A 1 217 ? 7.328 5.636 7.776 1.00 89.00 217 SER A O 1
ATOM 1734 N N . GLN A 1 218 ? 5.971 6.808 6.423 1.00 90.56 218 GLN A N 1
ATOM 1735 C CA . GLN A 1 218 ? 5.081 5.691 6.107 1.00 90.56 218 GLN A CA 1
ATOM 1736 C C . GLN A 1 218 ? 5.837 4.530 5.450 1.00 90.56 218 GLN A C 1
ATOM 1738 O O . GLN A 1 218 ? 5.673 3.385 5.870 1.00 90.56 218 GLN A O 1
ATOM 1743 N N . GLN A 1 219 ? 6.666 4.810 4.442 1.00 87.25 219 GLN A N 1
ATOM 1744 C CA . GLN A 1 219 ? 7.461 3.795 3.749 1.00 87.25 219 GLN A CA 1
ATOM 1745 C C . GLN A 1 219 ? 8.507 3.163 4.666 1.00 87.25 219 GLN A C 1
ATOM 1747 O O . GLN A 1 219 ? 8.655 1.943 4.664 1.00 87.25 219 GLN A O 1
ATOM 1752 N N . SER A 1 220 ? 9.197 3.968 5.476 1.00 89.62 220 SER A N 1
ATOM 1753 C CA . SER A 1 220 ? 10.187 3.484 6.441 1.00 89.62 220 SER A CA 1
ATOM 1754 C C . SER A 1 220 ? 9.562 2.520 7.454 1.00 89.62 220 SER A C 1
ATOM 1756 O O . SER A 1 220 ? 10.047 1.403 7.638 1.00 89.62 220 SER A O 1
ATOM 1758 N N . MET A 1 221 ? 8.416 2.892 8.037 1.00 91.44 221 MET A N 1
ATOM 1759 C CA . MET A 1 221 ? 7.677 2.020 8.955 1.00 91.44 221 MET A CA 1
ATOM 1760 C C . MET A 1 221 ? 7.113 0.774 8.264 1.00 91.44 221 MET A C 1
ATOM 1762 O O . MET A 1 221 ? 7.103 -0.301 8.861 1.00 91.44 221 MET A O 1
ATOM 1766 N N . LEU A 1 222 ? 6.654 0.893 7.014 1.00 91.88 222 LEU A N 1
ATOM 1767 C CA . LEU A 1 222 ? 6.123 -0.236 6.247 1.00 91.88 222 LEU A CA 1
ATOM 1768 C C . LEU A 1 222 ? 7.232 -1.247 5.953 1.00 91.88 222 LEU A C 1
ATOM 1770 O O . LEU A 1 222 ? 7.029 -2.447 6.116 1.00 91.88 222 LEU A O 1
ATOM 1774 N N . LYS A 1 223 ? 8.411 -0.751 5.574 1.00 90.88 223 LYS A N 1
ATOM 1775 C CA . LYS A 1 223 ? 9.607 -1.553 5.342 1.00 90.88 223 LYS A CA 1
ATOM 1776 C C . LYS A 1 223 ? 10.062 -2.262 6.614 1.00 90.88 223 LYS A C 1
ATOM 1778 O O . LYS A 1 223 ? 10.244 -3.473 6.570 1.00 90.88 223 LYS A O 1
ATOM 1783 N N . ASP A 1 224 ? 10.189 -1.549 7.735 1.00 91.38 224 ASP A N 1
ATOM 1784 C CA . ASP A 1 224 ? 10.555 -2.142 9.033 1.00 91.38 224 ASP A CA 1
ATOM 1785 C C . ASP A 1 224 ? 9.573 -3.243 9.449 1.00 91.38 224 ASP A C 1
ATOM 1787 O O . ASP A 1 224 ? 9.982 -4.352 9.791 1.00 91.38 224 ASP A O 1
ATOM 1791 N N . MET A 1 225 ? 8.272 -2.980 9.323 1.00 93.31 225 MET A N 1
ATOM 1792 C CA . MET A 1 225 ? 7.232 -3.958 9.629 1.00 93.31 225 MET A CA 1
ATOM 1793 C C . MET A 1 225 ? 7.321 -5.202 8.732 1.00 93.31 225 MET A C 1
ATOM 1795 O O . MET A 1 225 ? 7.258 -6.318 9.239 1.00 93.31 225 MET A O 1
ATOM 1799 N N . LEU A 1 226 ? 7.486 -5.045 7.415 1.00 92.38 226 LEU A N 1
ATOM 1800 C CA . LEU A 1 226 ? 7.613 -6.186 6.501 1.00 92.38 226 LEU A CA 1
ATOM 1801 C C . LEU A 1 226 ? 8.910 -6.975 6.743 1.00 92.38 226 LEU A C 1
ATOM 1803 O O . LEU A 1 226 ? 8.878 -8.203 6.707 1.00 92.38 226 LEU A O 1
ATOM 1807 N N . CYS A 1 227 ? 10.024 -6.302 7.051 1.00 90.06 227 CYS A N 1
ATOM 1808 C CA . CYS A 1 227 ? 11.293 -6.961 7.379 1.00 90.06 227 CYS A CA 1
ATOM 1809 C C . CYS A 1 227 ? 11.175 -7.849 8.616 1.00 90.06 227 CYS A C 1
ATOM 1811 O O . CYS A 1 227 ? 11.529 -9.030 8.576 1.00 90.06 227 CYS A O 1
ATOM 1813 N N . ARG A 1 228 ? 10.580 -7.317 9.685 1.00 90.06 228 ARG A N 1
ATOM 1814 C CA . ARG A 1 228 ? 10.394 -8.059 10.934 1.00 90.06 228 ARG A CA 1
ATOM 1815 C C . ARG A 1 228 ? 9.391 -9.195 10.792 1.00 90.06 228 ARG A C 1
ATOM 1817 O O . ARG A 1 228 ? 9.677 -10.311 11.202 1.00 90.06 228 ARG A O 1
ATOM 1824 N N . GLU A 1 229 ? 8.228 -8.927 10.207 1.00 90.50 229 GLU A N 1
ATOM 1825 C CA . GLU A 1 229 ? 7.117 -9.885 10.228 1.00 90.50 229 GLU A CA 1
ATOM 1826 C C . GLU A 1 229 ? 7.214 -10.934 9.111 1.00 90.50 229 GLU A C 1
ATOM 1828 O O . GLU A 1 229 ? 6.820 -12.080 9.308 1.00 90.50 229 GLU A O 1
ATOM 1833 N N . VAL A 1 230 ? 7.749 -10.581 7.934 1.00 90.50 230 VAL A N 1
ATOM 1834 C CA . VAL A 1 230 ? 7.831 -11.509 6.791 1.00 90.50 230 VAL A CA 1
ATOM 1835 C C . VAL A 1 230 ? 9.195 -12.184 6.700 1.00 90.50 230 VAL A C 1
ATOM 1837 O O . VAL A 1 230 ? 9.253 -13.389 6.447 1.00 90.50 230 VAL A O 1
ATOM 1840 N N . PHE A 1 231 ? 10.282 -11.440 6.915 1.00 87.25 231 PHE A N 1
ATOM 1841 C CA . PHE A 1 231 ? 11.646 -11.970 6.802 1.00 87.25 231 PHE A CA 1
ATOM 1842 C C . PHE A 1 231 ? 12.263 -12.356 8.152 1.00 87.25 231 PHE A C 1
ATOM 1844 O O . PHE A 1 231 ? 13.239 -13.101 8.163 1.00 87.25 231 PHE A O 1
ATOM 1851 N N . SER A 1 232 ? 11.683 -11.926 9.283 1.00 86.94 232 SER A N 1
ATOM 1852 C CA . SER A 1 232 ? 12.282 -12.091 10.621 1.00 86.94 232 SER A CA 1
ATOM 1853 C C . SER A 1 232 ? 13.695 -11.517 10.723 1.00 86.94 232 SER A C 1
ATOM 1855 O O . SER A 1 232 ? 14.551 -12.076 11.405 1.00 86.94 232 SER A O 1
ATOM 1857 N N . GLN A 1 233 ? 13.923 -10.399 10.037 1.00 85.81 233 GLN A N 1
ATOM 1858 C CA . GLN A 1 233 ? 15.209 -9.711 9.955 1.00 85.81 233 GLN A CA 1
ATOM 1859 C C . GLN A 1 233 ? 15.051 -8.237 10.324 1.00 85.81 233 GLN A C 1
ATOM 1861 O O . GLN A 1 233 ? 13.961 -7.661 10.217 1.00 85.81 233 GLN A O 1
ATOM 1866 N N . SER A 1 234 ? 16.150 -7.619 10.752 1.00 86.69 234 SER A N 1
ATOM 1867 C CA . SER A 1 234 ? 16.224 -6.160 10.859 1.00 86.69 234 SER A CA 1
ATOM 1868 C C . SER A 1 234 ? 16.300 -5.508 9.471 1.00 86.69 234 SER A C 1
ATOM 1870 O O . SER A 1 234 ? 16.604 -6.161 8.471 1.00 86.69 234 SER A O 1
ATOM 1872 N N . VAL A 1 235 ? 16.004 -4.207 9.386 1.00 85.31 235 VAL A N 1
ATOM 1873 C CA . VAL A 1 235 ? 16.091 -3.471 8.111 1.00 85.31 235 VAL A CA 1
ATOM 1874 C C . VAL A 1 235 ? 17.539 -3.425 7.617 1.00 85.31 235 VAL A C 1
ATOM 1876 O O . VAL A 1 235 ? 17.782 -3.473 6.414 1.00 85.31 235 VAL A O 1
ATOM 1879 N N . GLU A 1 236 ? 18.497 -3.354 8.540 1.00 84.44 236 GLU A N 1
ATOM 1880 C CA . GLU A 1 236 ? 19.925 -3.339 8.248 1.00 84.44 236 GLU A CA 1
ATOM 1881 C C . GLU A 1 236 ? 20.399 -4.678 7.672 1.00 84.44 236 GLU A C 1
ATOM 1883 O O . GLU A 1 236 ? 21.089 -4.692 6.655 1.00 84.44 236 GLU A O 1
ATOM 1888 N N . GLU A 1 237 ? 19.995 -5.798 8.277 1.00 83.19 237 GLU A N 1
ATOM 1889 C CA . GLU A 1 237 ? 20.281 -7.147 7.764 1.00 83.19 237 GLU A CA 1
ATOM 1890 C C . GLU A 1 237 ? 19.646 -7.369 6.390 1.00 83.19 237 GLU A C 1
ATOM 1892 O O . GLU A 1 237 ? 20.294 -7.892 5.484 1.00 83.19 237 GLU A O 1
ATOM 1897 N N . PHE A 1 238 ? 18.398 -6.923 6.217 1.00 83.31 238 PHE A N 1
ATOM 1898 C CA . PHE A 1 238 ? 17.692 -7.025 4.945 1.00 83.31 238 PHE A CA 1
ATOM 1899 C C . PHE A 1 238 ? 18.433 -6.288 3.821 1.00 83.31 238 PHE A C 1
ATOM 1901 O O . PHE A 1 238 ? 18.595 -6.838 2.734 1.00 83.31 238 PHE A O 1
ATOM 1908 N N . GLU A 1 239 ? 18.919 -5.067 4.069 1.00 80.88 239 GLU A N 1
ATOM 1909 C CA . GLU A 1 239 ? 19.694 -4.315 3.072 1.00 80.88 239 GLU A CA 1
ATOM 1910 C C . GLU A 1 239 ? 21.088 -4.902 2.828 1.00 80.88 239 GLU A C 1
ATOM 1912 O O . GLU A 1 239 ? 21.566 -4.856 1.700 1.00 80.88 239 GLU A O 1
ATOM 1917 N N . GLN A 1 240 ? 21.733 -5.491 3.839 1.00 78.38 240 GLN A N 1
ATOM 1918 C CA . GLN A 1 240 ? 23.033 -6.154 3.664 1.00 78.38 240 GLN A CA 1
ATOM 1919 C C . GLN A 1 240 ? 22.933 -7.431 2.824 1.00 78.38 240 GLN A C 1
ATOM 1921 O O . GLN A 1 240 ? 23.835 -7.729 2.045 1.00 78.38 240 GLN A O 1
ATOM 1926 N N . MET A 1 241 ? 21.837 -8.178 2.966 1.00 70.88 241 MET A N 1
ATOM 1927 C CA . MET A 1 241 ? 21.576 -9.395 2.191 1.00 70.88 241 MET A CA 1
ATOM 1928 C C . MET A 1 241 ? 20.983 -9.102 0.806 1.00 70.88 241 MET A C 1
ATOM 1930 O O . MET A 1 241 ? 20.913 -9.987 -0.050 1.00 70.88 241 MET A O 1
ATOM 1934 N N . ARG A 1 242 ? 20.542 -7.866 0.555 1.00 68.44 242 ARG A N 1
ATOM 1935 C CA . ARG A 1 242 ? 19.901 -7.472 -0.698 1.00 68.44 242 ARG A CA 1
ATOM 1936 C C . ARG A 1 242 ? 20.884 -7.587 -1.867 1.00 68.44 242 ARG A C 1
ATOM 1938 O O . ARG A 1 242 ? 21.835 -6.825 -1.969 1.00 68.44 242 ARG A O 1
ATOM 1945 N N . GLY A 1 243 ? 20.601 -8.503 -2.794 1.00 59.94 243 GLY A N 1
ATOM 1946 C CA . GLY A 1 243 ? 21.410 -8.706 -4.003 1.00 59.94 243 GLY A CA 1
ATOM 1947 C C . GLY A 1 243 ? 22.526 -9.746 -3.864 1.00 59.94 243 GLY A C 1
ATOM 1948 O O . GLY A 1 243 ? 23.178 -10.043 -4.862 1.00 59.94 243 GLY A O 1
ATOM 1949 N N . ASN A 1 244 ? 22.702 -10.353 -2.685 1.00 63.34 244 ASN A N 1
ATOM 1950 C CA . ASN A 1 244 ? 23.564 -11.523 -2.528 1.00 63.34 244 ASN A CA 1
ATOM 1951 C C . ASN A 1 244 ? 22.812 -12.768 -3.023 1.00 63.34 244 ASN A C 1
ATOM 1953 O O . ASN A 1 244 ? 21.954 -13.307 -2.331 1.00 63.34 244 ASN A O 1
ATOM 1957 N N . LEU A 1 245 ? 23.110 -13.179 -4.257 1.00 51.25 245 LEU A N 1
ATOM 1958 C CA . LEU A 1 245 ? 22.514 -14.337 -4.942 1.00 51.25 245 LEU A CA 1
ATOM 1959 C C . LEU A 1 245 ? 23.149 -15.679 -4.543 1.00 51.25 245 LEU A C 1
ATOM 1961 O O . LEU A 1 245 ? 22.614 -16.724 -4.900 1.00 51.25 245 LEU A O 1
ATOM 1965 N N . ASP A 1 246 ? 24.272 -15.648 -3.824 1.00 50.22 246 ASP A N 1
ATOM 1966 C CA . ASP A 1 246 ? 25.129 -16.821 -3.609 1.00 50.22 246 ASP A CA 1
ATOM 1967 C C . ASP A 1 246 ? 24.801 -17.613 -2.336 1.00 50.22 246 ASP A C 1
ATOM 1969 O O . ASP A 1 246 ? 25.449 -18.621 -2.056 1.00 50.22 246 ASP A O 1
ATOM 1973 N N . ASP A 1 247 ? 23.819 -17.173 -1.549 1.00 48.84 247 ASP A N 1
ATOM 1974 C CA . ASP A 1 247 ? 23.538 -17.774 -0.252 1.00 48.84 247 ASP A CA 1
ATOM 1975 C C . ASP A 1 247 ? 22.218 -18.557 -0.295 1.00 48.84 247 ASP A C 1
ATOM 1977 O O . ASP A 1 247 ? 21.138 -18.003 -0.083 1.00 48.84 247 ASP A O 1
ATOM 1981 N 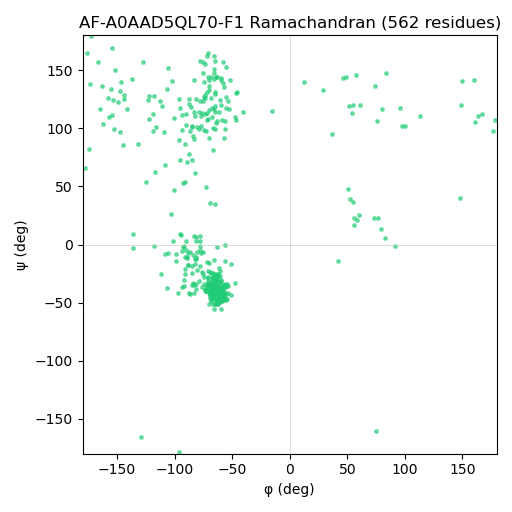N . ASP A 1 248 ? 22.315 -19.879 -0.496 1.00 54.59 248 ASP A N 1
ATOM 1982 C CA . ASP A 1 248 ? 21.286 -20.887 -0.156 1.00 54.59 248 ASP A CA 1
ATOM 1983 C C . ASP A 1 248 ? 21.071 -20.959 1.377 1.00 54.59 248 ASP A C 1
ATOM 1985 O O . ASP A 1 248 ? 20.850 -22.019 1.974 1.00 54.59 248 ASP A O 1
ATOM 1989 N N . SER A 1 249 ? 21.173 -19.811 2.047 1.00 60.44 249 SER A N 1
ATOM 1990 C CA . SER A 1 249 ? 21.015 -19.674 3.477 1.00 60.44 249 SER A CA 1
ATOM 1991 C C . SER A 1 249 ? 19.607 -20.129 3.845 1.00 60.44 249 SER A C 1
ATOM 1993 O O . SER A 1 249 ? 18.618 -19.612 3.307 1.00 60.44 249 SER A O 1
ATOM 1995 N N . PRO A 1 250 ? 19.474 -21.101 4.761 1.00 58.91 250 PRO A N 1
ATOM 1996 C CA . PRO A 1 250 ? 18.171 -21.561 5.194 1.00 58.91 250 PRO A CA 1
ATOM 1997 C C . PRO A 1 250 ? 17.367 -20.380 5.743 1.00 58.91 250 PRO A C 1
ATOM 1999 O O . PRO A 1 250 ? 17.879 -19.561 6.508 1.00 58.91 250 PRO A O 1
ATOM 2002 N N . LEU A 1 251 ? 16.090 -20.306 5.347 1.00 64.19 251 LEU A N 1
ATOM 2003 C CA . LEU A 1 251 ? 15.145 -19.303 5.841 1.00 64.19 251 LEU A CA 1
ATOM 2004 C C . LEU A 1 251 ? 15.244 -19.211 7.368 1.00 64.19 251 LEU A C 1
ATOM 2006 O O . LEU A 1 251 ? 15.181 -20.235 8.056 1.00 64.19 251 LEU A O 1
ATOM 2010 N N . GLY A 1 252 ? 15.371 -17.991 7.898 1.00 66.44 252 GLY A N 1
ATOM 2011 C CA . GLY A 1 252 ? 15.369 -17.771 9.342 1.00 66.44 252 GLY A CA 1
ATOM 2012 C C . GLY A 1 252 ? 14.147 -18.435 9.983 1.00 66.44 252 GLY A C 1
ATOM 2013 O O . GLY A 1 252 ? 13.058 -18.413 9.413 1.00 66.44 252 GLY A O 1
ATOM 2014 N N . TYR A 1 253 ? 14.309 -19.027 11.171 1.00 67.81 253 TYR A N 1
ATOM 2015 C CA . TYR A 1 253 ? 13.282 -19.849 11.836 1.00 67.81 253 TYR A CA 1
ATOM 2016 C C . TYR A 1 253 ? 11.920 -19.150 12.062 1.00 67.81 253 TYR A C 1
ATOM 2018 O O . TYR A 1 253 ? 10.938 -19.834 12.353 1.00 67.81 253 TYR A O 1
ATOM 2026 N N . GLY A 1 254 ? 11.840 -17.821 11.921 1.00 73.88 254 GLY A N 1
ATOM 2027 C CA . GLY A 1 254 ? 10.600 -17.036 11.990 1.00 73.88 254 GLY A CA 1
ATOM 2028 C C . GLY A 1 254 ? 10.072 -16.506 10.649 1.00 73.88 254 GLY A C 1
ATOM 2029 O O . GLY A 1 254 ? 8.975 -15.953 10.616 1.00 73.88 254 GLY A O 1
ATOM 2030 N N . ALA A 1 255 ? 10.813 -16.655 9.547 1.00 82.19 255 ALA A N 1
ATOM 2031 C CA . ALA A 1 255 ? 10.414 -16.105 8.258 1.00 82.19 255 ALA A CA 1
ATOM 2032 C C . ALA A 1 255 ? 9.140 -16.783 7.733 1.00 82.19 255 ALA A C 1
ATOM 2034 O O . ALA A 1 255 ? 8.906 -17.981 7.939 1.00 82.19 255 ALA A O 1
ATOM 2035 N N . SER A 1 256 ? 8.324 -16.020 7.002 1.00 84.31 256 SER A N 1
ATOM 2036 C CA . SER A 1 256 ? 7.138 -16.557 6.343 1.00 84.31 256 SER A CA 1
ATOM 2037 C C . SER A 1 256 ? 7.535 -17.729 5.452 1.00 84.31 256 SER A C 1
ATOM 2039 O O . SER A 1 256 ? 8.409 -17.597 4.595 1.00 84.31 256 SER A O 1
ATOM 2041 N N . ARG A 1 257 ? 6.876 -18.878 5.629 1.00 85.81 257 ARG A N 1
ATOM 2042 C CA . ARG A 1 257 ? 7.101 -20.074 4.802 1.00 85.81 257 ARG A CA 1
ATOM 2043 C C . ARG A 1 257 ? 6.602 -19.891 3.372 1.00 85.81 257 ARG A C 1
ATOM 2045 O O . ARG A 1 257 ? 7.121 -20.540 2.469 1.00 85.81 257 ARG A O 1
ATOM 2052 N N . ASP A 1 258 ? 5.659 -18.980 3.165 1.00 88.88 258 ASP A N 1
ATOM 2053 C CA . ASP A 1 258 ? 5.064 -18.708 1.863 1.00 88.88 258 ASP A CA 1
ATOM 2054 C C . ASP A 1 258 ? 6.020 -17.882 0.975 1.00 88.88 258 ASP A C 1
ATOM 2056 O O . ASP A 1 258 ? 6.292 -16.714 1.288 1.00 88.88 258 ASP A O 1
ATOM 2060 N N . PRO A 1 259 ? 6.544 -18.459 -0.126 1.00 87.62 259 PRO A N 1
ATOM 2061 C CA . PRO A 1 259 ? 7.474 -17.765 -1.012 1.00 87.62 259 PRO A CA 1
ATOM 2062 C C . PRO A 1 259 ? 6.843 -16.562 -1.718 1.00 87.62 259 PRO A C 1
ATOM 2064 O O . PRO A 1 259 ? 7.538 -15.575 -1.959 1.00 87.62 259 PRO A O 1
ATOM 2067 N N . TYR A 1 260 ? 5.540 -16.596 -2.001 1.00 90.12 260 TYR A N 1
ATOM 2068 C CA . TYR A 1 260 ? 4.852 -15.499 -2.676 1.00 90.12 260 TYR A CA 1
ATOM 2069 C C . TYR A 1 260 ? 4.661 -14.317 -1.733 1.00 90.12 260 TYR A C 1
ATOM 2071 O O . TYR A 1 260 ? 4.901 -13.184 -2.129 1.00 90.12 260 TYR A O 1
ATOM 2079 N N . VAL A 1 261 ? 4.338 -14.561 -0.458 1.00 91.19 261 VAL A N 1
ATOM 2080 C CA . VAL A 1 261 ? 4.294 -13.489 0.556 1.00 91.19 261 VAL A CA 1
ATOM 2081 C C . VAL A 1 261 ? 5.664 -12.836 0.715 1.00 91.19 261 VAL A C 1
ATOM 2083 O O . VAL A 1 261 ? 5.747 -11.610 0.763 1.00 91.19 261 VAL A O 1
ATOM 2086 N N . ARG A 1 262 ? 6.743 -13.630 0.743 1.00 89.62 262 ARG A N 1
ATOM 2087 C CA . ARG A 1 262 ? 8.115 -13.098 0.766 1.00 89.62 262 ARG A CA 1
ATOM 2088 C C . ARG A 1 262 ? 8.416 -12.256 -0.473 1.00 89.62 262 ARG A C 1
ATOM 2090 O O . ARG A 1 262 ? 8.942 -11.159 -0.333 1.00 89.62 262 ARG A O 1
ATOM 2097 N N . SER A 1 263 ? 8.046 -12.722 -1.664 1.00 87.56 263 SER A N 1
ATOM 2098 C CA . SER A 1 263 ? 8.238 -11.973 -2.912 1.00 87.56 263 SER A CA 1
ATOM 2099 C C . SER A 1 263 ? 7.454 -10.654 -2.924 1.00 87.56 263 SER A C 1
ATOM 2101 O O . SER A 1 263 ? 8.033 -9.596 -3.172 1.00 87.56 263 SER A O 1
ATOM 2103 N N . MET A 1 264 ? 6.170 -10.686 -2.549 1.00 90.75 264 MET A N 1
ATOM 2104 C CA . MET A 1 264 ? 5.328 -9.490 -2.469 1.00 90.75 264 MET A CA 1
ATOM 2105 C C . MET A 1 264 ? 5.866 -8.479 -1.452 1.00 90.75 264 MET A C 1
ATOM 2107 O O . MET A 1 264 ? 5.905 -7.278 -1.730 1.00 90.75 264 MET A O 1
ATOM 2111 N N . ALA A 1 265 ? 6.302 -8.956 -0.282 1.00 90.62 265 ALA A N 1
ATOM 2112 C CA . ALA A 1 265 ? 6.897 -8.123 0.757 1.00 90.62 265 ALA A CA 1
ATOM 2113 C C . ALA A 1 265 ? 8.236 -7.527 0.318 1.00 90.62 265 ALA A C 1
ATOM 2115 O O . ALA A 1 265 ? 8.474 -6.348 0.568 1.00 90.62 265 ALA A O 1
ATOM 2116 N N . TYR A 1 266 ? 9.076 -8.303 -0.373 1.00 86.81 266 TYR A N 1
ATOM 2117 C CA . TYR A 1 266 ? 10.334 -7.823 -0.941 1.00 86.81 266 TYR A CA 1
ATOM 2118 C C . TYR A 1 266 ? 10.062 -6.686 -1.920 1.00 86.81 266 TYR A C 1
ATOM 2120 O O . TYR A 1 266 ? 10.657 -5.619 -1.796 1.00 86.81 266 TYR A O 1
ATOM 2128 N N . TRP A 1 267 ? 9.106 -6.865 -2.835 1.00 85.12 267 TRP A N 1
ATOM 2129 C CA . TRP A 1 267 ? 8.719 -5.830 -3.793 1.00 85.12 267 TRP A CA 1
ATOM 2130 C C . TRP A 1 267 ? 8.241 -4.545 -3.114 1.00 85.12 267 TRP A C 1
ATOM 2132 O O . TRP A 1 267 ? 8.665 -3.461 -3.498 1.00 85.12 267 TRP A O 1
ATOM 2142 N N . ILE A 1 268 ? 7.413 -4.639 -2.069 1.00 86.81 268 ILE A N 1
ATOM 2143 C CA . ILE A 1 268 ? 6.931 -3.461 -1.323 1.00 86.81 268 ILE A CA 1
ATOM 2144 C C . ILE A 1 268 ? 8.055 -2.792 -0.527 1.00 86.81 268 ILE A C 1
ATOM 2146 O O . ILE A 1 268 ? 8.157 -1.567 -0.522 1.00 86.81 268 ILE A O 1
ATOM 2150 N N . ALA A 1 269 ? 8.916 -3.575 0.120 1.00 83.31 269 ALA A N 1
ATOM 2151 C CA . ALA A 1 269 ? 10.055 -3.071 0.884 1.00 83.31 269 ALA A CA 1
ATOM 2152 C C . ALA A 1 269 ? 11.114 -2.407 -0.012 1.00 83.31 269 ALA A C 1
ATOM 2154 O O . ALA A 1 269 ? 11.801 -1.480 0.418 1.00 83.31 269 ALA A O 1
ATOM 2155 N N . THR A 1 270 ? 11.224 -2.868 -1.260 1.00 72.88 270 THR A N 1
ATOM 2156 C CA . THR A 1 270 ? 12.195 -2.389 -2.249 1.00 72.88 270 THR A CA 1
ATOM 2157 C C . THR A 1 270 ? 11.609 -1.432 -3.274 1.00 72.88 270 THR A C 1
ATOM 2159 O O . THR A 1 270 ? 12.362 -0.991 -4.126 1.00 72.88 270 THR A O 1
ATOM 2162 N N . LEU A 1 271 ? 10.327 -1.051 -3.182 1.00 58.97 271 LEU A N 1
ATOM 2163 C CA . LEU A 1 271 ? 9.591 -0.230 -4.164 1.00 58.97 271 LEU A CA 1
ATOM 2164 C C . LEU A 1 271 ? 10.145 1.202 -4.351 1.00 58.97 271 LEU A C 1
ATOM 2166 O O . LEU A 1 271 ? 9.700 1.928 -5.238 1.00 58.97 271 LEU A O 1
ATOM 2170 N N . ARG A 1 272 ? 11.184 1.584 -3.594 1.00 53.62 272 ARG A N 1
ATOM 2171 C CA . ARG A 1 272 ? 12.255 2.465 -4.092 1.00 53.62 272 ARG A CA 1
ATOM 2172 C C . ARG A 1 272 ? 13.275 1.632 -4.877 1.00 53.62 272 ARG A C 1
ATOM 2174 O O . ARG A 1 272 ? 14.437 1.506 -4.492 1.00 53.62 272 ARG A O 1
ATOM 2181 N N . THR A 1 273 ? 12.841 1.001 -5.961 1.00 53.56 273 THR A N 1
ATOM 2182 C CA . THR A 1 273 ? 13.790 0.494 -6.945 1.00 53.56 273 THR A CA 1
ATOM 2183 C C . THR A 1 273 ? 14.328 1.752 -7.585 1.00 53.56 273 THR A C 1
ATOM 2185 O O . THR A 1 273 ? 13.527 2.490 -8.164 1.00 53.56 273 THR A O 1
ATOM 2188 N N . ASN A 1 274 ? 15.623 2.041 -7.433 1.00 61.09 274 ASN A N 1
ATOM 2189 C CA . ASN A 1 274 ? 16.215 3.167 -8.139 1.00 61.09 274 ASN A CA 1
ATOM 2190 C C . ASN A 1 274 ? 15.849 2.961 -9.602 1.00 61.09 274 ASN A C 1
ATOM 2192 O O . ASN A 1 274 ? 16.200 1.940 -10.198 1.00 61.09 274 ASN A O 1
ATOM 2196 N N . LEU A 1 275 ? 15.080 3.876 -10.175 1.00 67.94 275 LEU A N 1
ATOM 2197 C CA . LEU A 1 275 ? 14.650 3.733 -11.557 1.00 67.94 275 LEU A CA 1
ATOM 2198 C C . LEU A 1 275 ? 15.869 3.702 -12.496 1.00 67.94 275 LEU A C 1
ATOM 2200 O O . LEU A 1 275 ? 15.804 3.149 -13.589 1.00 67.94 275 LEU A O 1
ATOM 2204 N N . SER A 1 276 ? 17.002 4.213 -12.007 1.00 71.81 276 SER A N 1
ATOM 2205 C CA . SER A 1 276 ? 18.365 4.028 -12.501 1.00 71.81 276 SER A CA 1
ATOM 2206 C C . SER A 1 276 ? 18.791 2.558 -12.614 1.00 71.81 276 SER A C 1
ATOM 2208 O O . SER A 1 276 ? 19.313 2.167 -13.650 1.00 71.81 276 SER A O 1
ATOM 2210 N N . ASP A 1 277 ? 18.563 1.726 -11.594 1.00 72.00 277 ASP A N 1
ATOM 2211 C CA . ASP A 1 277 ? 18.949 0.306 -11.591 1.00 72.00 277 ASP A CA 1
ATOM 2212 C C . ASP A 1 277 ? 18.078 -0.491 -12.562 1.00 72.00 277 ASP A C 1
ATOM 2214 O O . ASP A 1 277 ? 18.594 -1.287 -13.347 1.00 72.00 277 ASP A O 1
ATOM 2218 N N . ILE A 1 278 ? 16.769 -0.206 -12.583 1.00 79.06 278 ILE A N 1
ATOM 2219 C CA . ILE A 1 278 ? 15.841 -0.770 -13.576 1.00 79.06 278 ILE A CA 1
ATOM 2220 C C . ILE A 1 278 ? 16.285 -0.375 -14.984 1.00 79.06 278 ILE A C 1
ATOM 2222 O O . ILE A 1 278 ? 16.354 -1.223 -15.871 1.00 79.06 278 ILE A O 1
ATOM 2226 N N . PHE A 1 279 ? 16.613 0.900 -15.193 1.00 81.12 279 PHE A N 1
ATOM 2227 C CA . PHE A 1 279 ? 17.078 1.400 -16.479 1.00 81.12 279 PHE A CA 1
ATOM 2228 C C . PHE A 1 279 ? 18.405 0.766 -16.905 1.00 81.12 279 PHE A C 1
ATOM 2230 O O . PHE A 1 279 ? 18.546 0.372 -18.060 1.00 81.12 279 PHE A O 1
ATOM 2237 N N . ASN A 1 280 ? 19.366 0.622 -15.992 1.00 80.56 280 ASN A N 1
ATOM 2238 C CA . ASN A 1 280 ? 20.659 0.002 -16.267 1.00 80.56 280 ASN A CA 1
ATOM 2239 C C . ASN A 1 280 ? 20.509 -1.482 -16.601 1.00 80.56 280 ASN A C 1
ATOM 2241 O O . ASN A 1 280 ? 21.082 -1.945 -17.587 1.00 80.56 280 ASN A O 1
ATOM 2245 N N . PHE A 1 281 ? 19.695 -2.206 -15.833 1.00 80.88 281 PHE A N 1
ATOM 2246 C CA . PHE A 1 281 ? 19.393 -3.608 -16.093 1.00 80.88 281 PHE A CA 1
ATOM 2247 C C . PHE A 1 281 ? 18.657 -3.786 -17.424 1.00 80.88 281 PHE A C 1
ATOM 2249 O O . PHE A 1 281 ? 19.044 -4.622 -18.236 1.00 80.88 281 PHE A O 1
ATOM 2256 N N . TYR A 1 282 ? 17.657 -2.949 -17.705 1.00 82.62 282 TYR A N 1
ATOM 2257 C CA . TYR A 1 282 ? 16.955 -2.946 -18.986 1.00 82.62 282 TYR A CA 1
ATOM 2258 C C . TYR A 1 282 ? 17.901 -2.631 -20.158 1.00 82.62 282 TYR A C 1
ATOM 2260 O O . TYR A 1 282 ? 17.923 -3.353 -21.153 1.00 82.62 282 TYR A O 1
ATOM 2268 N N . SER A 1 283 ? 18.733 -1.595 -20.028 1.00 81.06 283 SER A N 1
ATOM 2269 C CA . SER A 1 283 ? 19.745 -1.205 -21.019 1.00 81.06 283 SER A CA 1
ATOM 2270 C C . SER A 1 283 ? 20.750 -2.335 -21.277 1.00 81.06 283 SER A C 1
ATOM 2272 O O . SER A 1 283 ? 21.146 -2.563 -22.421 1.00 81.06 283 SER A O 1
ATOM 2274 N N . PHE A 1 284 ? 21.126 -3.080 -20.233 1.00 81.88 284 PHE A N 1
ATOM 2275 C CA . PHE A 1 284 ? 21.961 -4.273 -20.346 1.00 81.88 284 PHE A CA 1
ATOM 2276 C C . PHE A 1 284 ? 21.239 -5.410 -21.082 1.00 81.88 284 PHE A C 1
ATOM 2278 O O . PHE A 1 284 ? 21.771 -5.934 -22.060 1.00 81.88 284 PHE A O 1
ATOM 2285 N N . LEU A 1 285 ? 20.015 -5.757 -20.669 1.00 81.56 285 LEU A N 1
ATOM 2286 C CA . LEU A 1 285 ? 19.220 -6.817 -21.298 1.00 81.56 285 LEU A CA 1
ATOM 2287 C C . LEU A 1 285 ? 18.947 -6.538 -22.775 1.00 81.56 285 LEU A C 1
ATOM 2289 O O . LEU A 1 285 ? 19.017 -7.451 -23.594 1.00 81.56 285 LEU A O 1
ATOM 2293 N N . ARG A 1 286 ? 18.694 -5.276 -23.130 1.00 76.06 286 ARG A N 1
ATOM 2294 C CA . ARG A 1 286 ? 18.466 -4.857 -24.516 1.00 76.06 286 ARG A CA 1
ATOM 2295 C C . ARG A 1 286 ? 19.669 -5.138 -25.419 1.00 76.06 286 ARG A C 1
ATOM 2297 O O . ARG A 1 286 ? 19.487 -5.457 -26.587 1.00 76.06 286 ARG A O 1
ATOM 2304 N N . LYS A 1 287 ? 20.883 -5.058 -24.871 1.00 76.50 287 LYS A N 1
ATOM 2305 C CA . LYS A 1 287 ? 22.140 -5.350 -25.577 1.00 76.50 287 LYS A CA 1
ATOM 2306 C C . LYS A 1 287 ? 22.559 -6.818 -25.469 1.00 76.50 287 LYS A C 1
ATOM 2308 O O . LYS A 1 287 ? 23.556 -7.218 -26.067 1.00 76.50 287 LYS A O 1
ATOM 2313 N N . HIS A 1 288 ? 21.836 -7.630 -24.696 1.00 79.56 288 HIS A N 1
ATOM 2314 C CA . HIS A 1 288 ? 22.248 -8.993 -24.402 1.00 79.56 288 HIS A CA 1
ATOM 2315 C C . HIS A 1 288 ? 22.021 -9.921 -25.611 1.00 79.56 288 HIS A C 1
ATOM 2317 O O . HIS A 1 288 ? 20.878 -10.076 -26.056 1.00 79.56 288 HIS A O 1
ATOM 2323 N N . PRO A 1 289 ? 23.057 -10.623 -26.116 1.00 76.44 289 PRO A N 1
ATOM 2324 C CA . PRO A 1 289 ? 22.951 -11.425 -27.336 1.00 76.44 289 PRO A CA 1
ATOM 2325 C C . PRO A 1 289 ? 21.856 -12.496 -27.297 1.00 76.44 289 PRO A C 1
ATOM 2327 O O . PRO A 1 289 ? 21.226 -12.758 -28.317 1.00 76.44 289 PRO A O 1
ATOM 2330 N N . LEU A 1 290 ? 21.596 -13.110 -26.135 1.00 78.88 290 LEU A N 1
ATOM 2331 C CA . LEU A 1 290 ? 20.551 -14.138 -26.009 1.00 78.88 290 LEU A CA 1
ATOM 2332 C C . LEU A 1 290 ? 19.139 -13.557 -26.120 1.00 78.88 290 LEU A C 1
ATOM 2334 O O . LEU A 1 290 ? 18.287 -14.163 -26.760 1.00 78.88 290 LEU A O 1
ATOM 2338 N N . VAL A 1 291 ? 18.912 -12.370 -25.553 1.00 78.44 291 VAL A N 1
ATOM 2339 C CA . VAL A 1 291 ? 17.605 -11.699 -25.607 1.00 78.44 291 VAL A CA 1
ATOM 2340 C C . VAL A 1 291 ? 17.321 -11.261 -27.039 1.00 78.44 291 VAL A C 1
ATOM 2342 O O . VAL A 1 291 ? 16.229 -11.481 -27.552 1.00 78.44 291 VAL A O 1
ATOM 2345 N N . VAL A 1 292 ? 18.332 -10.715 -27.717 1.00 75.62 292 VAL A N 1
ATOM 2346 C CA . VAL A 1 292 ? 18.245 -10.334 -29.131 1.00 75.62 292 VAL A CA 1
ATOM 2347 C C . VAL A 1 292 ? 17.984 -11.557 -30.021 1.00 75.62 292 VAL A C 1
ATOM 2349 O O . VAL A 1 292 ? 17.124 -11.499 -30.896 1.00 75.62 292 VAL A O 1
ATOM 2352 N N . ARG A 1 293 ? 18.659 -12.691 -29.779 1.00 75.62 293 ARG A N 1
ATOM 2353 C CA . ARG A 1 293 ? 18.400 -13.948 -30.510 1.00 75.62 293 ARG A CA 1
ATOM 2354 C C . ARG A 1 293 ? 16.987 -14.473 -30.289 1.00 75.62 293 ARG A C 1
ATOM 2356 O O . ARG A 1 293 ? 16.357 -14.884 -31.255 1.00 75.62 293 ARG A O 1
ATOM 2363 N N . GLN A 1 294 ? 16.491 -14.443 -29.054 1.00 77.44 294 GLN A N 1
ATOM 2364 C CA . GLN A 1 294 ? 15.134 -14.886 -28.738 1.00 77.44 294 GLN A CA 1
ATOM 2365 C C . GLN A 1 294 ? 14.087 -13.994 -29.414 1.00 77.44 294 GLN A C 1
ATOM 2367 O O . GLN A 1 294 ? 13.207 -14.504 -30.094 1.00 77.44 294 GLN A O 1
ATOM 2372 N N . ARG A 1 295 ? 14.252 -12.666 -29.354 1.00 72.62 295 ARG A N 1
ATOM 2373 C CA . ARG A 1 295 ? 13.385 -11.700 -30.056 1.00 72.62 295 ARG A CA 1
ATOM 2374 C C . ARG A 1 295 ? 13.336 -11.950 -31.567 1.00 72.62 295 ARG A C 1
ATOM 2376 O O . ARG A 1 295 ? 12.287 -11.788 -32.182 1.00 72.62 295 ARG A O 1
ATOM 2383 N N . LEU A 1 296 ? 14.462 -12.343 -32.165 1.00 72.75 296 LEU A N 1
ATOM 2384 C CA . LEU A 1 296 ? 14.538 -12.700 -33.584 1.00 72.75 296 LEU A CA 1
ATOM 2385 C C . LEU A 1 296 ? 13.877 -14.045 -33.892 1.00 72.75 296 LEU A C 1
ATOM 2387 O O . LEU A 1 296 ? 13.182 -14.156 -34.902 1.00 72.75 296 LEU A O 1
ATOM 2391 N N . ALA A 1 297 ? 14.047 -15.035 -33.014 1.00 72.69 297 ALA A N 1
ATOM 2392 C CA . ALA A 1 297 ? 13.385 -16.330 -33.126 1.00 72.69 297 ALA A CA 1
ATOM 2393 C C . ALA A 1 297 ? 11.855 -16.191 -33.027 1.00 72.69 297 ALA A C 1
ATOM 2395 O O . ALA A 1 297 ? 11.144 -16.718 -33.880 1.00 72.69 297 ALA A O 1
ATOM 2396 N N . ASP A 1 298 ? 11.355 -15.398 -32.075 1.00 68.56 298 ASP A N 1
ATOM 2397 C CA . ASP A 1 298 ? 9.925 -15.092 -31.909 1.00 68.56 298 ASP A CA 1
ATOM 2398 C C . ASP A 1 298 ? 9.351 -14.346 -33.138 1.00 68.56 298 ASP A C 1
ATOM 2400 O O . ASP A 1 298 ? 8.194 -14.536 -33.544 1.00 68.56 298 ASP A O 1
ATOM 2404 N N . ALA A 1 299 ? 10.188 -13.527 -33.789 1.00 65.56 299 ALA A N 1
ATOM 2405 C CA . ALA A 1 299 ? 9.879 -12.848 -35.046 1.00 65.56 299 ALA A CA 1
ATOM 2406 C C . ALA A 1 299 ? 9.976 -13.756 -36.292 1.00 65.56 299 ALA A C 1
ATOM 2408 O O . ALA A 1 299 ? 9.612 -13.317 -37.382 1.00 65.56 299 ALA A O 1
ATOM 2409 N N . GLY A 1 300 ? 10.414 -15.012 -36.150 1.00 62.53 300 GLY A N 1
ATOM 2410 C CA . GLY A 1 300 ? 10.540 -15.978 -37.246 1.00 62.53 300 GLY A CA 1
ATOM 2411 C C . GLY A 1 300 ? 11.784 -15.798 -38.125 1.00 62.53 300 GLY A C 1
ATOM 2412 O O . GLY A 1 300 ? 11.853 -16.387 -39.201 1.00 62.53 300 GLY A O 1
ATOM 2413 N N . ALA A 1 301 ? 12.767 -15.000 -37.696 1.00 63.72 301 ALA A N 1
ATOM 2414 C CA . ALA A 1 301 ? 14.006 -14.771 -38.433 1.00 63.72 301 ALA A CA 1
ATOM 2415 C C . ALA A 1 301 ? 15.105 -15.738 -37.959 1.00 63.72 301 ALA A C 1
ATOM 2417 O O . ALA A 1 301 ? 15.616 -15.619 -36.845 1.00 63.72 301 ALA A O 1
ATOM 2418 N N . GLN A 1 302 ? 15.511 -16.680 -38.816 1.00 59.59 302 GLN A N 1
ATOM 2419 C CA . GLN A 1 302 ? 16.716 -17.477 -38.579 1.00 59.59 302 GLN A CA 1
ATOM 2420 C C . GLN A 1 302 ? 17.939 -16.754 -39.138 1.00 59.59 302 GLN A C 1
ATOM 2422 O O . GLN A 1 302 ? 18.019 -16.464 -40.330 1.00 59.59 302 GLN A O 1
ATOM 2427 N N . VAL A 1 303 ? 18.904 -16.462 -38.268 1.00 62.53 303 VAL A N 1
ATOM 2428 C CA . VAL A 1 303 ? 20.137 -15.777 -38.654 1.00 62.53 303 VAL A CA 1
ATOM 2429 C C . VAL A 1 303 ? 21.258 -16.803 -38.797 1.00 62.53 303 VAL A C 1
ATOM 2431 O O . VAL A 1 303 ? 21.726 -17.356 -37.805 1.00 62.53 303 VAL A O 1
ATOM 2434 N N . GLY A 1 304 ? 21.682 -17.066 -40.036 1.00 60.50 304 GLY A N 1
ATOM 2435 C CA . GLY A 1 304 ? 22.703 -18.073 -40.354 1.00 60.50 304 GLY A CA 1
ATOM 2436 C C . GLY A 1 304 ? 24.158 -17.616 -40.168 1.00 60.50 304 GLY A C 1
ATOM 2437 O O . GLY A 1 304 ? 25.053 -18.455 -40.172 1.00 60.50 304 GLY A O 1
ATOM 2438 N N . SER A 1 305 ? 24.418 -16.311 -39.997 1.00 71.50 305 SER A N 1
ATOM 2439 C CA . S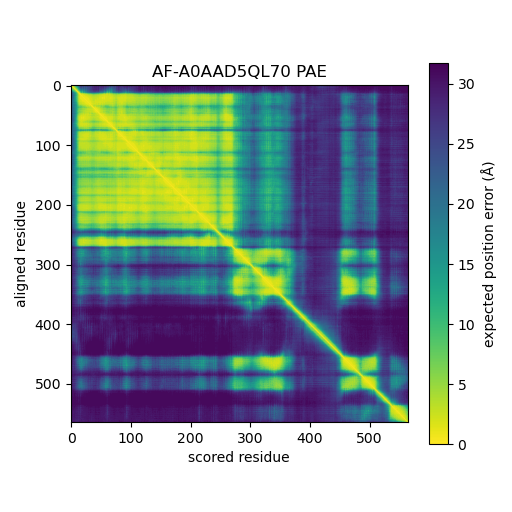ER A 1 305 ? 25.772 -15.747 -39.849 1.00 71.50 305 SER A CA 1
ATOM 2440 C C . SER A 1 305 ? 25.859 -14.686 -38.745 1.00 71.50 305 SER A C 1
ATOM 2442 O O . SER A 1 305 ? 24.967 -13.852 -38.579 1.00 71.50 305 SER A O 1
ATOM 2444 N N . THR A 1 306 ? 26.972 -14.675 -38.009 1.00 67.94 306 THR A N 1
ATOM 2445 C CA . THR A 1 306 ? 27.257 -13.742 -36.905 1.00 67.94 306 THR A CA 1
ATOM 2446 C C . THR A 1 306 ? 27.261 -12.272 -37.343 1.00 67.94 306 THR A C 1
ATOM 2448 O O . THR A 1 306 ? 26.882 -11.403 -36.563 1.00 67.94 306 THR A O 1
ATOM 2451 N N . GLU A 1 307 ? 27.640 -11.978 -38.589 1.00 70.06 307 GLU A N 1
ATOM 2452 C CA . GLU A 1 307 ? 27.664 -10.608 -39.131 1.00 70.06 307 GLU A CA 1
ATOM 2453 C C . GLU A 1 307 ? 26.255 -10.064 -39.394 1.00 70.06 307 GLU A C 1
ATOM 2455 O O . GLU A 1 307 ? 25.949 -8.916 -39.070 1.00 70.06 307 GLU A O 1
ATOM 2460 N N . GLN A 1 308 ? 25.363 -10.915 -39.905 1.00 66.75 308 GLN A N 1
ATOM 2461 C CA . GLN A 1 308 ? 23.952 -10.575 -40.104 1.00 66.75 308 GLN A CA 1
ATOM 2462 C C . GLN A 1 308 ? 23.247 -10.365 -38.762 1.00 66.75 308 GLN A C 1
ATOM 2464 O O . GLN A 1 308 ? 22.427 -9.461 -38.629 1.00 66.75 308 GLN A O 1
ATOM 2469 N N . PHE A 1 309 ? 23.625 -11.140 -37.741 1.00 72.06 309 PHE A N 1
ATOM 2470 C CA . PHE A 1 309 ? 23.110 -10.966 -36.385 1.00 72.06 309 PHE A CA 1
ATOM 2471 C C . PHE A 1 309 ? 23.478 -9.595 -35.810 1.00 72.06 309 PHE A C 1
ATOM 2473 O O . PHE A 1 309 ? 22.622 -8.930 -35.236 1.00 72.06 309 PHE A O 1
ATOM 2480 N N . LEU A 1 310 ? 24.721 -9.141 -35.998 1.00 70.06 310 LEU A N 1
ATOM 2481 C CA . LEU A 1 310 ? 25.165 -7.826 -35.527 1.00 70.06 310 LEU A CA 1
ATOM 2482 C C . LEU A 1 310 ? 24.487 -6.671 -36.278 1.00 70.06 310 LEU A C 1
ATOM 2484 O O . LEU A 1 310 ? 24.109 -5.679 -35.655 1.00 70.06 310 LEU A O 1
ATOM 2488 N N . ALA A 1 311 ? 24.292 -6.799 -37.594 1.00 70.31 311 ALA A N 1
ATOM 2489 C CA . ALA A 1 311 ? 23.588 -5.793 -38.391 1.00 70.31 311 ALA A CA 1
ATOM 2490 C C . ALA A 1 311 ? 22.119 -5.645 -37.958 1.00 70.31 311 ALA A C 1
ATOM 2492 O O . ALA A 1 311 ? 21.629 -4.531 -37.773 1.00 70.31 311 ALA A O 1
ATOM 2493 N N . VAL A 1 312 ? 21.448 -6.773 -37.725 1.00 67.44 312 VAL A N 1
ATOM 2494 C CA . VAL A 1 312 ? 20.067 -6.814 -37.241 1.00 67.44 312 VAL A CA 1
ATOM 2495 C C . VAL A 1 312 ? 19.959 -6.326 -35.795 1.00 67.44 312 VAL A C 1
ATOM 2497 O O . VAL A 1 312 ? 19.067 -5.542 -35.482 1.00 67.44 312 VAL A O 1
ATOM 2500 N N . ALA A 1 313 ? 20.887 -6.708 -34.914 1.00 66.94 313 ALA A N 1
ATOM 2501 C CA . ALA A 1 313 ? 20.935 -6.208 -33.540 1.00 66.94 313 ALA A CA 1
ATOM 2502 C C . ALA A 1 313 ? 21.023 -4.673 -33.502 1.00 66.94 313 ALA A C 1
ATOM 2504 O O . ALA A 1 313 ? 20.292 -4.031 -32.754 1.00 66.94 313 ALA A O 1
ATOM 2505 N N . LYS A 1 314 ? 21.834 -4.076 -34.383 1.00 70.75 314 LYS A N 1
ATOM 2506 C CA . LYS A 1 314 ? 21.962 -2.619 -34.513 1.00 70.75 314 LYS A CA 1
ATOM 2507 C C . LYS A 1 314 ? 20.678 -1.938 -35.011 1.00 70.75 314 LYS A C 1
ATOM 2509 O O . LYS A 1 314 ? 20.420 -0.792 -34.659 1.00 70.75 314 LYS A O 1
ATOM 2514 N N . GLN A 1 315 ? 19.860 -2.621 -35.811 1.00 67.06 315 GLN A N 1
ATOM 2515 C CA . GLN A 1 315 ? 18.532 -2.128 -36.198 1.00 67.06 315 GLN A CA 1
ATOM 2516 C C . GLN A 1 315 ? 17.506 -2.291 -35.067 1.00 67.06 315 GLN A C 1
ATOM 2518 O O . GLN A 1 315 ? 16.680 -1.415 -34.852 1.00 67.06 315 GLN A O 1
ATOM 2523 N N . LEU A 1 316 ? 17.570 -3.367 -34.283 1.00 66.12 316 LEU A N 1
ATOM 2524 C CA . LEU A 1 316 ? 16.717 -3.542 -33.100 1.00 66.12 316 LEU A CA 1
ATOM 2525 C C . LEU A 1 316 ? 16.987 -2.476 -32.025 1.00 66.12 316 LEU A C 1
ATOM 2527 O O . LEU A 1 316 ? 16.077 -2.072 -31.302 1.00 66.12 316 LEU A O 1
ATOM 2531 N N . GLU A 1 317 ? 18.219 -1.972 -31.948 1.00 66.44 317 GLU A N 1
ATOM 2532 C CA . GLU A 1 317 ? 18.574 -0.842 -31.086 1.00 66.44 317 GLU A CA 1
ATOM 2533 C C . GLU A 1 317 ? 17.863 0.463 -31.474 1.00 66.44 317 GLU A C 1
ATOM 2535 O O . GLU A 1 317 ? 17.639 1.306 -30.601 1.00 66.44 317 GLU A O 1
ATOM 2540 N N . THR A 1 318 ? 17.452 0.646 -32.734 1.00 68.38 318 THR A N 1
ATOM 2541 C CA . THR A 1 318 ? 16.714 1.849 -33.151 1.00 68.38 318 THR A CA 1
ATOM 2542 C C . THR A 1 318 ? 15.210 1.745 -32.896 1.00 68.38 318 THR A C 1
ATOM 2544 O O . THR A 1 318 ? 14.537 2.766 -32.782 1.00 68.38 318 THR A O 1
ATOM 2547 N N . LEU A 1 319 ? 14.684 0.532 -32.713 1.00 69.69 319 LEU A N 1
ATOM 2548 C CA . LEU A 1 319 ? 13.271 0.280 -32.435 1.00 69.69 319 LEU A CA 1
ATOM 2549 C C . LEU A 1 319 ? 12.993 0.393 -30.933 1.00 69.69 319 LEU A C 1
ATOM 2551 O O . LEU A 1 319 ? 13.541 -0.373 -30.142 1.00 69.69 319 LEU A O 1
ATOM 2555 N N . VAL A 1 320 ? 12.139 1.341 -30.538 1.00 73.38 320 VAL A N 1
ATOM 2556 C CA . VAL A 1 320 ? 11.739 1.560 -29.137 1.00 73.38 320 VAL A CA 1
ATOM 2557 C C . VAL A 1 320 ? 10.229 1.448 -29.010 1.00 73.38 320 VAL A C 1
ATOM 2559 O O . VAL A 1 320 ? 9.488 2.128 -29.725 1.00 73.38 320 VAL A O 1
ATOM 2562 N N . THR A 1 321 ? 9.763 0.622 -28.076 1.00 72.69 321 THR A N 1
ATOM 2563 C CA . THR A 1 321 ? 8.326 0.516 -27.781 1.00 72.69 321 THR A CA 1
ATOM 2564 C C . THR A 1 321 ? 7.839 1.699 -26.927 1.00 72.69 321 THR A C 1
ATOM 2566 O O . THR A 1 321 ? 8.626 2.327 -26.212 1.00 72.69 321 THR A O 1
ATOM 2569 N N . PRO A 1 322 ? 6.533 2.030 -26.923 1.00 68.81 322 PRO A N 1
ATOM 2570 C CA . PRO A 1 322 ? 5.998 3.093 -26.064 1.00 68.81 322 PRO A CA 1
ATOM 2571 C C . PRO A 1 322 ? 6.287 2.880 -24.568 1.00 68.81 322 PRO A C 1
ATOM 2573 O O . PRO A 1 322 ? 6.512 3.839 -23.829 1.00 68.81 322 PRO A O 1
ATOM 2576 N N . SER A 1 323 ? 6.312 1.626 -24.116 1.00 67.38 323 SER A N 1
ATOM 2577 C CA . SER A 1 323 ? 6.641 1.256 -22.735 1.00 67.38 323 SER A CA 1
ATOM 2578 C C . SER A 1 323 ? 8.107 1.519 -22.406 1.00 67.38 323 SER A C 1
ATOM 2580 O O . SER A 1 323 ? 8.409 2.096 -21.364 1.00 67.38 323 SER A O 1
ATOM 2582 N N . GLU A 1 324 ? 9.008 1.196 -23.329 1.00 76.25 324 GLU A N 1
ATOM 2583 C CA . GLU A 1 324 ? 10.431 1.499 -23.197 1.00 76.25 324 GLU A CA 1
ATOM 2584 C C . GLU A 1 324 ? 10.661 3.009 -23.202 1.00 76.25 324 GLU A C 1
ATOM 2586 O O . GLU A 1 324 ? 11.307 3.527 -22.299 1.00 76.25 324 GLU A O 1
ATOM 2591 N N . ARG A 1 325 ? 10.040 3.751 -24.127 1.00 81.44 325 ARG A N 1
ATOM 2592 C CA . ARG A 1 325 ? 10.105 5.222 -24.172 1.00 81.44 325 ARG A CA 1
ATOM 2593 C C . ARG A 1 325 ? 9.691 5.856 -22.838 1.00 81.44 325 ARG A C 1
ATOM 2595 O O . ARG A 1 325 ? 10.360 6.771 -22.359 1.00 81.44 325 ARG A O 1
ATOM 2602 N N . ARG A 1 326 ? 8.631 5.347 -22.196 1.00 81.44 326 ARG A N 1
ATOM 2603 C CA . ARG A 1 326 ? 8.210 5.794 -20.854 1.00 81.44 326 ARG A CA 1
ATOM 2604 C C . ARG A 1 326 ? 9.280 5.549 -19.792 1.00 81.44 326 ARG A C 1
ATOM 2606 O O . ARG A 1 326 ? 9.452 6.410 -18.933 1.00 81.44 326 ARG A O 1
ATOM 2613 N N . LEU A 1 327 ? 10.006 4.431 -19.853 1.00 82.50 327 LEU A N 1
ATOM 2614 C CA . LEU A 1 327 ? 11.101 4.142 -18.924 1.00 82.50 327 LEU A CA 1
ATOM 2615 C C . LEU A 1 327 ? 12.224 5.185 -19.043 1.00 82.50 327 LEU A C 1
ATOM 2617 O O . LEU A 1 327 ? 12.577 5.785 -18.034 1.00 82.50 327 LEU A O 1
ATOM 2621 N N . TYR A 1 328 ? 12.706 5.477 -20.259 1.00 86.12 328 TYR A N 1
ATOM 2622 C CA . TYR A 1 328 ? 13.746 6.498 -20.488 1.00 86.12 328 TYR A CA 1
ATOM 2623 C C . TYR A 1 328 ? 13.347 7.863 -19.905 1.00 86.12 328 TYR A C 1
ATOM 2625 O O . TYR A 1 328 ? 14.125 8.488 -19.183 1.00 86.12 328 TYR A O 1
ATOM 2633 N N . PHE A 1 329 ? 12.117 8.318 -20.166 1.00 86.69 329 PHE A N 1
ATOM 2634 C CA . PHE A 1 329 ? 11.651 9.608 -19.653 1.00 86.69 329 PHE A CA 1
ATOM 2635 C C . PHE A 1 329 ? 11.467 9.634 -18.146 1.00 86.69 329 PHE A C 1
ATOM 2637 O O . PHE A 1 329 ? 11.814 10.626 -17.506 1.00 86.69 329 PHE A O 1
ATOM 2644 N N . ARG A 1 330 ? 10.934 8.558 -17.569 1.00 83.44 330 ARG A N 1
ATOM 2645 C CA . ARG A 1 330 ? 10.709 8.483 -16.129 1.00 83.44 330 ARG A CA 1
ATOM 2646 C C . ARG A 1 330 ? 12.047 8.486 -15.379 1.00 83.44 330 ARG A C 1
ATOM 2648 O O . ARG A 1 330 ? 12.181 9.244 -14.423 1.00 83.44 330 ARG A O 1
ATOM 2655 N N . THR A 1 331 ? 13.049 7.743 -15.861 1.00 84.31 331 THR A N 1
ATOM 2656 C CA . THR A 1 331 ? 14.407 7.731 -15.284 1.00 84.31 331 THR A CA 1
ATOM 2657 C C . THR A 1 331 ? 15.093 9.089 -15.419 1.00 84.31 331 THR A C 1
ATOM 2659 O O . THR A 1 331 ? 15.657 9.595 -14.450 1.00 84.31 331 THR A O 1
ATOM 2662 N N . ALA A 1 332 ? 15.003 9.734 -16.586 1.00 85.62 332 ALA A N 1
ATOM 2663 C CA . ALA A 1 332 ? 15.579 11.064 -16.782 1.00 85.62 332 ALA A CA 1
ATOM 2664 C C . ALA A 1 332 ? 14.925 12.128 -15.880 1.00 85.62 332 ALA A C 1
ATOM 2666 O O . ALA A 1 332 ? 15.624 12.935 -15.266 1.00 85.62 332 ALA A O 1
ATOM 2667 N N . ALA A 1 333 ? 13.594 12.108 -15.755 1.00 83.62 333 ALA A N 1
ATOM 2668 C CA . ALA A 1 333 ? 12.854 13.022 -14.886 1.00 83.62 333 ALA A CA 1
ATOM 2669 C C . ALA A 1 333 ? 13.217 12.832 -13.405 1.00 83.62 333 ALA A C 1
ATOM 2671 O O . ALA A 1 333 ? 13.341 13.808 -12.666 1.00 83.62 333 ALA A O 1
ATOM 2672 N N . GLU A 1 334 ? 13.442 11.590 -12.976 1.00 83.38 334 GLU A N 1
ATOM 2673 C CA . GLU A 1 334 ? 13.893 11.292 -11.621 1.00 83.38 334 GLU A CA 1
ATOM 2674 C C . GLU A 1 334 ? 15.299 11.845 -11.357 1.00 83.38 334 GLU A C 1
ATOM 2676 O O . GLU A 1 334 ? 15.503 12.533 -10.358 1.00 83.38 334 GLU A O 1
ATOM 2681 N N . HIS A 1 335 ? 16.258 11.645 -12.264 1.00 84.00 335 HIS A N 1
ATOM 2682 C CA . HIS A 1 335 ? 17.590 12.247 -12.135 1.00 84.00 335 HIS A CA 1
ATOM 2683 C C . HIS A 1 335 ? 17.548 13.780 -12.122 1.00 84.00 335 HIS A C 1
ATOM 2685 O O . HIS A 1 335 ? 18.274 14.411 -11.353 1.00 84.00 335 HIS A O 1
ATOM 2691 N N . MET A 1 336 ? 16.664 14.396 -12.912 1.00 83.81 336 MET A N 1
ATOM 2692 C CA . MET A 1 336 ? 16.438 15.842 -12.861 1.00 83.81 336 MET A CA 1
ATOM 2693 C C . MET A 1 336 ? 15.869 16.314 -11.520 1.00 83.81 336 MET A C 1
ATOM 2695 O O . MET A 1 336 ? 16.254 17.385 -11.044 1.00 83.81 336 MET A O 1
ATOM 2699 N N . ALA A 1 337 ? 14.951 15.552 -10.920 1.00 83.25 337 ALA A N 1
ATOM 2700 C CA . ALA A 1 337 ? 14.365 15.870 -9.619 1.00 83.25 337 ALA A CA 1
ATOM 2701 C C . ALA A 1 337 ? 15.400 15.780 -8.486 1.00 83.25 337 ALA A C 1
ATOM 2703 O O . ALA A 1 337 ? 15.388 16.614 -7.585 1.00 83.25 337 ALA A O 1
ATOM 2704 N N . HIS A 1 338 ? 16.337 14.832 -8.580 1.00 82.31 338 HIS A N 1
ATOM 2705 C CA . HIS A 1 338 ? 17.455 14.679 -7.643 1.00 82.31 338 HIS A CA 1
ATOM 2706 C C . HIS A 1 338 ? 18.602 15.682 -7.865 1.00 82.31 338 HIS A C 1
ATOM 2708 O O . HIS A 1 338 ? 19.581 15.656 -7.126 1.00 82.31 338 HIS A O 1
ATOM 2714 N N . GLY A 1 339 ? 18.505 16.562 -8.868 1.00 83.19 339 GLY A N 1
ATOM 2715 C CA . GLY A 1 339 ? 19.551 17.547 -9.157 1.00 83.19 339 GLY A CA 1
ATOM 2716 C C . GLY A 1 339 ? 20.774 16.968 -9.872 1.00 83.19 339 GLY A C 1
ATOM 2717 O O . GLY A 1 339 ? 21.840 17.562 -9.817 1.00 83.19 339 GLY A O 1
ATOM 2718 N N . CYS A 1 340 ? 20.637 15.837 -10.572 1.00 86.31 340 CYS A N 1
ATOM 2719 C CA . CYS A 1 340 ? 21.699 15.234 -11.384 1.00 86.31 340 CYS A CA 1
ATOM 2720 C C . CYS A 1 340 ? 21.398 15.382 -12.892 1.00 86.31 340 CYS A C 1
ATOM 2722 O O . CYS A 1 340 ? 21.121 14.382 -13.566 1.00 86.31 340 CYS A O 1
ATOM 2724 N N . PRO A 1 341 ? 21.435 16.604 -13.461 1.00 86.56 341 PRO A N 1
ATOM 2725 C CA . PRO A 1 341 ? 21.072 16.840 -14.861 1.00 86.56 341 PRO A CA 1
ATOM 2726 C C . PRO A 1 341 ? 21.997 16.123 -15.859 1.00 86.56 341 PRO A C 1
ATOM 2728 O O . PRO A 1 341 ? 21.541 15.741 -16.932 1.00 86.56 341 PRO A O 1
ATOM 2731 N N . MET A 1 342 ? 23.257 15.855 -15.494 1.00 84.88 342 MET A N 1
ATOM 2732 C CA . MET A 1 342 ? 24.200 15.086 -16.322 1.00 84.88 342 MET A CA 1
ATOM 2733 C C . MET A 1 342 ? 23.756 13.633 -16.543 1.00 84.88 342 MET A C 1
ATOM 2735 O O . MET A 1 342 ? 23.801 13.135 -17.665 1.00 84.88 342 MET A O 1
ATOM 2739 N N . LEU A 1 343 ? 23.281 12.958 -15.490 1.00 85.38 343 LEU A N 1
ATOM 2740 C CA . LEU A 1 343 ? 22.765 11.587 -15.595 1.00 85.38 343 LEU A CA 1
ATOM 2741 C C . LEU A 1 343 ? 21.456 11.549 -16.387 1.00 85.38 343 LEU A C 1
ATOM 2743 O O . LEU A 1 343 ? 21.248 10.654 -17.201 1.00 85.38 343 LEU A O 1
ATOM 2747 N N . ALA A 1 344 ? 20.594 12.554 -16.200 1.00 86.06 344 ALA A N 1
ATOM 2748 C CA . ALA A 1 344 ? 19.386 12.699 -17.007 1.00 86.06 344 ALA A CA 1
ATOM 2749 C C . ALA A 1 344 ? 19.720 12.845 -18.502 1.00 86.06 344 ALA A C 1
ATOM 2751 O O . ALA A 1 344 ? 19.071 12.222 -19.341 1.00 86.06 344 ALA A O 1
ATOM 2752 N N . LEU A 1 345 ? 20.756 13.621 -18.835 1.00 85.94 345 LEU A N 1
ATOM 2753 C CA . LEU A 1 345 ? 21.212 13.805 -20.211 1.00 85.94 345 LEU A CA 1
ATOM 2754 C C . LEU A 1 345 ? 21.808 12.519 -20.810 1.00 85.94 345 LEU A C 1
ATOM 2756 O O . LEU A 1 345 ? 21.531 12.220 -21.969 1.00 85.94 345 LEU A O 1
ATOM 2760 N N . ASP A 1 346 ? 22.557 11.725 -20.036 1.00 86.50 346 ASP A N 1
ATOM 2761 C CA . ASP A 1 346 ? 23.054 10.404 -20.465 1.00 86.50 346 ASP A CA 1
ATOM 2762 C C . ASP A 1 346 ? 21.904 9.429 -20.770 1.00 86.50 346 ASP A C 1
ATOM 2764 O O . ASP A 1 346 ? 21.895 8.757 -21.799 1.00 86.50 346 ASP A O 1
ATOM 2768 N N . VAL A 1 347 ? 20.867 9.395 -19.930 1.00 86.31 347 VAL A N 1
ATOM 2769 C CA . VAL A 1 347 ? 19.672 8.580 -20.199 1.00 86.31 347 VAL A CA 1
ATOM 2770 C C . VAL A 1 347 ? 18.987 9.024 -21.496 1.00 86.31 347 VAL A C 1
ATOM 2772 O O . VAL A 1 347 ? 18.661 8.187 -22.337 1.00 86.31 347 VAL A O 1
ATOM 2775 N N . LEU A 1 348 ? 18.797 10.333 -21.693 1.00 85.56 348 LEU A N 1
ATOM 2776 C CA . LEU A 1 348 ? 18.116 10.886 -22.871 1.00 85.56 348 LEU A CA 1
ATOM 2777 C C . LEU A 1 348 ? 18.939 10.775 -24.163 1.00 85.56 348 LEU A C 1
ATOM 2779 O O . LEU A 1 348 ? 18.358 10.708 -25.245 1.00 85.56 348 LEU A O 1
ATOM 2783 N N . SER A 1 349 ? 20.271 10.757 -24.082 1.00 83.50 349 SER A N 1
ATOM 2784 C CA . SER A 1 349 ? 21.153 10.599 -25.248 1.00 83.50 349 SER A CA 1
ATOM 2785 C C . SER A 1 349 ? 21.189 9.158 -25.768 1.00 83.50 349 SER A C 1
ATOM 2787 O O . SER A 1 349 ? 21.406 8.938 -26.957 1.00 83.50 349 SER A O 1
ATOM 2789 N N . ARG A 1 350 ? 20.899 8.177 -24.901 1.00 82.56 350 ARG A N 1
ATOM 2790 C CA . ARG A 1 350 ? 20.735 6.757 -25.257 1.00 82.56 350 ARG A CA 1
ATOM 2791 C C . ARG A 1 350 ? 19.408 6.454 -25.965 1.00 82.56 350 ARG A C 1
ATOM 2793 O O . ARG A 1 350 ? 19.200 5.312 -26.380 1.00 82.56 350 ARG A O 1
ATOM 2800 N N . LEU A 1 351 ? 18.500 7.427 -26.071 1.00 79.19 351 LEU A N 1
ATOM 2801 C CA . LEU A 1 351 ? 17.275 7.290 -26.854 1.00 79.19 351 LEU A CA 1
ATOM 2802 C C . LEU A 1 351 ? 17.627 7.350 -28.356 1.00 79.19 351 LEU A C 1
ATOM 2804 O O . LEU A 1 351 ? 18.299 8.292 -28.781 1.00 79.19 351 LEU A O 1
ATOM 2808 N N . PRO A 1 352 ? 17.182 6.388 -29.182 1.00 72.06 352 PRO A N 1
ATOM 2809 C CA . PRO A 1 352 ? 17.390 6.439 -30.623 1.00 72.06 352 PRO A CA 1
ATOM 2810 C C . PRO A 1 352 ? 16.762 7.686 -31.240 1.00 72.06 352 PRO A C 1
ATOM 2812 O O . PRO A 1 352 ? 15.655 8.082 -30.879 1.00 72.06 352 PRO A O 1
ATOM 2815 N N . LYS A 1 353 ? 17.462 8.272 -32.216 1.00 64.94 353 LYS A N 1
ATOM 2816 C CA . LYS A 1 353 ? 17.013 9.479 -32.926 1.00 64.94 353 LYS A CA 1
ATOM 2817 C C . LYS A 1 353 ? 15.781 9.230 -33.811 1.00 64.94 353 LYS A C 1
ATOM 2819 O O . LYS A 1 353 ? 15.004 10.149 -34.039 1.00 64.94 353 LYS A O 1
ATOM 2824 N N . ASN A 1 354 ? 15.577 7.980 -34.243 1.00 58.66 354 ASN A N 1
ATOM 2825 C CA . ASN A 1 354 ? 14.505 7.578 -35.154 1.00 58.66 354 ASN A CA 1
ATOM 2826 C C . ASN A 1 354 ? 13.560 6.606 -34.443 1.00 58.66 354 ASN A C 1
ATOM 2828 O O . ASN A 1 354 ? 13.873 5.426 -34.308 1.00 58.66 354 ASN A O 1
ATOM 2832 N N . ILE A 1 355 ? 12.409 7.095 -33.984 1.00 57.09 355 ILE A N 1
ATOM 2833 C CA . ILE A 1 355 ? 11.403 6.266 -33.316 1.00 57.09 355 ILE A CA 1
ATOM 2834 C C . ILE A 1 355 ? 10.399 5.796 -34.368 1.00 57.09 355 ILE A C 1
ATOM 2836 O O . ILE A 1 355 ? 9.457 6.514 -34.693 1.00 57.09 355 ILE A O 1
ATOM 2840 N N . SER A 1 356 ? 10.539 4.572 -34.875 1.00 53.59 356 SER A N 1
ATOM 2841 C CA . SER A 1 356 ? 9.372 3.899 -35.448 1.00 53.59 356 SER A CA 1
ATOM 2842 C C . SER A 1 356 ? 8.593 3.272 -34.295 1.00 53.59 356 SER A C 1
ATOM 2844 O O . SER A 1 356 ? 9.076 2.338 -33.653 1.00 53.59 356 SER A O 1
ATOM 2846 N N . MET A 1 357 ? 7.405 3.802 -33.997 1.00 54.50 357 MET A N 1
ATOM 2847 C CA . MET A 1 357 ? 6.531 3.238 -32.969 1.00 54.50 357 MET A CA 1
ATOM 2848 C C . MET A 1 357 ? 5.975 1.897 -33.451 1.00 54.50 357 MET A C 1
ATOM 2850 O O . MET A 1 357 ? 4.950 1.832 -34.127 1.00 54.50 357 MET A O 1
ATOM 2854 N N . VAL A 1 358 ? 6.669 0.815 -33.117 1.00 53.41 358 VAL A N 1
ATOM 2855 C CA . VAL A 1 358 ? 6.216 -0.540 -33.421 1.00 53.41 358 VAL A CA 1
ATOM 2856 C C . VAL A 1 358 ? 5.147 -0.914 -32.392 1.00 53.41 358 VAL A C 1
ATOM 2858 O O . VAL A 1 358 ? 5.433 -1.014 -31.202 1.00 53.41 358 VAL A O 1
ATOM 2861 N N . LYS A 1 359 ? 3.895 -1.095 -32.838 1.00 51.41 359 LYS A N 1
ATOM 2862 C CA . LYS A 1 359 ? 2.914 -1.894 -32.081 1.00 51.41 359 LYS A CA 1
ATOM 2863 C C . LYS A 1 359 ? 3.407 -3.340 -32.082 1.00 51.41 359 LYS A C 1
ATOM 2865 O O . LYS A 1 359 ? 3.896 -3.781 -33.119 1.00 51.41 359 LYS A O 1
ATOM 2870 N N . ASP A 1 360 ? 3.241 -4.071 -30.982 1.00 45.72 360 ASP A N 1
ATOM 2871 C CA . ASP A 1 360 ? 3.852 -5.393 -30.734 1.00 45.72 360 ASP A CA 1
ATOM 2872 C C . ASP A 1 360 ? 3.655 -6.451 -31.850 1.00 45.72 360 ASP A C 1
ATOM 2874 O O . ASP A 1 360 ? 4.424 -7.403 -31.939 1.00 45.72 360 ASP A O 1
ATOM 2878 N N . GLY A 1 361 ? 2.707 -6.261 -32.778 1.00 46.50 361 GLY A N 1
ATOM 2879 C CA . GLY A 1 361 ? 2.518 -7.109 -33.967 1.00 46.50 361 GLY A CA 1
ATOM 2880 C C . GLY A 1 361 ? 3.299 -6.722 -35.239 1.00 46.50 361 GLY A C 1
ATOM 2881 O O . GLY A 1 361 ? 3.334 -7.506 -36.182 1.00 46.50 361 GLY A O 1
ATOM 2882 N N . SER A 1 362 ? 3.932 -5.545 -35.308 1.00 48.75 362 SER A N 1
ATOM 2883 C CA . SER A 1 362 ? 4.582 -5.024 -36.530 1.00 48.75 362 SER A CA 1
ATOM 2884 C C . SER A 1 362 ? 6.074 -5.370 -36.641 1.00 48.75 362 SER A C 1
ATOM 2886 O O . SER A 1 362 ? 6.703 -5.060 -37.656 1.00 48.75 362 SER A O 1
ATOM 2888 N N . PHE A 1 363 ? 6.641 -6.041 -35.634 1.00 47.38 363 PHE A N 1
ATOM 2889 C CA . PHE A 1 363 ? 8.019 -6.537 -35.678 1.00 47.38 363 PHE A CA 1
ATOM 2890 C C . PHE A 1 363 ? 8.222 -7.535 -36.826 1.00 47.38 363 PHE A C 1
ATOM 2892 O O . PHE A 1 363 ? 9.199 -7.437 -37.560 1.00 47.38 363 PHE A O 1
ATOM 2899 N N . ARG A 1 364 ? 7.251 -8.431 -37.056 1.00 48.84 364 ARG A N 1
ATOM 2900 C CA . ARG A 1 364 ? 7.286 -9.397 -38.167 1.00 48.84 364 ARG A CA 1
ATOM 2901 C C . ARG A 1 364 ? 7.323 -8.713 -39.536 1.00 48.84 364 ARG A C 1
ATOM 2903 O O . ARG A 1 364 ? 8.121 -9.089 -40.384 1.00 48.84 364 ARG A O 1
ATOM 2910 N N . THR A 1 365 ? 6.525 -7.666 -39.733 1.00 50.56 365 THR A N 1
ATOM 2911 C CA . THR A 1 365 ? 6.400 -6.967 -41.022 1.00 50.56 365 THR A CA 1
ATOM 2912 C C . THR A 1 365 ? 7.675 -6.216 -41.422 1.00 50.56 365 THR A C 1
ATOM 2914 O O . THR A 1 365 ? 7.978 -6.126 -42.608 1.00 50.56 365 THR A O 1
ATOM 2917 N N . LEU A 1 366 ? 8.450 -5.716 -40.450 1.00 51.56 366 LEU A N 1
ATOM 2918 C CA . LEU A 1 366 ? 9.732 -5.042 -40.702 1.00 51.56 366 LEU A CA 1
ATOM 2919 C C . LEU A 1 366 ? 10.832 -6.022 -41.143 1.00 51.56 366 LEU A C 1
ATOM 2921 O O . LEU A 1 366 ? 11.648 -5.687 -41.999 1.00 51.56 366 LEU A O 1
ATOM 2925 N N . PHE A 1 367 ? 10.827 -7.248 -40.612 1.00 48.66 367 PHE A N 1
ATOM 2926 C CA . PHE A 1 367 ? 11.825 -8.271 -40.941 1.00 48.66 367 PHE A CA 1
ATOM 2927 C C . PHE A 1 367 ? 11.564 -9.004 -42.263 1.00 48.66 367 PHE A C 1
ATOM 2929 O O . PHE A 1 367 ? 12.508 -9.505 -42.878 1.00 48.66 367 PHE A O 1
ATOM 2936 N N . MET A 1 368 ? 10.322 -9.004 -42.759 1.00 46.09 368 MET A N 1
ATOM 2937 C CA . MET A 1 368 ? 9.969 -9.602 -44.057 1.00 46.09 368 MET A CA 1
ATOM 2938 C C . MET A 1 368 ? 10.596 -8.877 -45.265 1.00 46.09 368 MET A C 1
ATOM 2940 O O . MET A 1 368 ? 10.601 -9.430 -46.361 1.00 46.09 368 MET A O 1
ATOM 2944 N N . GLY A 1 369 ? 11.140 -7.666 -45.085 1.00 49.41 369 GLY A N 1
ATOM 2945 C CA . GLY A 1 369 ? 11.760 -6.883 -46.160 1.00 49.41 369 GLY A CA 1
ATOM 2946 C C . GLY A 1 369 ? 13.268 -7.084 -46.361 1.00 49.41 369 GLY A C 1
ATOM 2947 O O . GLY A 1 369 ? 13.799 -6.580 -47.348 1.00 49.41 369 GLY A O 1
ATOM 2948 N N . GLN A 1 370 ? 13.980 -7.768 -45.452 1.00 47.06 370 GLN A N 1
ATOM 2949 C CA . GLN A 1 370 ? 15.459 -7.812 -45.471 1.00 47.06 370 GLN A CA 1
ATOM 2950 C C . GLN A 1 370 ? 16.098 -9.186 -45.223 1.00 47.06 370 GLN A C 1
ATOM 2952 O O . GLN A 1 370 ? 17.318 -9.309 -45.328 1.00 47.06 370 GLN A O 1
ATOM 2957 N N . VAL A 1 371 ? 15.317 -10.231 -44.952 1.00 38.66 371 VAL A N 1
ATOM 2958 C CA . VAL A 1 371 ? 15.835 -11.601 -44.857 1.00 38.66 371 VAL A CA 1
ATOM 2959 C C . VAL A 1 371 ? 15.271 -12.398 -46.020 1.00 38.66 371 VAL A C 1
ATOM 2961 O O . VAL A 1 371 ? 14.055 -12.471 -46.185 1.00 38.66 371 VAL A O 1
ATOM 2964 N N . SER A 1 372 ? 16.150 -12.987 -46.834 1.00 34.84 372 SER A N 1
ATOM 2965 C CA . SER A 1 372 ? 15.765 -13.990 -47.823 1.00 34.84 372 SER A CA 1
ATOM 2966 C C . SER A 1 372 ? 15.041 -15.119 -47.098 1.00 34.84 372 SER A C 1
ATOM 2968 O O . SER A 1 372 ? 15.669 -15.984 -46.491 1.00 34.84 372 SER A O 1
ATOM 2970 N N . VAL A 1 373 ? 13.713 -15.093 -47.141 1.00 32.41 373 VAL A N 1
ATOM 2971 C CA . VAL A 1 373 ? 12.886 -16.226 -46.755 1.00 32.41 373 VAL A CA 1
ATOM 2972 C C . VAL A 1 373 ? 13.179 -17.302 -47.791 1.00 32.41 373 VAL A C 1
ATOM 2974 O O . VAL A 1 373 ? 12.696 -17.247 -48.922 1.00 32.41 373 VAL A O 1
ATOM 2977 N N . THR A 1 374 ? 14.021 -18.272 -47.445 1.00 31.34 374 THR A N 1
ATOM 2978 C CA . THR A 1 374 ? 13.987 -19.547 -48.152 1.00 31.34 374 THR A CA 1
ATOM 2979 C C . THR A 1 374 ? 12.627 -20.148 -47.836 1.00 31.34 374 THR A C 1
ATOM 2981 O O . THR A 1 374 ? 12.417 -20.669 -46.741 1.00 31.34 374 THR A O 1
ATOM 2984 N N . ASN A 1 375 ? 11.682 -20.003 -48.764 1.00 31.50 375 ASN A N 1
ATOM 2985 C CA . ASN A 1 375 ? 10.412 -20.710 -48.698 1.00 31.50 375 ASN A CA 1
ATOM 2986 C C . ASN A 1 375 ? 10.715 -22.207 -48.543 1.00 31.50 375 ASN A C 1
ATOM 2988 O O . ASN A 1 375 ? 11.408 -22.757 -49.407 1.00 31.50 375 ASN A O 1
ATOM 2992 N N . PRO A 1 376 ? 10.215 -22.896 -47.504 1.00 33.38 376 PRO A N 1
ATOM 2993 C CA . PRO A 1 376 ? 10.179 -24.339 -47.554 1.00 33.38 376 PRO A CA 1
ATOM 2994 C C . PRO A 1 376 ? 9.086 -24.702 -48.561 1.00 33.38 376 PRO A C 1
ATOM 2996 O O . PRO A 1 376 ? 7.907 -24.406 -48.366 1.00 33.38 376 PRO A O 1
ATOM 2999 N N . VAL A 1 377 ? 9.491 -25.294 -49.683 1.00 30.28 377 VAL A N 1
ATOM 3000 C CA . VAL A 1 377 ? 8.574 -26.062 -50.525 1.00 30.28 377 VAL A CA 1
ATOM 3001 C C . VAL A 1 377 ? 8.043 -27.191 -49.645 1.00 30.28 377 VAL A C 1
ATOM 3003 O O . VAL A 1 377 ? 8.822 -27.966 -49.094 1.00 30.28 377 VAL A O 1
ATOM 3006 N N . ALA A 1 378 ? 6.728 -27.220 -49.454 1.00 32.28 378 ALA A N 1
ATOM 3007 C CA . ALA A 1 378 ? 6.055 -28.280 -48.731 1.00 32.28 378 ALA A CA 1
ATOM 3008 C C . ALA A 1 378 ? 6.131 -29.586 -49.534 1.00 32.28 378 ALA A C 1
ATOM 3010 O O . ALA A 1 378 ? 5.727 -29.610 -50.691 1.00 32.28 378 ALA A O 1
ATOM 3011 N N . ASP A 1 379 ? 6.624 -30.644 -48.893 1.00 25.55 379 ASP A N 1
ATOM 3012 C CA . ASP A 1 379 ? 5.977 -31.956 -48.882 1.00 25.55 379 ASP A CA 1
ATOM 3013 C C . ASP A 1 379 ? 6.347 -32.691 -47.573 1.00 25.55 379 ASP A C 1
ATOM 3015 O O . ASP A 1 379 ? 7.383 -32.395 -46.968 1.00 25.55 379 ASP A O 1
ATOM 3019 N N . PRO A 1 380 ? 5.463 -33.563 -47.053 1.00 39.69 380 PRO A N 1
ATOM 3020 C CA . PRO A 1 380 ? 5.274 -33.762 -45.620 1.00 39.69 380 PRO A CA 1
ATOM 3021 C C . PRO A 1 380 ? 6.070 -34.954 -45.087 1.00 39.69 380 PRO A C 1
ATOM 3023 O O . PRO A 1 380 ? 5.877 -36.076 -45.545 1.00 39.69 380 PRO A O 1
ATOM 3026 N N . VAL A 1 381 ? 6.899 -34.743 -44.061 1.00 30.05 381 VAL A N 1
ATOM 3027 C CA . VAL A 1 381 ? 7.348 -35.822 -43.168 1.00 30.05 381 VAL A CA 1
ATOM 3028 C C . VAL A 1 381 ? 7.469 -35.276 -41.747 1.00 30.05 381 VAL A C 1
ATOM 3030 O O . VAL A 1 381 ? 8.134 -34.272 -41.498 1.00 30.05 381 VAL A O 1
ATOM 3033 N N . GLU A 1 382 ? 6.772 -35.948 -40.837 1.00 39.97 382 GLU A N 1
ATOM 3034 C CA . GLU A 1 382 ? 6.768 -35.762 -39.390 1.00 39.97 382 GLU A CA 1
ATOM 3035 C C . GLU A 1 382 ? 8.181 -35.618 -38.801 1.00 39.97 382 GLU A C 1
ATOM 3037 O O . GLU A 1 382 ? 9.053 -36.444 -39.062 1.00 39.97 382 GLU A O 1
ATOM 3042 N N . ASN A 1 383 ? 8.381 -34.590 -37.968 1.00 27.67 383 ASN A N 1
ATOM 3043 C CA . ASN A 1 383 ? 9.169 -34.666 -36.731 1.00 27.67 383 ASN A CA 1
ATOM 3044 C C . ASN A 1 383 ? 9.073 -33.339 -35.961 1.00 27.67 383 ASN A C 1
ATOM 3046 O O . ASN A 1 383 ? 9.948 -32.476 -36.030 1.00 27.67 383 ASN A O 1
ATOM 3050 N N . SER A 1 384 ? 7.993 -33.183 -35.197 1.00 32.00 384 SER A N 1
ATOM 3051 C CA . SER A 1 384 ? 7.906 -32.216 -34.104 1.00 32.00 384 SER A CA 1
ATOM 3052 C C . SER A 1 384 ? 8.500 -32.843 -32.838 1.00 32.00 384 SER A C 1
ATOM 3054 O O . SER A 1 384 ? 7.841 -33.641 -32.174 1.00 32.00 384 SER A O 1
ATOM 3056 N N . MET A 1 385 ? 9.733 -32.484 -32.476 1.00 33.16 385 MET A N 1
ATOM 3057 C CA . MET A 1 385 ? 10.176 -32.602 -31.083 1.00 33.16 385 MET A CA 1
ATOM 3058 C C . MET A 1 385 ? 9.791 -31.322 -30.349 1.00 33.16 385 MET A C 1
ATOM 3060 O O . MET A 1 385 ? 10.609 -30.432 -30.134 1.00 33.16 385 MET A O 1
ATOM 30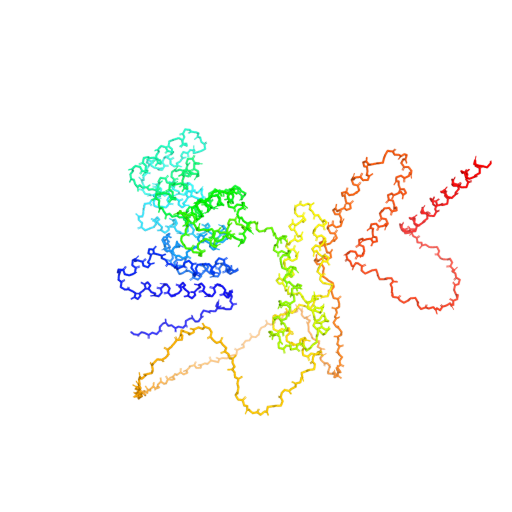64 N N . ASP A 1 386 ? 8.510 -31.247 -30.005 1.00 33.91 386 ASP A N 1
ATOM 3065 C CA . ASP A 1 386 ? 7.994 -30.327 -29.003 1.00 33.91 386 ASP A CA 1
ATOM 3066 C C . ASP A 1 386 ? 8.178 -31.026 -27.646 1.00 33.91 386 ASP A C 1
ATOM 3068 O O . ASP A 1 386 ? 7.489 -31.999 -27.327 1.00 33.91 386 ASP A O 1
ATOM 3072 N N . VAL A 1 387 ? 9.217 -30.643 -26.900 1.00 43.84 387 VAL A N 1
ATOM 3073 C CA . VAL A 1 387 ? 9.515 -31.246 -25.592 1.00 43.84 387 VAL A CA 1
ATOM 3074 C C . VAL A 1 387 ? 8.648 -30.558 -24.539 1.00 43.84 387 VAL A C 1
ATOM 3076 O O . VAL A 1 387 ? 9.027 -29.547 -23.951 1.00 43.84 387 VAL A O 1
ATOM 3079 N N . ASP A 1 388 ? 7.467 -31.136 -24.330 1.00 41.78 388 ASP A N 1
ATOM 3080 C CA . ASP A 1 388 ? 6.507 -30.812 -23.272 1.00 41.78 388 ASP A CA 1
ATOM 3081 C C . ASP A 1 388 ? 7.023 -31.303 -21.903 1.00 41.78 388 ASP A C 1
ATOM 3083 O O . ASP A 1 388 ? 7.043 -32.500 -21.609 1.00 41.78 388 ASP A O 1
ATOM 3087 N N . TRP A 1 389 ? 7.447 -30.366 -21.049 1.00 46.28 389 TRP A N 1
ATOM 3088 C CA . TRP A 1 389 ? 7.964 -30.630 -19.697 1.00 46.28 389 TRP A CA 1
ATOM 3089 C C . TRP A 1 389 ? 6.872 -30.837 -18.633 1.00 46.28 389 TRP A C 1
ATOM 3091 O O . TRP A 1 389 ? 7.185 -30.948 -17.447 1.00 46.28 389 TRP A O 1
ATOM 3101 N N . SER A 1 390 ? 5.591 -30.892 -19.011 1.00 46.38 390 SER A N 1
ATOM 3102 C CA . SER A 1 390 ? 4.481 -30.948 -18.049 1.00 46.38 390 SER A CA 1
ATOM 3103 C C . SER A 1 390 ? 3.969 -32.356 -17.707 1.00 46.38 390 SER A C 1
ATOM 3105 O O . SER A 1 390 ? 2.982 -32.482 -16.980 1.00 46.38 390 SER A O 1
ATOM 3107 N N . LYS A 1 391 ? 4.633 -33.435 -18.151 1.00 36.12 391 LYS A N 1
ATOM 3108 C CA . LYS A 1 391 ? 4.177 -34.814 -17.886 1.00 36.12 391 LYS A CA 1
ATOM 3109 C C . LYS A 1 391 ? 5.174 -35.634 -17.057 1.00 36.12 391 LYS A C 1
ATOM 3111 O O . LYS A 1 391 ? 6.333 -35.753 -17.453 1.00 36.12 391 LYS A O 1
ATOM 3116 N N . PRO A 1 392 ? 4.747 -36.264 -15.943 1.00 32.66 392 PRO A N 1
ATOM 3117 C CA . PRO A 1 392 ? 5.572 -37.243 -15.250 1.00 32.66 392 PRO A CA 1
ATOM 3118 C C . PRO A 1 392 ? 5.694 -38.515 -16.104 1.00 32.66 392 PRO A C 1
ATOM 3120 O O . PRO A 1 392 ? 4.711 -39.039 -16.629 1.00 32.66 392 PRO A O 1
ATOM 3123 N N . THR A 1 393 ? 6.917 -39.013 -16.252 1.00 32.88 393 THR A N 1
ATOM 3124 C CA . THR A 1 393 ? 7.245 -40.231 -16.993 1.00 32.88 393 THR A CA 1
ATOM 3125 C C . THR A 1 393 ? 6.900 -41.480 -16.180 1.00 32.88 393 THR A C 1
ATOM 3127 O O . THR A 1 393 ? 7.538 -41.764 -15.170 1.00 32.88 393 THR A O 1
ATOM 3130 N N . ASN A 1 394 ? 5.874 -42.219 -16.616 1.00 33.22 394 ASN A N 1
ATOM 3131 C CA . ASN A 1 394 ? 5.856 -43.683 -16.787 1.00 33.22 394 ASN A CA 1
ATOM 3132 C C . ASN A 1 394 ? 4.414 -44.176 -16.984 1.00 33.22 394 ASN A C 1
ATOM 3134 O O . ASN A 1 394 ? 3.597 -44.152 -16.066 1.00 33.22 394 ASN A O 1
ATOM 3138 N N . VAL A 1 395 ? 4.129 -44.658 -18.195 1.00 30.34 395 VAL A N 1
ATOM 3139 C CA . VAL A 1 395 ? 2.909 -45.390 -18.548 1.00 30.34 395 VAL A CA 1
ATOM 3140 C C . VAL A 1 395 ? 3.139 -46.875 -18.261 1.00 30.34 395 VAL A C 1
ATOM 3142 O O . VAL A 1 395 ? 4.066 -47.471 -18.803 1.00 30.34 395 VAL A O 1
ATOM 3145 N N . ILE A 1 396 ? 2.262 -47.477 -17.458 1.00 30.03 396 ILE A N 1
ATOM 3146 C CA . ILE A 1 396 ? 1.837 -48.866 -17.657 1.00 30.03 396 ILE A CA 1
ATOM 3147 C C . ILE A 1 396 ? 0.374 -48.773 -18.091 1.00 30.03 396 ILE A C 1
ATOM 3149 O O . ILE A 1 396 ? -0.452 -48.183 -17.398 1.00 30.03 396 ILE A O 1
ATOM 3153 N N . SER A 1 397 ? 0.112 -49.274 -19.291 1.00 27.23 397 SER A N 1
ATOM 3154 C CA . SER A 1 397 ? -1.163 -49.283 -20.004 1.00 27.23 397 SER A CA 1
ATOM 3155 C C . SER A 1 397 ? -2.155 -50.309 -19.452 1.00 27.23 397 SER A C 1
ATOM 3157 O O . SER A 1 397 ? -1.736 -51.292 -18.840 1.00 27.23 397 SER A O 1
ATOM 3159 N N . ASN A 1 398 ? -3.441 -50.045 -19.727 1.00 27.62 398 ASN A N 1
ATOM 3160 C CA . ASN A 1 398 ? -4.605 -50.931 -19.950 1.00 27.62 398 ASN A CA 1
ATOM 3161 C C . ASN A 1 398 ? -5.856 -50.171 -19.461 1.00 27.62 398 ASN A C 1
ATOM 3163 O O . ASN A 1 398 ? -5.797 -49.550 -18.406 1.00 27.62 398 ASN A O 1
ATOM 3167 N N . ASP A 1 399 ? -7.034 -50.180 -20.067 1.00 26.84 399 ASP A N 1
ATOM 3168 C CA . ASP A 1 399 ? -7.570 -50.610 -21.362 1.00 26.84 399 ASP A CA 1
ATOM 3169 C C . ASP A 1 399 ? -8.979 -49.962 -21.435 1.00 26.84 399 ASP A C 1
ATOM 3171 O O . ASP A 1 399 ? -9.532 -49.624 -20.387 1.00 26.84 399 ASP A O 1
ATOM 3175 N N . ASP A 1 400 ? -9.509 -49.782 -22.645 1.00 29.08 400 ASP A N 1
ATOM 3176 C CA . ASP A 1 400 ? -10.922 -49.627 -23.054 1.00 29.08 400 ASP A CA 1
ATOM 3177 C C . ASP A 1 400 ? -11.999 -49.016 -22.125 1.00 29.08 400 ASP A C 1
ATOM 3179 O O . ASP A 1 400 ? -12.259 -49.490 -21.023 1.00 29.08 400 ASP A O 1
ATOM 3183 N N . LEU A 1 401 ? -12.784 -48.081 -22.689 1.00 28.75 401 LEU A N 1
ATOM 3184 C CA . LEU A 1 401 ? -14.257 -48.182 -22.797 1.00 28.75 401 LEU A CA 1
ATOM 3185 C C . LEU A 1 401 ? -14.849 -46.924 -23.461 1.00 28.75 401 LEU A C 1
ATOM 3187 O O . LEU A 1 401 ? -14.941 -45.857 -22.854 1.00 28.75 401 LEU A O 1
ATOM 3191 N N . ALA A 1 402 ? -15.285 -47.078 -24.712 1.00 29.27 402 ALA A N 1
ATOM 3192 C CA . ALA A 1 402 ? -16.164 -46.144 -25.409 1.00 29.27 402 ALA A CA 1
ATOM 3193 C C . ALA A 1 402 ? -17.632 -46.412 -25.038 1.00 29.27 402 ALA A C 1
ATOM 3195 O O . ALA A 1 402 ? -18.037 -47.570 -24.937 1.00 29.27 402 ALA A O 1
ATOM 3196 N N . LEU A 1 403 ? -18.429 -45.351 -24.892 1.00 26.02 403 LEU A N 1
ATOM 3197 C CA . LEU A 1 403 ? -19.894 -45.397 -24.868 1.00 26.02 403 LEU A CA 1
ATOM 3198 C C . LEU A 1 403 ? -20.441 -44.032 -25.319 1.00 26.02 403 LEU A C 1
ATOM 3200 O O . LEU A 1 403 ? -20.263 -43.023 -24.640 1.00 26.02 403 LEU A O 1
ATOM 3204 N N . GLU A 1 404 ? -21.055 -44.032 -26.501 1.00 27.22 404 GLU A N 1
ATOM 3205 C CA . GLU A 1 404 ? -21.796 -42.928 -27.124 1.00 27.22 404 GLU A CA 1
ATOM 3206 C C . GLU A 1 404 ? -23.313 -43.039 -26.863 1.00 27.22 404 GLU A C 1
ATOM 3208 O O . GLU A 1 404 ? -23.773 -44.011 -26.258 1.00 27.22 404 GLU A O 1
ATOM 3213 N N . TRP A 1 405 ? -24.033 -42.068 -27.450 1.00 27.67 405 TRP A N 1
ATOM 3214 C CA . TRP A 1 405 ? -25.474 -41.956 -27.755 1.00 27.67 405 TRP A CA 1
ATOM 3215 C C . TRP A 1 405 ? -26.260 -41.149 -26.701 1.00 27.67 405 TRP A C 1
ATOM 3217 O O . TRP A 1 405 ? -26.335 -41.545 -25.543 1.00 27.67 405 TRP A O 1
ATOM 3227 N N . SER A 1 406 ? -26.612 -39.874 -26.945 1.00 28.45 406 SER A N 1
ATOM 3228 C CA . SER A 1 406 ? -27.588 -39.282 -27.902 1.00 28.45 406 SER A CA 1
ATOM 3229 C C . SER A 1 406 ? -29.050 -39.482 -27.488 1.00 28.45 406 SER A C 1
ATOM 3231 O O . SER A 1 406 ? -29.386 -40.579 -27.069 1.00 28.45 406 SER A O 1
ATOM 3233 N N . ASP A 1 407 ? -29.853 -38.417 -27.618 1.00 27.25 407 ASP A N 1
ATOM 3234 C CA . ASP A 1 407 ? -31.324 -38.332 -27.826 1.00 27.25 407 ASP A CA 1
ATOM 3235 C C . ASP A 1 407 ? -31.725 -36.890 -27.421 1.00 27.25 407 ASP A C 1
ATOM 3237 O O . ASP A 1 407 ? -31.477 -36.493 -26.282 1.00 27.25 407 ASP A O 1
ATOM 3241 N N . ASP A 1 408 ? -32.047 -35.929 -28.293 1.00 29.09 408 ASP A N 1
ATOM 3242 C CA . ASP A 1 408 ? -33.053 -35.769 -29.368 1.00 29.09 408 ASP A CA 1
ATOM 3243 C C . ASP A 1 408 ? -34.444 -35.300 -28.877 1.00 29.09 408 ASP A C 1
ATOM 3245 O O . ASP A 1 408 ? -34.859 -35.609 -27.762 1.00 29.09 408 ASP A O 1
ATOM 3249 N N . ASP A 1 409 ? -35.099 -34.525 -29.755 1.00 31.52 409 ASP A N 1
ATOM 3250 C CA . ASP A 1 409 ? -36.475 -33.982 -29.767 1.00 31.52 409 ASP A CA 1
ATOM 3251 C C . ASP A 1 409 ? -36.749 -32.512 -29.343 1.00 31.52 409 ASP A C 1
ATOM 3253 O O . ASP A 1 409 ? -36.789 -32.166 -28.161 1.00 31.52 409 ASP A O 1
ATOM 3257 N N . ASN A 1 410 ? -36.941 -31.661 -30.379 1.00 27.47 410 ASN A N 1
ATOM 3258 C CA . ASN A 1 410 ? -38.216 -31.046 -30.851 1.00 27.47 410 ASN A CA 1
ATOM 3259 C C . ASN A 1 410 ? -39.130 -30.362 -29.794 1.00 27.47 410 ASN A C 1
ATOM 3261 O O . ASN A 1 410 ? -39.284 -30.852 -28.687 1.00 27.47 410 ASN A O 1
ATOM 3265 N N . ASP A 1 411 ? -39.864 -29.264 -30.001 1.00 27.77 411 ASP A N 1
ATOM 3266 C CA . ASP A 1 411 ? -40.316 -28.470 -31.150 1.00 27.77 411 ASP A CA 1
ATOM 3267 C C . ASP A 1 411 ? -41.005 -27.189 -30.580 1.00 27.77 411 ASP A C 1
ATOM 3269 O O . ASP A 1 411 ? -41.156 -27.040 -29.364 1.00 27.77 411 ASP A O 1
ATOM 3273 N N . ASP A 1 412 ? -41.478 -26.323 -31.481 1.00 29.08 412 ASP A N 1
ATOM 3274 C CA . ASP A 1 412 ? -42.620 -25.393 -31.356 1.00 29.08 412 ASP A CA 1
ATOM 3275 C C . ASP A 1 412 ? -42.377 -23.868 -31.341 1.00 29.08 412 ASP A C 1
ATOM 3277 O O . ASP A 1 412 ? -41.905 -23.219 -30.406 1.00 29.08 412 ASP A O 1
ATOM 3281 N N . GLN A 1 413 ? -42.840 -23.311 -32.458 1.00 28.73 413 GLN A N 1
ATOM 3282 C CA . GLN A 1 413 ? -42.957 -21.936 -32.911 1.00 28.73 413 GLN A CA 1
ATOM 3283 C C . GLN A 1 413 ? -44.424 -21.498 -32.752 1.00 28.73 413 GLN A C 1
ATOM 3285 O O . GLN A 1 413 ? -45.306 -22.290 -33.065 1.00 28.73 413 GLN A O 1
ATOM 3290 N N . PHE A 1 414 ? -44.710 -20.256 -32.331 1.00 25.28 414 PHE A N 1
ATOM 3291 C CA . PHE A 1 414 ? -46.016 -19.616 -32.590 1.00 25.28 414 PHE A CA 1
ATOM 3292 C C . PHE A 1 414 ? -45.951 -18.069 -32.539 1.00 25.28 414 PHE A C 1
ATOM 3294 O O . PHE A 1 414 ? -45.739 -17.470 -31.486 1.00 25.28 414 PHE A O 1
ATOM 3301 N N . ASP A 1 415 ? -46.099 -17.492 -33.736 1.00 25.33 415 ASP A N 1
ATOM 3302 C CA . ASP A 1 415 ? -46.801 -16.289 -34.229 1.00 25.33 415 ASP A CA 1
ATOM 3303 C C . ASP A 1 415 ? -46.677 -14.858 -33.645 1.00 25.33 415 ASP A C 1
ATOM 3305 O O . ASP A 1 415 ? -47.067 -14.533 -32.525 1.00 25.33 415 ASP A O 1
ATOM 3309 N N . GLU A 1 416 ? -46.201 -13.986 -34.553 1.00 24.69 416 GLU A N 1
ATOM 3310 C CA . GLU A 1 416 ? -46.715 -12.682 -35.035 1.00 24.69 416 GLU A CA 1
ATOM 3311 C C . GLU A 1 416 ? -47.865 -11.949 -34.304 1.00 24.69 416 GLU A C 1
ATOM 3313 O O . GLU A 1 416 ? -48.932 -12.510 -34.084 1.00 24.69 416 GLU A O 1
ATOM 3318 N N . MET A 1 417 ? -47.745 -10.608 -34.184 1.00 23.56 417 MET A N 1
ATOM 3319 C CA . MET A 1 417 ? -48.611 -9.691 -34.962 1.00 23.56 417 MET A CA 1
ATOM 3320 C C . MET A 1 417 ? -48.105 -8.232 -35.033 1.00 23.56 417 MET A C 1
ATOM 3322 O O . MET A 1 417 ? -47.698 -7.636 -34.037 1.00 23.56 417 MET A O 1
ATOM 3326 N N . GLU A 1 418 ? -48.182 -7.665 -36.245 1.00 23.59 418 GLU A N 1
ATOM 3327 C CA . GLU A 1 418 ? -47.976 -6.257 -36.626 1.00 23.59 418 GLU A CA 1
ATOM 3328 C C . GLU A 1 418 ? -49.018 -5.277 -36.039 1.00 23.59 418 GLU A C 1
ATOM 3330 O O . GLU A 1 418 ? -50.180 -5.618 -35.829 1.00 23.59 418 GLU A O 1
ATOM 3335 N N . GLY A 1 419 ? -48.635 -3.993 -35.970 1.00 23.48 419 GLY A N 1
ATOM 3336 C CA . GLY A 1 419 ? -49.547 -2.843 -35.922 1.00 23.48 419 GLY A CA 1
ATOM 3337 C C . GLY A 1 419 ? -48.911 -1.574 -36.512 1.00 23.48 419 GLY A C 1
ATOM 3338 O O . GLY A 1 419 ? -48.121 -0.905 -35.853 1.00 23.48 419 GLY A O 1
ATOM 3339 N N . LYS A 1 420 ? -49.246 -1.267 -37.774 1.00 21.89 420 LYS A N 1
ATOM 3340 C CA . LYS A 1 420 ? -48.857 -0.087 -38.584 1.00 21.89 420 LYS A CA 1
ATOM 3341 C C . LYS A 1 420 ? -49.576 1.207 -38.169 1.00 21.89 420 LYS A C 1
ATOM 3343 O O . LYS A 1 420 ? -50.707 1.120 -37.714 1.00 21.89 420 LYS A O 1
ATOM 3348 N N . THR A 1 421 ? -48.954 2.366 -38.465 1.00 20.27 421 THR A N 1
ATOM 3349 C CA . THR A 1 421 ? -49.407 3.493 -39.352 1.00 20.27 421 THR A CA 1
ATOM 3350 C C . THR A 1 421 ? -48.560 4.757 -39.055 1.00 20.27 421 THR A C 1
ATOM 3352 O O . THR A 1 421 ? -48.525 5.176 -37.906 1.00 20.27 421 THR A O 1
ATOM 3355 N N . SER A 1 422 ? -47.662 5.231 -39.947 1.00 20.48 422 SER A N 1
ATOM 3356 C CA . SER A 1 422 ? -47.816 6.287 -41.001 1.00 20.48 422 SER A CA 1
ATOM 3357 C C . SER A 1 422 ? -48.255 7.680 -40.501 1.00 20.48 422 SER A C 1
ATOM 3359 O O . SER A 1 422 ? -49.145 7.731 -39.669 1.00 20.48 422 SER A O 1
ATOM 3361 N N . LYS A 1 423 ? -47.862 8.855 -41.019 1.00 21.31 423 LYS A N 1
ATOM 3362 C CA . LYS A 1 423 ? -46.811 9.422 -41.898 1.00 21.31 423 LYS A CA 1
ATOM 3363 C C . LYS A 1 423 ? -47.069 10.963 -41.896 1.00 21.31 423 LYS A C 1
ATOM 3365 O O . LYS A 1 423 ? -48.176 11.367 -41.555 1.00 21.31 423 LYS A O 1
ATOM 3370 N N . ASP A 1 424 ? -46.091 11.745 -42.357 1.00 19.55 424 ASP A N 1
ATOM 3371 C CA . ASP A 1 424 ? -46.162 13.128 -42.891 1.00 19.55 424 ASP A CA 1
ATOM 3372 C C . ASP A 1 424 ? -46.234 14.382 -41.985 1.00 19.55 424 ASP A C 1
ATOM 3374 O O . ASP A 1 424 ? -47.209 14.661 -41.295 1.00 19.55 424 ASP A O 1
ATOM 3378 N N . ASP A 1 425 ? -45.157 15.171 -42.136 1.00 20.31 425 ASP A N 1
ATOM 3379 C CA . ASP A 1 425 ? -45.091 16.567 -42.600 1.00 20.31 425 ASP A CA 1
ATOM 3380 C C . ASP A 1 425 ? -45.804 17.691 -41.832 1.00 20.31 425 ASP A C 1
ATOM 3382 O O . ASP A 1 425 ? -47.023 17.825 -41.841 1.00 20.31 425 ASP A O 1
ATOM 3386 N N . THR A 1 426 ? -45.023 18.678 -41.368 1.00 21.39 426 THR A N 1
ATOM 3387 C CA . THR A 1 426 ? -44.818 19.940 -42.118 1.00 21.39 426 THR A CA 1
ATOM 3388 C C . THR A 1 426 ? -43.760 20.832 -41.444 1.00 21.39 426 THR A C 1
ATOM 3390 O O . THR A 1 426 ? -43.692 20.980 -40.228 1.00 21.39 426 THR A O 1
ATOM 3393 N N . LYS A 1 427 ? -42.929 21.410 -42.315 1.00 21.59 427 LYS A N 1
ATOM 3394 C CA . LYS A 1 427 ? -41.800 22.336 -42.150 1.00 21.59 427 LYS A CA 1
ATOM 3395 C C . LYS A 1 427 ? -42.125 23.659 -41.438 1.00 21.59 427 LYS A C 1
ATOM 3397 O O . LYS A 1 427 ? -43.201 24.208 -41.646 1.00 21.59 427 LYS A O 1
ATOM 3402 N N . SER A 1 428 ? -41.084 24.279 -40.866 1.00 20.62 428 SER A N 1
ATOM 3403 C CA . SER A 1 428 ? -40.660 25.638 -41.267 1.00 20.62 428 SER A CA 1
ATOM 3404 C C . SER A 1 428 ? -39.248 26.002 -40.762 1.00 20.62 428 SER A C 1
ATOM 3406 O O . SER A 1 428 ? -39.046 26.098 -39.556 1.00 20.62 428 SER A O 1
ATOM 3408 N N . ASN A 1 429 ? -38.351 26.224 -41.736 1.00 21.69 429 ASN A N 1
ATOM 3409 C CA . ASN A 1 429 ? -37.295 27.250 -41.896 1.00 21.69 429 ASN A CA 1
ATOM 3410 C C . ASN A 1 429 ? -36.246 27.450 -40.780 1.00 21.69 429 ASN A C 1
ATOM 3412 O O . ASN A 1 429 ? -36.582 27.816 -39.660 1.00 21.69 429 ASN A O 1
ATOM 3416 N N . GLU A 1 430 ? -34.961 27.140 -41.021 1.00 20.98 430 GLU A N 1
ATOM 3417 C CA . GLU A 1 430 ? -33.942 27.963 -41.735 1.00 20.98 430 GLU A CA 1
ATOM 3418 C C . GLU A 1 430 ? -33.793 29.369 -41.124 1.00 20.98 430 GLU A C 1
ATOM 3420 O O . GLU A 1 430 ? -34.765 30.112 -41.015 1.00 20.98 430 GLU A O 1
ATOM 3425 N N . ILE A 1 431 ? -32.602 29.748 -40.644 1.00 22.62 431 ILE A N 1
ATOM 3426 C CA . ILE A 1 431 ? -31.563 30.380 -41.481 1.00 22.62 431 ILE A CA 1
ATOM 3427 C C . ILE A 1 431 ? -30.135 30.170 -40.922 1.00 22.62 431 ILE A C 1
ATOM 3429 O O . ILE A 1 431 ? -29.891 30.389 -39.737 1.00 22.62 431 ILE A O 1
ATOM 3433 N N . ASP A 1 432 ? -29.255 29.788 -41.859 1.00 21.05 432 ASP A N 1
ATOM 3434 C CA . ASP A 1 432 ? -27.834 30.105 -42.119 1.00 21.05 432 ASP A CA 1
ATOM 3435 C C . ASP A 1 432 ? -26.756 30.093 -41.015 1.00 21.05 432 ASP A C 1
ATOM 3437 O O . ASP A 1 432 ? -26.947 30.547 -39.896 1.00 21.05 432 ASP A O 1
ATOM 3441 N N . GLY A 1 433 ? -25.516 29.667 -41.286 1.00 23.33 433 GLY A N 1
ATOM 3442 C CA . GLY A 1 433 ? -24.848 29.339 -42.556 1.00 23.33 433 GLY A CA 1
ATOM 3443 C C . GLY A 1 433 ? -23.655 28.408 -42.275 1.00 23.33 433 GLY A C 1
ATOM 3444 O O . GLY A 1 433 ? -22.954 28.587 -41.284 1.00 23.33 433 GLY A O 1
ATOM 3445 N N . VAL A 1 434 ? -23.550 27.246 -42.927 1.00 23.86 434 VAL A N 1
ATOM 3446 C CA . VAL A 1 434 ? -23.034 26.967 -44.289 1.00 23.86 434 VAL A CA 1
ATOM 3447 C C . VAL A 1 434 ? -21.503 27.012 -44.370 1.00 23.86 434 VAL A C 1
ATOM 3449 O O . VAL A 1 434 ? -20.908 28.081 -44.443 1.00 23.86 434 VAL A O 1
ATOM 3452 N N . ALA A 1 435 ? -20.896 25.822 -44.477 1.00 22.31 435 ALA A N 1
ATOM 3453 C CA . ALA A 1 435 ? -19.767 25.557 -45.376 1.00 22.31 435 ALA A CA 1
ATOM 3454 C C . ALA A 1 435 ? -19.577 24.040 -45.613 1.00 22.31 435 ALA A C 1
ATOM 3456 O O . ALA A 1 435 ? -19.030 23.311 -44.793 1.00 22.31 435 ALA A O 1
ATOM 3457 N N . HIS A 1 436 ? -19.999 23.584 -46.786 1.00 23.53 436 HIS A N 1
ATOM 3458 C CA . HIS A 1 436 ? -19.587 22.366 -47.498 1.00 23.53 436 HIS A CA 1
ATOM 3459 C C . HIS A 1 436 ? -19.856 22.651 -48.991 1.00 23.53 436 HIS A C 1
ATOM 3461 O O . HIS A 1 436 ? -20.651 23.550 -49.276 1.00 23.53 436 HIS A O 1
ATOM 3467 N N . PRO A 1 437 ? -19.397 21.849 -49.969 1.00 42.53 437 PRO A N 1
ATOM 3468 C CA . PRO A 1 437 ? -18.235 20.953 -50.094 1.00 42.53 437 PRO A CA 1
ATOM 3469 C C . PRO A 1 437 ? -17.489 21.311 -51.430 1.00 42.53 437 PRO A C 1
ATOM 3471 O O . PRO A 1 437 ? -17.755 22.356 -52.006 1.00 42.53 437 PRO A O 1
ATOM 3474 N N . ASN A 1 438 ? -16.557 20.591 -52.063 1.00 22.00 438 ASN A N 1
ATOM 3475 C CA . ASN A 1 438 ? -16.640 19.233 -52.603 1.00 22.00 438 ASN A CA 1
ATOM 3476 C C . ASN A 1 438 ? -15.508 19.071 -53.655 1.00 22.00 438 ASN A C 1
ATOM 3478 O O . ASN A 1 438 ? -15.320 19.990 -54.451 1.00 22.00 438 ASN A O 1
ATOM 3482 N N . LYS A 1 439 ? -14.858 17.899 -53.734 1.00 24.70 439 LYS A N 1
ATOM 3483 C CA . LYS A 1 439 ? -14.670 17.060 -54.948 1.00 24.70 439 LYS A CA 1
ATOM 3484 C C . LYS A 1 439 ? -13.364 16.262 -54.958 1.00 24.70 439 LYS A C 1
ATOM 3486 O O . LYS A 1 439 ? -12.259 16.785 -55.003 1.00 24.70 439 LYS A O 1
ATOM 3491 N N . ILE A 1 440 ? -13.590 14.957 -55.026 1.00 25.62 440 ILE A N 1
ATOM 3492 C CA . ILE A 1 440 ? -12.684 13.883 -55.413 1.00 25.62 440 ILE A CA 1
ATOM 3493 C C . ILE A 1 440 ? -12.311 14.048 -56.893 1.00 25.62 440 ILE A C 1
ATOM 3495 O O . ILE A 1 440 ? -13.199 14.147 -57.742 1.00 25.62 440 ILE A O 1
ATOM 3499 N N . ALA A 1 441 ? -11.017 13.978 -57.199 1.00 23.61 441 ALA A N 1
ATOM 3500 C CA . ALA A 1 441 ? -10.513 13.558 -58.499 1.00 23.61 441 ALA A CA 1
ATOM 3501 C C . ALA A 1 441 ? -9.582 12.361 -58.274 1.00 23.61 441 ALA A C 1
ATOM 3503 O O . ALA A 1 441 ? -8.665 12.417 -57.458 1.00 23.61 441 ALA A O 1
ATOM 3504 N N . LYS A 1 442 ? -9.887 11.259 -58.962 1.00 26.77 442 LYS A N 1
ATOM 3505 C CA . LYS A 1 442 ? -9.009 10.101 -59.105 1.00 26.77 442 LYS A CA 1
ATOM 3506 C C . LYS A 1 442 ? -7.782 10.538 -59.898 1.00 26.77 442 LYS A C 1
ATOM 3508 O O . LYS A 1 442 ? -7.962 11.025 -61.008 1.00 26.77 442 LYS A O 1
ATOM 3513 N N . ASP A 1 443 ? -6.591 10.249 -59.395 1.00 22.73 443 ASP A N 1
ATOM 3514 C CA . ASP A 1 443 ? -5.537 9.763 -60.275 1.00 22.73 443 ASP A CA 1
ATOM 3515 C C . ASP A 1 443 ? -4.640 8.785 -59.523 1.00 22.73 443 ASP A C 1
ATOM 3517 O O . ASP A 1 443 ? -4.269 9.001 -58.368 1.00 22.73 443 ASP A O 1
ATOM 3521 N N . GLY A 1 444 ? -4.391 7.646 -60.159 1.00 28.95 444 GLY A N 1
ATOM 3522 C CA . GLY A 1 444 ? -3.504 6.629 -59.632 1.00 28.95 444 GLY A CA 1
ATOM 3523 C C . GLY A 1 444 ? -2.066 7.054 -59.867 1.00 28.95 444 GLY A C 1
ATOM 3524 O O . GLY A 1 444 ? -1.666 7.237 -61.009 1.00 28.95 444 GLY A O 1
ATOM 3525 N N . ASN A 1 445 ? -1.275 7.140 -58.802 1.00 23.59 445 ASN A N 1
ATOM 3526 C CA . ASN A 1 445 ? 0.149 6.874 -58.912 1.00 23.59 445 ASN A CA 1
ATOM 3527 C C . ASN A 1 445 ? 0.688 6.404 -57.562 1.00 23.59 445 ASN A C 1
ATOM 3529 O O . ASN A 1 445 ? 0.533 7.073 -56.543 1.00 23.59 445 ASN A O 1
ATOM 3533 N N . HIS A 1 446 ? 1.314 5.230 -57.566 1.00 33.00 446 HIS A N 1
ATOM 3534 C CA . HIS A 1 446 ? 2.157 4.779 -56.471 1.00 33.00 446 HIS A CA 1
ATOM 3535 C C . HIS A 1 446 ? 3.290 5.793 -56.281 1.00 33.00 446 HIS A C 1
ATOM 3537 O O . HIS A 1 446 ? 4.231 5.824 -57.069 1.00 33.00 446 HIS A O 1
ATOM 3543 N N . HIS A 1 447 ? 3.227 6.576 -55.208 1.00 22.78 447 HIS A N 1
ATOM 3544 C CA . HIS A 1 447 ? 4.406 7.192 -54.623 1.00 22.78 447 HIS A CA 1
ATOM 3545 C C . HIS A 1 447 ? 4.546 6.671 -53.198 1.00 22.78 447 HIS A C 1
ATOM 3547 O O . HIS A 1 447 ? 3.714 6.910 -52.329 1.00 22.78 447 HIS A O 1
ATOM 3553 N N . THR A 1 448 ? 5.598 5.884 -52.996 1.00 33.31 448 THR A N 1
ATOM 3554 C CA . THR A 1 448 ? 6.187 5.594 -51.693 1.00 33.31 448 THR A CA 1
ATOM 3555 C C . THR A 1 448 ? 6.571 6.922 -51.045 1.00 33.31 448 THR A C 1
ATOM 3557 O O . THR A 1 448 ? 7.652 7.450 -51.306 1.00 33.31 448 THR A O 1
ATOM 3560 N N . GLU A 1 449 ? 5.666 7.499 -50.259 1.00 26.33 449 GLU A N 1
ATOM 3561 C CA . GLU A 1 449 ? 5.980 8.655 -49.427 1.00 26.33 449 GLU A CA 1
ATOM 3562 C C . GLU A 1 449 ? 6.957 8.217 -48.336 1.00 26.33 449 GLU A C 1
ATOM 3564 O O . GLU A 1 449 ? 6.686 7.323 -47.531 1.00 26.33 449 GLU A O 1
ATOM 3569 N N . GLY A 1 450 ? 8.145 8.818 -48.387 1.00 27.33 450 GLY A N 1
ATOM 3570 C CA . GLY A 1 450 ? 9.220 8.607 -47.439 1.00 27.33 450 GLY A CA 1
ATOM 3571 C C . GLY A 1 450 ? 8.780 8.924 -46.015 1.00 27.33 450 GLY A C 1
ATOM 3572 O O . GLY A 1 450 ? 8.092 9.908 -45.750 1.00 27.33 450 GLY A O 1
ATOM 3573 N N . MET A 1 451 ? 9.217 8.060 -45.106 1.00 29.28 451 MET A N 1
ATOM 3574 C CA . MET A 1 451 ? 9.097 8.192 -43.661 1.00 29.28 451 MET A CA 1
ATOM 3575 C C . MET A 1 451 ? 9.544 9.601 -43.225 1.00 29.28 451 MET A C 1
ATOM 3577 O O . MET A 1 451 ? 10.724 9.932 -43.308 1.00 29.28 451 MET A O 1
ATOM 3581 N N . SER A 1 452 ? 8.608 10.444 -42.787 1.00 33.66 452 SER A N 1
ATOM 3582 C CA . SER A 1 452 ? 8.926 11.763 -42.234 1.00 33.66 452 SER A CA 1
ATOM 3583 C C . SER A 1 452 ? 9.695 11.595 -40.918 1.00 33.66 452 SER A C 1
ATOM 3585 O O . SER A 1 452 ? 9.186 11.027 -39.951 1.00 33.66 452 SER A O 1
ATOM 3587 N N . GLU A 1 453 ? 10.942 12.065 -40.902 1.00 50.34 453 GLU A N 1
ATOM 3588 C CA . GLU A 1 453 ? 11.832 12.142 -39.740 1.00 50.34 453 GLU A CA 1
ATOM 3589 C C . GLU A 1 453 ? 11.292 13.161 -38.717 1.00 50.34 453 GLU A C 1
ATOM 3591 O O . GLU A 1 453 ? 11.717 14.315 -38.694 1.00 50.34 453 GLU A O 1
ATOM 3596 N N . THR A 1 454 ? 10.330 12.782 -37.871 1.00 54.22 454 THR A N 1
ATOM 3597 C CA . THR A 1 454 ? 9.860 13.670 -36.793 1.00 54.22 454 THR A CA 1
ATOM 3598 C C . THR A 1 454 ? 10.682 13.440 -35.518 1.00 54.22 454 THR A C 1
ATOM 3600 O O . THR A 1 454 ? 10.556 12.365 -34.921 1.00 54.22 454 THR A O 1
ATOM 3603 N N . PRO A 1 455 ? 11.510 14.402 -35.065 1.00 62.97 455 PRO A N 1
ATOM 3604 C CA . PRO A 1 455 ? 12.254 14.272 -33.815 1.00 62.97 455 PRO A CA 1
ATOM 3605 C C . PRO A 1 455 ? 11.312 14.237 -32.601 1.00 62.97 455 PRO A C 1
ATOM 3607 O O . PRO A 1 455 ? 10.227 14.823 -32.605 1.00 62.97 455 PRO A O 1
ATOM 3610 N N . ASP A 1 456 ? 11.731 13.552 -31.533 1.00 74.06 456 ASP A N 1
ATOM 3611 C CA . ASP A 1 456 ? 10.964 13.479 -30.288 1.00 74.06 456 ASP A CA 1
ATOM 3612 C C . ASP A 1 456 ? 11.021 14.818 -29.534 1.00 74.06 456 ASP A C 1
ATOM 3614 O O . ASP A 1 456 ? 11.967 15.100 -28.796 1.00 74.06 456 ASP A O 1
ATOM 3618 N N . VAL A 1 457 ? 9.974 15.627 -29.705 1.00 80.12 457 VAL A N 1
ATOM 3619 C CA . VAL A 1 457 ? 9.821 16.957 -29.088 1.00 80.12 457 VAL A CA 1
ATOM 3620 C C . VAL A 1 457 ? 9.990 16.912 -27.564 1.00 80.12 457 VAL A C 1
ATOM 3622 O O . VAL A 1 457 ? 10.561 17.828 -26.972 1.00 80.12 457 VAL A O 1
ATOM 3625 N N . LEU A 1 458 ? 9.534 15.838 -26.909 1.00 79.50 458 LEU A N 1
ATOM 3626 C CA . LEU A 1 458 ? 9.648 15.698 -25.456 1.00 79.50 458 LEU A CA 1
ATOM 3627 C C . LEU A 1 458 ? 11.096 15.415 -25.037 1.00 79.50 458 LEU A C 1
ATOM 3629 O O . LEU A 1 458 ? 11.572 15.979 -24.051 1.00 79.50 458 LEU A O 1
ATOM 3633 N N . ALA A 1 459 ? 11.810 14.582 -25.800 1.00 80.62 459 ALA A N 1
ATOM 3634 C CA . ALA A 1 459 ? 13.231 14.336 -25.573 1.00 80.62 459 ALA A CA 1
ATOM 3635 C C . ALA A 1 459 ? 14.062 15.599 -25.796 1.00 80.62 459 ALA A C 1
ATOM 3637 O O . ALA A 1 459 ? 14.900 15.913 -24.957 1.00 80.62 459 ALA A O 1
ATOM 3638 N N . GLN A 1 460 ? 13.791 16.362 -26.857 1.00 82.19 460 GLN A N 1
ATOM 3639 C CA . GLN A 1 460 ? 14.454 17.647 -27.102 1.00 82.19 460 GLN A CA 1
ATOM 3640 C C . GLN A 1 460 ? 14.225 18.630 -25.951 1.00 82.19 460 GLN A C 1
ATOM 3642 O O . GLN A 1 460 ? 15.178 19.216 -25.441 1.00 82.19 460 GLN A O 1
ATOM 3647 N N . HIS A 1 461 ? 12.980 18.754 -25.483 1.00 84.44 461 HIS A N 1
ATOM 3648 C CA . HIS A 1 461 ? 12.646 19.627 -24.363 1.00 84.44 461 HIS A CA 1
ATOM 3649 C C . HIS A 1 461 ? 13.394 19.239 -23.079 1.00 84.44 461 HIS A C 1
ATOM 3651 O O . HIS A 1 461 ? 13.991 20.094 -22.428 1.00 84.44 461 HIS A O 1
ATOM 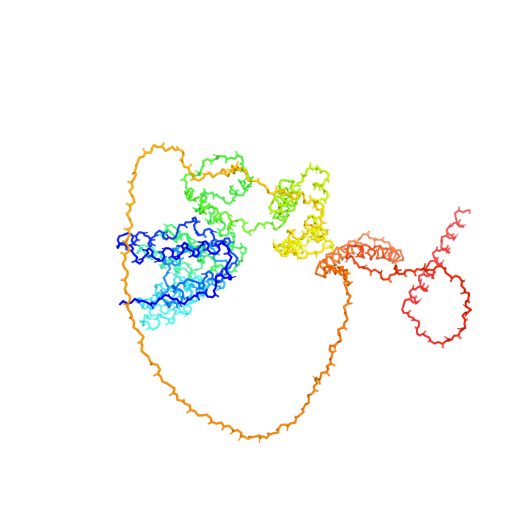3657 N N . LEU A 1 462 ? 13.410 17.952 -22.721 1.00 82.88 462 LEU A N 1
ATOM 3658 C CA . LEU A 1 462 ? 14.102 17.488 -21.517 1.00 82.88 462 LEU A CA 1
ATOM 3659 C C . LEU A 1 462 ? 15.627 17.604 -21.636 1.00 82.88 462 LEU A C 1
ATOM 3661 O O . LEU A 1 462 ? 16.273 18.004 -20.670 1.00 82.88 462 LEU A O 1
ATOM 3665 N N . LYS A 1 463 ? 16.209 17.322 -22.809 1.00 85.19 463 LYS A N 1
ATOM 3666 C CA . LYS A 1 463 ? 17.643 17.543 -23.059 1.00 85.19 463 LYS A CA 1
ATOM 3667 C C . LYS A 1 463 ? 18.000 19.022 -22.879 1.00 85.19 463 LYS A C 1
ATOM 3669 O O . LYS A 1 463 ? 18.925 19.328 -22.136 1.00 85.19 463 LYS A O 1
ATOM 3674 N N . PHE A 1 464 ? 17.203 19.930 -23.444 1.00 85.75 464 PHE A N 1
ATOM 3675 C CA . PHE A 1 464 ? 17.391 21.376 -23.299 1.00 85.75 464 PHE A CA 1
ATOM 3676 C C . PHE A 1 464 ? 17.298 21.836 -21.839 1.00 85.75 464 PHE A C 1
ATOM 3678 O O . PHE A 1 464 ? 18.155 22.579 -21.365 1.00 85.75 464 PHE A O 1
ATOM 3685 N N . VAL A 1 465 ? 16.298 21.356 -21.091 1.00 85.62 465 VAL A N 1
ATOM 3686 C CA . VAL A 1 465 ? 16.147 21.675 -19.662 1.00 85.62 465 VAL A CA 1
ATOM 3687 C C . VAL A 1 465 ? 17.331 21.150 -18.837 1.00 85.62 465 VAL A C 1
ATOM 3689 O O . VAL A 1 465 ? 17.784 21.848 -17.928 1.00 85.62 465 VAL A O 1
ATOM 3692 N N . ALA A 1 466 ? 17.863 19.959 -19.143 1.00 84.81 466 ALA A N 1
ATOM 3693 C CA . ALA A 1 466 ? 19.062 19.430 -18.481 1.00 84.81 466 ALA A CA 1
ATOM 3694 C C . ALA A 1 466 ? 20.282 20.308 -18.772 1.00 84.81 466 ALA A C 1
ATOM 3696 O O . ALA A 1 466 ? 20.962 20.737 -17.839 1.00 84.81 466 ALA A O 1
ATOM 3697 N N . SER A 1 467 ? 20.516 20.617 -20.048 1.00 85.75 467 SER A N 1
ATOM 3698 C CA . SER A 1 467 ? 21.627 21.455 -20.490 1.00 85.75 467 SER A CA 1
ATOM 3699 C C . SER A 1 467 ? 21.569 22.854 -19.876 1.00 85.75 467 SER A C 1
ATOM 3701 O O . SER A 1 467 ? 22.577 23.325 -19.367 1.00 85.75 467 SER A O 1
ATOM 3703 N N . LEU A 1 468 ? 20.397 23.498 -19.810 1.00 85.69 468 LEU A N 1
ATOM 3704 C CA . LEU A 1 468 ? 20.248 24.803 -19.152 1.00 85.69 468 LEU A CA 1
ATOM 3705 C C . LEU A 1 468 ? 20.593 24.773 -17.660 1.00 85.69 468 LEU A C 1
ATOM 3707 O O . LEU A 1 468 ? 21.174 25.730 -17.146 1.00 85.69 468 LEU A O 1
ATOM 3711 N N . ARG A 1 469 ? 20.231 23.699 -16.950 1.00 85.56 469 ARG A N 1
ATOM 3712 C CA . ARG A 1 469 ? 20.579 23.558 -15.529 1.00 85.56 469 ARG A CA 1
ATOM 3713 C C . ARG A 1 469 ? 22.087 23.430 -15.336 1.00 85.56 469 ARG A C 1
ATOM 3715 O O . ARG A 1 469 ? 22.621 24.133 -14.487 1.00 85.56 469 ARG A O 1
ATOM 3722 N N . ILE A 1 470 ? 22.753 22.622 -16.165 1.00 85.19 470 ILE A N 1
ATOM 3723 C CA . ILE A 1 470 ? 24.220 22.491 -16.170 1.00 85.19 470 ILE A CA 1
ATOM 3724 C C . ILE A 1 470 ? 24.865 23.853 -16.459 1.00 85.19 470 ILE A C 1
ATOM 3726 O O . ILE A 1 470 ? 25.703 24.307 -15.692 1.00 85.19 470 ILE A O 1
ATOM 3730 N N . LEU A 1 471 ? 24.401 24.563 -17.493 1.00 84.44 471 LEU A N 1
ATOM 3731 C CA . LEU A 1 471 ? 24.901 25.896 -17.847 1.00 84.44 471 LEU A CA 1
ATOM 3732 C C . LEU A 1 471 ? 24.752 26.913 -16.716 1.00 84.44 471 LEU A C 1
ATOM 3734 O O . LEU A 1 471 ? 25.638 27.731 -16.498 1.00 84.44 471 LEU A O 1
ATOM 3738 N N . THR A 1 472 ? 23.625 26.886 -16.006 1.00 84.12 472 THR A N 1
ATOM 3739 C CA . THR A 1 472 ? 23.376 27.813 -14.894 1.00 84.12 472 THR A CA 1
ATOM 3740 C C . THR A 1 472 ? 24.324 27.538 -13.726 1.00 84.12 472 THR A C 1
ATOM 3742 O O . THR A 1 472 ? 24.808 28.475 -13.091 1.00 84.12 472 THR A O 1
ATOM 3745 N N . GLU A 1 473 ? 24.619 26.264 -13.463 1.00 83.44 473 GLU A N 1
ATOM 3746 C CA . GLU A 1 473 ? 25.559 25.844 -12.425 1.00 83.44 473 GLU A CA 1
ATOM 3747 C C . GLU A 1 473 ? 27.005 26.215 -12.797 1.00 83.44 473 GLU A C 1
ATOM 3749 O O . GLU A 1 473 ? 27.679 26.874 -12.007 1.00 83.44 473 GLU A O 1
ATOM 3754 N N . GLU A 1 474 ? 27.436 25.953 -14.034 1.00 81.62 474 GLU A N 1
ATOM 3755 C CA . GLU A 1 474 ? 28.753 26.359 -14.554 1.00 81.62 474 GLU A CA 1
ATOM 3756 C C . GLU A 1 474 ? 28.929 27.889 -14.618 1.00 81.62 474 GLU A C 1
ATOM 3758 O O . GLU A 1 474 ? 29.995 28.427 -14.322 1.00 81.62 474 GLU A O 1
ATOM 3763 N N . LEU A 1 475 ? 27.874 28.642 -14.941 1.00 79.31 475 LEU A N 1
ATOM 3764 C CA . LEU A 1 475 ? 27.914 30.106 -14.888 1.00 79.31 475 LEU A CA 1
ATOM 3765 C C . LEU A 1 475 ? 28.109 30.606 -13.446 1.00 79.31 475 LEU A C 1
ATOM 3767 O O . LEU A 1 475 ? 28.832 31.578 -13.210 1.00 79.31 475 LEU A O 1
ATOM 3771 N N . SER A 1 476 ? 27.476 29.941 -12.476 1.00 77.38 476 SER A N 1
ATOM 3772 C CA . SER A 1 476 ? 27.606 30.291 -11.060 1.00 77.38 476 SER A CA 1
ATOM 3773 C C . SER A 1 476 ? 29.018 30.024 -10.522 1.00 77.38 476 SER A C 1
ATOM 3775 O O . SER A 1 476 ? 29.541 30.839 -9.757 1.00 77.38 476 SER A O 1
ATOM 3777 N N . THR A 1 477 ? 29.678 28.953 -10.977 1.00 71.00 477 THR A N 1
ATOM 3778 C CA . THR A 1 477 ? 31.070 28.646 -10.616 1.00 71.00 477 THR A CA 1
ATOM 3779 C C . THR A 1 477 ? 32.044 29.596 -11.317 1.00 71.00 477 THR A C 1
ATOM 3781 O O . THR A 1 477 ? 32.957 30.117 -10.668 1.00 71.00 477 THR A O 1
ATOM 3784 N N . LEU A 1 478 ? 31.811 29.930 -12.591 1.00 69.19 478 LEU A N 1
ATOM 3785 C CA . LEU A 1 478 ? 32.646 30.848 -13.376 1.00 69.19 478 LEU A CA 1
ATOM 3786 C C . LEU A 1 478 ? 32.668 32.272 -12.797 1.00 69.19 478 LEU A C 1
ATOM 3788 O O . LEU A 1 478 ? 33.720 32.913 -12.780 1.00 69.19 478 LEU A O 1
ATOM 3792 N N . ALA A 1 479 ? 31.543 32.746 -12.252 1.00 63.84 479 ALA A N 1
ATOM 3793 C CA . ALA A 1 479 ? 31.462 34.036 -11.564 1.00 63.84 479 ALA A CA 1
ATOM 3794 C C . ALA A 1 479 ? 32.264 34.084 -10.246 1.00 63.84 479 ALA A C 1
ATOM 3796 O O . ALA A 1 479 ? 32.671 35.163 -9.821 1.00 63.84 479 ALA A O 1
ATOM 3797 N N . SER A 1 480 ? 32.507 32.933 -9.608 1.00 65.19 480 SER A N 1
ATOM 3798 C CA . SER A 1 480 ? 33.236 32.832 -8.333 1.00 65.19 480 SER A CA 1
ATOM 3799 C C . SER A 1 480 ? 34.750 32.622 -8.485 1.00 65.19 480 SER A C 1
ATOM 3801 O O . SER A 1 480 ? 35.503 32.922 -7.563 1.00 65.19 480 SER A O 1
ATOM 3803 N N . GLY A 1 481 ? 35.206 32.123 -9.641 1.00 60.38 481 GLY A N 1
ATOM 3804 C CA . GLY A 1 481 ? 36.599 31.720 -9.873 1.00 60.38 481 GLY A CA 1
ATOM 3805 C C . GLY A 1 481 ? 37.521 32.783 -10.484 1.00 60.38 481 GLY A C 1
ATOM 3806 O O . GLY A 1 481 ? 38.717 32.528 -10.618 1.00 60.38 481 GLY A O 1
ATOM 3807 N N . PHE A 1 482 ? 37.004 33.956 -10.869 1.00 60.22 482 PHE A N 1
ATOM 3808 C CA . PHE A 1 482 ? 37.774 35.004 -11.554 1.00 60.22 482 PHE A CA 1
ATOM 3809 C C . PHE A 1 482 ? 37.831 36.319 -10.759 1.00 60.22 482 PHE A C 1
ATOM 3811 O O . PHE A 1 482 ? 36.957 37.175 -10.879 1.00 60.22 482 PHE A O 1
ATOM 3818 N N . GLU A 1 483 ? 38.924 36.535 -10.023 1.00 56.03 483 GLU A N 1
ATOM 3819 C CA . GLU A 1 483 ? 39.328 37.858 -9.520 1.00 56.03 483 GLU A CA 1
ATOM 3820 C C . GLU A 1 483 ? 40.233 38.567 -10.546 1.00 56.03 483 GLU A C 1
ATOM 3822 O O . GLU A 1 483 ? 41.441 38.672 -10.345 1.00 56.03 483 GLU A O 1
ATOM 3827 N N . VAL A 1 484 ? 39.705 39.029 -11.689 1.00 54.16 484 VAL A N 1
ATOM 3828 C CA . VAL A 1 484 ? 40.501 39.857 -12.624 1.00 54.16 484 VAL A CA 1
ATOM 3829 C C . VAL A 1 484 ? 39.642 40.904 -13.340 1.00 54.16 484 VAL A C 1
ATOM 3831 O O . VAL A 1 484 ? 38.526 40.612 -13.766 1.00 54.16 484 VAL A O 1
ATOM 3834 N N . ASP A 1 485 ? 40.205 42.114 -13.486 1.00 54.00 485 ASP A N 1
ATOM 3835 C CA . ASP A 1 485 ? 39.726 43.285 -14.239 1.00 54.00 485 ASP A CA 1
ATOM 3836 C C . ASP A 1 485 ? 38.597 42.985 -15.243 1.00 54.00 485 ASP A C 1
ATOM 3838 O O . ASP A 1 485 ? 38.801 42.324 -16.269 1.00 54.00 485 ASP A O 1
ATOM 3842 N N . GLY A 1 486 ? 37.408 43.547 -14.987 1.00 58.31 486 GLY A N 1
ATOM 3843 C CA . GLY A 1 486 ? 36.136 43.239 -15.664 1.00 58.31 486 GLY A CA 1
ATOM 3844 C C . GLY A 1 486 ? 36.082 43.391 -17.197 1.00 58.31 486 GLY A C 1
ATOM 3845 O O . GLY A 1 486 ? 35.045 43.120 -17.799 1.00 58.31 486 GLY A O 1
ATOM 3846 N N . GLY A 1 487 ? 37.174 43.792 -17.855 1.00 61.44 487 GLY A N 1
ATOM 3847 C CA . GLY A 1 487 ? 37.324 43.769 -19.311 1.00 61.44 487 GLY A CA 1
ATOM 3848 C C . GLY A 1 487 ? 37.657 42.388 -19.897 1.00 61.44 487 GLY A C 1
ATOM 3849 O O . GLY A 1 487 ? 37.219 42.093 -21.007 1.00 61.44 487 GLY A O 1
ATOM 3850 N N . GLN A 1 488 ? 38.387 41.524 -19.177 1.00 62.28 488 GLN A N 1
ATOM 3851 C CA . GLN A 1 488 ? 38.725 40.171 -19.661 1.00 62.28 488 GLN A CA 1
ATOM 3852 C C . GLN A 1 488 ? 37.582 39.173 -19.444 1.00 62.28 488 GLN A C 1
ATOM 3854 O O . GLN A 1 488 ? 37.334 38.336 -20.313 1.00 62.28 488 GLN A O 1
ATOM 3859 N N . LEU A 1 489 ? 36.830 39.331 -18.348 1.00 66.50 489 LEU A N 1
ATOM 3860 C CA . LEU A 1 489 ? 35.676 38.492 -18.025 1.00 66.50 489 LEU A CA 1
ATOM 3861 C C . LEU A 1 489 ? 34.594 38.555 -19.115 1.00 66.50 489 LEU A C 1
ATOM 3863 O O . LEU A 1 489 ? 34.073 37.525 -19.521 1.00 66.50 489 LEU A O 1
ATOM 3867 N N . ARG A 1 490 ? 34.304 39.746 -19.662 1.00 71.69 490 ARG A N 1
ATOM 3868 C CA . ARG A 1 490 ? 33.293 39.919 -20.728 1.00 71.69 490 ARG A CA 1
ATOM 3869 C C . ARG A 1 490 ? 33.632 39.144 -21.999 1.00 71.69 490 ARG A C 1
ATOM 3871 O O . ARG A 1 490 ? 32.761 38.522 -22.594 1.00 71.69 490 ARG A O 1
ATOM 3878 N N . TYR A 1 491 ? 34.895 39.189 -22.415 1.00 70.50 491 TYR A N 1
ATOM 3879 C CA . TYR A 1 491 ? 35.352 38.498 -23.619 1.00 70.50 491 TYR A CA 1
ATOM 3880 C C . TYR A 1 491 ? 35.368 36.976 -23.430 1.00 70.50 491 TYR A C 1
ATOM 3882 O O . TYR A 1 491 ? 34.960 36.238 -24.322 1.00 70.50 491 TYR A O 1
ATOM 3890 N N . GLN A 1 492 ? 35.798 36.502 -22.258 1.00 70.38 492 GLN A N 1
ATOM 3891 C CA . GLN A 1 492 ? 35.790 35.074 -21.940 1.00 70.38 492 GLN A CA 1
ATOM 3892 C C . GLN A 1 492 ? 34.369 34.523 -21.783 1.00 70.38 492 GLN A C 1
ATOM 3894 O O . GLN A 1 492 ? 34.098 33.439 -22.288 1.00 70.38 492 GLN A O 1
ATOM 3899 N N . LEU A 1 493 ? 33.455 35.291 -21.181 1.00 76.56 493 LEU A N 1
ATOM 3900 C CA . LEU A 1 493 ? 32.039 34.938 -21.087 1.00 76.56 493 LEU A CA 1
ATOM 3901 C C . LEU A 1 493 ? 31.391 34.830 -22.473 1.00 76.56 493 LEU A C 1
ATOM 3903 O O . LEU A 1 493 ? 30.636 33.896 -22.714 1.00 76.56 493 LEU A O 1
ATOM 3907 N N . LEU A 1 494 ? 31.716 35.742 -23.397 1.00 77.69 494 LEU A N 1
ATOM 3908 C CA . LEU A 1 494 ? 31.217 35.686 -24.774 1.00 77.69 494 LEU A CA 1
ATOM 3909 C C . LEU A 1 494 ? 31.679 34.409 -25.496 1.00 77.69 494 LEU A C 1
ATOM 3911 O O . LEU A 1 494 ? 30.865 33.730 -26.109 1.00 77.69 494 LEU A O 1
ATOM 3915 N N . ILE A 1 495 ? 32.967 34.061 -25.389 1.00 77.69 495 ILE A N 1
ATOM 3916 C CA . ILE A 1 495 ? 33.516 32.832 -25.989 1.00 77.69 495 ILE A CA 1
ATOM 3917 C C . ILE A 1 495 ? 32.905 31.586 -25.351 1.00 77.69 495 ILE A C 1
ATOM 3919 O O . ILE A 1 495 ? 32.643 30.605 -26.045 1.00 77.69 495 ILE A O 1
ATOM 3923 N N . TRP A 1 496 ? 32.726 31.600 -24.031 1.00 81.00 496 TRP A N 1
ATOM 3924 C CA . TRP A 1 496 ? 32.107 30.494 -23.315 1.00 81.00 496 TRP A CA 1
ATOM 3925 C C . TRP A 1 496 ? 30.664 30.292 -23.791 1.00 81.00 496 TRP A C 1
ATOM 3927 O O . TRP A 1 496 ? 30.338 29.207 -24.256 1.00 81.00 496 TRP A O 1
ATOM 3937 N N . LEU A 1 497 ? 29.851 31.354 -23.824 1.00 80.88 497 LEU A N 1
ATOM 3938 C CA . LEU A 1 497 ? 28.480 31.302 -24.340 1.00 80.88 497 LEU A CA 1
ATOM 3939 C C . LEU A 1 497 ? 28.410 30.821 -25.797 1.00 80.88 497 LEU A C 1
ATOM 3941 O O . LEU A 1 497 ? 27.540 30.025 -26.127 1.00 80.88 497 LEU A O 1
ATOM 3945 N N . GLU A 1 498 ? 29.321 31.261 -26.669 1.00 82.06 498 GLU A N 1
ATOM 3946 C CA . GLU A 1 498 ? 29.358 30.822 -28.073 1.00 82.06 498 GLU A CA 1
ATOM 3947 C C . GLU A 1 498 ? 29.643 29.316 -28.197 1.00 82.06 498 GLU A C 1
ATOM 3949 O O . GLU A 1 498 ? 28.988 28.616 -28.968 1.00 82.06 498 GLU A O 1
ATOM 3954 N N . LYS A 1 499 ? 30.578 28.790 -27.396 1.00 80.06 499 LYS A N 1
ATOM 3955 C CA . LYS A 1 499 ? 30.871 27.351 -27.358 1.00 80.06 499 LYS A CA 1
ATOM 3956 C C . LYS A 1 499 ? 29.709 26.541 -26.790 1.00 80.06 499 LYS A C 1
ATOM 3958 O O . LYS A 1 499 ? 29.386 25.495 -27.341 1.00 80.06 499 LYS A O 1
ATOM 3963 N N . GLU A 1 500 ? 29.074 27.032 -25.733 1.00 79.81 500 GLU A N 1
ATOM 3964 C CA . GLU A 1 500 ? 27.941 26.359 -25.095 1.00 79.81 500 GLU A CA 1
ATOM 3965 C C . GLU A 1 500 ? 26.698 26.320 -25.991 1.00 79.81 500 GLU A C 1
ATOM 3967 O O . GLU A 1 500 ? 26.001 25.309 -26.040 1.00 79.81 500 GLU A O 1
ATOM 3972 N N . VAL A 1 501 ? 26.438 27.377 -26.768 1.00 81.44 501 VAL A N 1
ATOM 3973 C CA . VAL A 1 501 ? 25.345 27.385 -27.754 1.00 81.44 501 VAL A CA 1
ATOM 3974 C C . VAL A 1 501 ? 25.569 26.327 -28.837 1.00 81.44 501 VAL A C 1
ATOM 3976 O O . VAL A 1 501 ? 24.618 25.640 -29.204 1.00 81.44 501 VAL A O 1
ATOM 3979 N N . ASN A 1 502 ? 26.807 26.136 -29.304 1.00 79.88 502 ASN A N 1
ATOM 3980 C CA . ASN A 1 502 ? 27.123 25.081 -30.274 1.00 79.88 502 ASN A CA 1
ATOM 3981 C C . ASN A 1 502 ? 26.908 23.680 -29.675 1.00 79.88 502 ASN A C 1
ATOM 3983 O O . ASN A 1 502 ? 26.280 22.827 -30.294 1.00 79.88 502 ASN A O 1
ATOM 3987 N N . VAL A 1 503 ? 27.345 23.461 -28.430 1.00 78.31 503 VAL A N 1
ATOM 3988 C CA . VAL A 1 503 ? 27.119 22.195 -27.709 1.00 78.31 503 VAL A CA 1
ATOM 3989 C C . VAL A 1 503 ? 25.622 21.925 -27.504 1.00 78.31 503 VAL A C 1
ATOM 3991 O O . VAL A 1 503 ? 25.164 20.790 -27.646 1.00 78.31 503 VAL A O 1
ATOM 3994 N N . LEU A 1 504 ? 24.830 22.960 -27.213 1.00 78.00 504 LEU A N 1
ATOM 3995 C CA . LEU A 1 504 ? 23.379 22.858 -27.063 1.00 78.00 504 LEU A CA 1
ATOM 3996 C C . LEU A 1 504 ? 22.684 22.484 -28.380 1.00 78.00 504 LEU A C 1
ATOM 3998 O O . LEU A 1 504 ? 21.742 21.688 -28.362 1.00 78.00 504 LEU A O 1
ATOM 4002 N N . GLN A 1 505 ? 23.145 23.043 -29.505 1.00 79.00 505 GLN A N 1
ATOM 4003 C CA . GLN A 1 505 ? 22.643 22.711 -30.842 1.00 79.00 505 GLN A CA 1
ATOM 4004 C C . GLN A 1 505 ? 22.884 21.233 -31.171 1.00 79.00 505 GLN A C 1
ATOM 4006 O O . GLN A 1 505 ? 21.943 20.549 -31.583 1.00 79.00 505 GLN A O 1
ATOM 4011 N N . ASP A 1 506 ? 24.084 20.725 -30.879 1.00 78.31 506 ASP A N 1
ATOM 4012 C CA . ASP A 1 506 ? 24.458 19.323 -31.102 1.00 78.31 506 ASP A CA 1
ATOM 4013 C C . ASP A 1 506 ? 23.688 18.350 -30.193 1.00 78.31 506 ASP A C 1
ATOM 4015 O O . ASP A 1 506 ? 23.224 17.299 -30.638 1.00 78.31 506 ASP A O 1
ATOM 4019 N N . LEU A 1 507 ? 23.525 18.683 -28.908 1.00 75.31 507 LEU A N 1
ATOM 4020 C CA . LEU A 1 507 ? 22.867 17.806 -27.931 1.00 75.31 507 LEU A CA 1
ATOM 4021 C C . LEU A 1 507 ? 21.348 17.745 -28.104 1.00 75.31 507 LEU A C 1
ATOM 4023 O O . LEU A 1 507 ? 20.749 16.681 -27.923 1.00 75.31 507 LEU A O 1
ATOM 4027 N N . CYS A 1 508 ? 20.716 18.877 -28.419 1.00 74.94 508 CYS A N 1
ATOM 4028 C CA . CYS A 1 508 ? 19.262 18.979 -28.557 1.00 74.94 508 CYS A CA 1
ATOM 4029 C C . CYS A 1 508 ? 18.775 18.696 -29.987 1.00 74.94 508 CYS A C 1
ATOM 4031 O O . CYS A 1 508 ? 17.573 18.785 -30.242 1.00 74.94 508 CYS A O 1
ATOM 4033 N N . ASP A 1 509 ? 19.687 18.338 -30.899 1.00 69.56 509 ASP A N 1
ATOM 4034 C CA . ASP A 1 509 ? 19.401 18.077 -32.310 1.00 69.56 509 ASP A CA 1
ATOM 4035 C C . ASP A 1 509 ? 18.627 19.259 -32.958 1.00 69.56 509 ASP A C 1
ATOM 4037 O O . ASP A 1 509 ? 17.687 19.061 -33.735 1.00 69.56 509 ASP A O 1
ATOM 4041 N N . TYR A 1 510 ? 18.983 20.508 -32.612 1.00 68.06 510 TYR A N 1
ATOM 4042 C CA . TYR A 1 510 ? 18.412 21.701 -33.249 1.00 68.06 510 TYR A CA 1
ATOM 4043 C C . TYR A 1 510 ? 19.020 21.842 -34.644 1.00 68.06 510 TYR A C 1
ATOM 4045 O O . TYR A 1 510 ? 20.128 22.342 -34.809 1.00 68.06 510 TYR A O 1
ATOM 4053 N N . ARG A 1 511 ? 18.287 21.388 -35.662 1.00 56.16 511 ARG A N 1
ATOM 4054 C CA . ARG A 1 511 ? 18.686 21.501 -37.069 1.00 56.16 511 ARG A CA 1
ATOM 4055 C C . ARG A 1 511 ? 18.742 22.987 -37.447 1.00 56.16 511 ARG A C 1
ATOM 4057 O O . ARG A 1 511 ? 17.701 23.622 -37.616 1.00 56.16 511 ARG A O 1
ATOM 4064 N N . SER A 1 512 ? 19.939 23.556 -37.561 1.00 41.56 512 SER A N 1
ATOM 4065 C CA . SER A 1 512 ? 20.133 24.846 -38.218 1.00 41.56 512 SER A CA 1
ATOM 4066 C C . SER A 1 512 ? 19.768 24.674 -39.691 1.00 41.56 512 SER A C 1
ATOM 4068 O O . SER A 1 512 ? 20.333 23.863 -40.420 1.00 41.56 512 SER A O 1
ATOM 4070 N N . THR A 1 513 ? 18.770 25.417 -40.148 1.00 36.59 513 THR A N 1
ATOM 4071 C CA . THR A 1 513 ? 18.353 25.486 -41.552 1.00 36.59 513 THR A CA 1
ATOM 4072 C C . THR A 1 513 ? 19.368 26.274 -42.392 1.00 36.59 513 THR A C 1
ATOM 4074 O O . THR A 1 513 ? 18.991 27.216 -43.082 1.00 36.59 513 THR A O 1
ATOM 4077 N N . SER A 1 514 ? 20.660 25.955 -42.293 1.00 36.38 514 SER A N 1
ATOM 4078 C CA . SER A 1 514 ? 21.738 26.637 -43.025 1.00 36.38 514 SER A CA 1
ATOM 4079 C C . SER A 1 514 ? 22.509 25.740 -43.996 1.00 36.38 514 SER A C 1
ATOM 4081 O O . SER A 1 514 ? 23.354 26.255 -44.712 1.00 36.38 514 SER A O 1
ATOM 4083 N N . ASP A 1 515 ? 22.186 24.446 -44.082 1.00 33.91 515 ASP A N 1
ATOM 4084 C CA . ASP A 1 515 ? 22.837 23.500 -45.011 1.00 33.91 515 ASP A CA 1
ATOM 4085 C C . ASP A 1 515 ? 21.977 23.160 -46.246 1.00 33.91 515 ASP A C 1
ATOM 4087 O O . ASP A 1 515 ? 22.122 22.107 -46.868 1.00 33.91 515 ASP A O 1
ATOM 4091 N N . ALA A 1 516 ? 21.074 24.061 -46.644 1.00 34.38 516 ALA A N 1
ATOM 4092 C CA . ALA A 1 516 ? 20.439 23.986 -47.956 1.00 34.38 516 ALA A CA 1
ATOM 4093 C C . ALA A 1 516 ? 21.324 24.700 -48.991 1.00 34.38 516 ALA A C 1
ATOM 4095 O O . ALA A 1 516 ? 21.291 25.920 -49.090 1.00 34.38 516 ALA A O 1
ATOM 4096 N N . GLN A 1 517 ? 22.122 23.904 -49.711 1.00 35.88 517 GLN A N 1
ATOM 4097 C CA . GLN A 1 517 ? 22.735 24.178 -51.021 1.00 35.88 517 GLN A CA 1
ATOM 4098 C C . GLN A 1 517 ? 23.211 25.621 -51.273 1.00 35.88 517 GLN A C 1
ATOM 4100 O O . GLN A 1 517 ? 22.472 26.452 -51.795 1.00 35.88 517 GLN A O 1
ATOM 4105 N N . VAL A 1 518 ? 24.497 25.881 -51.024 1.00 31.80 518 VAL A N 1
ATOM 4106 C CA . VAL A 1 518 ? 25.209 26.922 -51.776 1.00 31.80 518 VAL A CA 1
ATOM 4107 C C . VAL A 1 518 ? 25.676 26.264 -53.070 1.00 31.80 518 VAL A C 1
ATOM 4109 O O . VAL A 1 518 ? 26.692 25.571 -53.087 1.00 31.80 518 VAL A O 1
ATOM 4112 N N . ASP A 1 519 ? 24.855 26.396 -54.109 1.00 28.72 519 ASP A N 1
ATOM 4113 C CA . ASP A 1 519 ? 25.279 26.152 -55.483 1.00 28.72 519 ASP A CA 1
ATOM 4114 C C . ASP A 1 519 ? 26.197 27.310 -55.896 1.00 28.72 519 ASP A C 1
ATOM 4116 O O . ASP A 1 519 ? 25.919 28.482 -55.627 1.00 28.72 519 ASP A O 1
ATOM 4120 N N . ASP A 1 520 ? 27.338 26.944 -56.458 1.00 35.00 520 ASP A N 1
ATOM 4121 C CA . ASP A 1 520 ? 28.413 27.837 -56.860 1.00 35.00 520 ASP A CA 1
ATOM 4122 C C . ASP A 1 520 ? 28.036 28.452 -58.214 1.00 35.00 520 ASP A C 1
ATOM 4124 O O . ASP A 1 520 ? 28.133 27.805 -59.257 1.00 35.00 520 ASP A O 1
ATOM 4128 N N . SER A 1 521 ? 27.557 29.694 -58.209 1.00 28.44 521 SER A N 1
ATOM 4129 C CA . SER A 1 521 ? 27.433 30.490 -59.430 1.00 28.44 521 SER A CA 1
ATOM 4130 C C . SER A 1 521 ? 27.654 31.968 -59.129 1.00 28.44 521 SER A C 1
ATOM 4132 O O . SER A 1 521 ? 26.760 32.691 -58.689 1.00 28.44 521 SER A O 1
ATOM 4134 N N . ASP A 1 522 ? 28.899 32.362 -59.370 1.00 35.56 522 ASP A N 1
ATOM 4135 C CA . ASP A 1 522 ? 29.407 33.711 -59.574 1.00 35.56 522 ASP A CA 1
ATOM 4136 C C . ASP A 1 522 ? 28.664 34.391 -60.740 1.00 35.56 522 ASP A C 1
ATOM 4138 O O . ASP A 1 522 ? 28.896 34.051 -61.895 1.00 35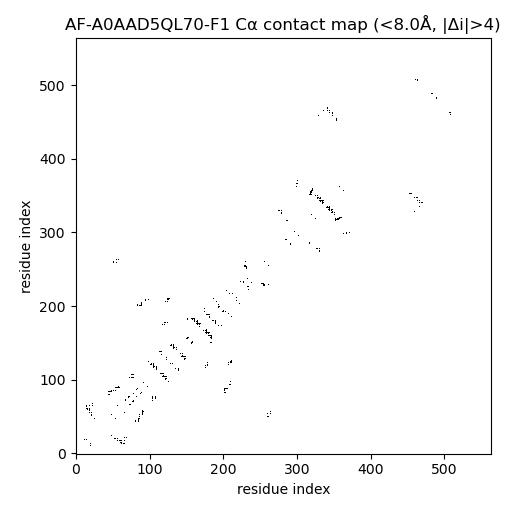.56 522 ASP A O 1
ATOM 4142 N N . GLU A 1 523 ? 27.772 35.342 -60.451 1.00 29.73 523 GLU A N 1
ATOM 4143 C CA . GLU A 1 523 ? 27.501 36.480 -61.338 1.00 29.73 523 GLU A CA 1
ATOM 4144 C C . GLU A 1 523 ? 27.211 37.731 -60.498 1.00 29.73 523 GLU A C 1
ATOM 4146 O O . GLU A 1 523 ? 26.420 37.723 -59.552 1.00 29.73 523 GLU A O 1
ATOM 4151 N N . GLY A 1 524 ? 27.926 38.806 -60.829 1.00 35.81 524 GLY A N 1
ATOM 4152 C CA . GLY A 1 524 ? 27.965 40.044 -60.069 1.00 35.81 524 GLY A CA 1
ATOM 4153 C C . GLY A 1 524 ? 26.659 40.833 -60.088 1.00 35.81 524 GLY A C 1
ATOM 4154 O O . GLY A 1 524 ? 25.987 40.957 -61.110 1.00 35.81 524 GLY A O 1
ATOM 4155 N N . PHE A 1 525 ? 26.362 41.457 -58.952 1.00 26.20 525 PHE A N 1
ATOM 4156 C CA . PHE A 1 525 ? 25.410 42.554 -58.868 1.00 26.20 525 PHE A CA 1
ATOM 4157 C C . PHE A 1 525 ? 25.945 43.589 -57.872 1.00 26.20 525 PHE A C 1
ATOM 4159 O O . PHE A 1 525 ? 26.186 43.279 -56.703 1.00 26.20 525 PHE A O 1
ATOM 4166 N N . GLU A 1 526 ? 26.220 44.797 -58.366 1.00 30.14 526 GLU A N 1
ATOM 4167 C CA . GLU A 1 526 ? 26.621 45.950 -57.555 1.00 30.14 526 GLU A CA 1
ATOM 4168 C C . GLU A 1 526 ? 25.485 46.345 -56.591 1.00 30.14 526 GLU A C 1
ATOM 4170 O O . GLU A 1 526 ? 24.314 46.246 -56.964 1.00 30.14 526 GLU A O 1
ATOM 4175 N N . PRO A 1 527 ? 25.780 46.802 -55.361 1.00 32.31 527 PRO A N 1
ATOM 4176 C CA . PRO A 1 527 ? 24.744 47.281 -54.462 1.00 32.31 527 PRO A CA 1
ATOM 4177 C C . PRO A 1 527 ? 24.408 48.739 -54.797 1.00 32.31 527 PRO A C 1
ATOM 4179 O O . PRO A 1 527 ? 25.236 49.628 -54.598 1.00 32.31 527 PRO A O 1
ATOM 4182 N N . GLU A 1 528 ? 23.188 48.992 -55.275 1.00 29.80 528 GLU A N 1
ATOM 4183 C CA . GLU A 1 528 ? 22.592 50.323 -55.151 1.00 29.80 528 GLU A CA 1
ATOM 4184 C C . GLU A 1 528 ? 22.162 50.542 -53.693 1.00 29.80 528 GLU A C 1
ATOM 4186 O O . GLU A 1 528 ? 21.459 49.727 -53.090 1.00 29.80 528 GLU A O 1
ATOM 4191 N N . ASP A 1 529 ? 22.655 51.645 -53.131 1.00 37.03 529 ASP A N 1
ATOM 4192 C CA . ASP A 1 529 ? 22.252 52.211 -51.851 1.00 37.03 529 ASP A CA 1
ATOM 4193 C C . ASP A 1 529 ? 20.765 52.588 -51.891 1.00 37.03 529 ASP A C 1
ATOM 4195 O O . ASP A 1 529 ? 20.397 53.557 -52.551 1.00 37.03 529 ASP A O 1
ATOM 4199 N N . ASP A 1 530 ? 19.939 51.905 -51.099 1.00 28.14 530 ASP A N 1
ATOM 4200 C CA . ASP A 1 530 ? 18.681 52.470 -50.615 1.00 28.14 530 ASP A CA 1
ATOM 4201 C C . ASP A 1 530 ? 18.670 52.452 -49.084 1.00 28.14 530 ASP A C 1
ATOM 4203 O O . ASP A 1 530 ? 18.603 51.423 -48.406 1.00 28.14 530 ASP A O 1
ATOM 4207 N N . ALA A 1 531 ? 18.802 53.659 -48.543 1.00 42.81 531 ALA A N 1
ATOM 4208 C CA . ALA A 1 531 ? 18.729 53.969 -47.135 1.00 42.81 531 ALA A CA 1
ATOM 4209 C C . ALA A 1 531 ? 17.284 53.836 -46.643 1.00 42.81 531 ALA A C 1
ATOM 4211 O O . ALA A 1 531 ? 16.453 54.678 -46.955 1.00 42.81 531 ALA A O 1
ATOM 4212 N N . ASP A 1 532 ? 17.006 52.798 -45.858 1.00 43.22 532 ASP A N 1
ATOM 4213 C CA . ASP A 1 532 ? 16.195 52.882 -44.637 1.00 43.22 532 ASP A CA 1
A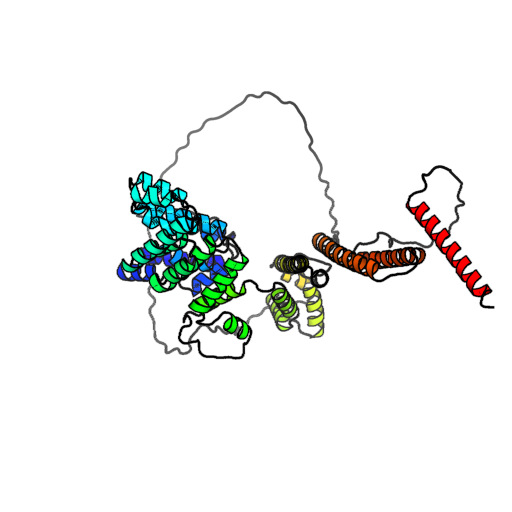TOM 4214 C C . ASP A 1 532 ? 16.025 51.483 -44.044 1.00 43.22 532 ASP A C 1
ATOM 4216 O O . ASP A 1 532 ? 15.160 50.695 -44.428 1.00 43.22 532 ASP A O 1
ATOM 4220 N N . THR A 1 533 ? 16.846 51.139 -43.055 1.00 35.22 533 THR A N 1
ATOM 4221 C CA . THR A 1 533 ? 16.507 50.035 -42.158 1.00 35.22 533 THR A CA 1
ATOM 4222 C C . THR A 1 533 ? 17.104 50.303 -40.792 1.00 35.22 533 THR A C 1
ATOM 4224 O O . THR A 1 533 ? 18.309 50.497 -40.635 1.00 35.22 533 THR A O 1
ATOM 4227 N N . SER A 1 534 ? 16.234 50.329 -39.784 1.00 42.59 534 SER A N 1
ATOM 4228 C CA . SER A 1 534 ? 16.602 50.216 -38.380 1.00 42.59 534 SER A CA 1
ATOM 4229 C C . SER A 1 534 ? 17.694 49.160 -38.233 1.00 42.59 534 SER A C 1
ATOM 4231 O O . SER A 1 534 ? 17.440 47.988 -38.510 1.00 42.59 534 SER A O 1
ATOM 4233 N N . CYS A 1 535 ? 18.892 49.594 -37.837 1.00 40.69 535 CYS A N 1
ATOM 4234 C CA . CYS A 1 535 ? 20.040 48.735 -37.577 1.00 40.69 535 CYS A CA 1
ATOM 4235 C C . CYS A 1 535 ? 19.562 47.561 -36.715 1.00 40.69 535 CYS A C 1
ATOM 4237 O O . CYS A 1 535 ? 19.191 47.762 -35.553 1.00 40.69 535 CYS A O 1
ATOM 4239 N N . SER A 1 536 ? 19.456 46.367 -37.306 1.00 57.69 536 SER A N 1
ATOM 4240 C CA . SER A 1 536 ? 18.962 45.211 -36.572 1.00 57.69 536 SER A CA 1
ATOM 4241 C C . SER A 1 536 ? 19.915 44.988 -35.396 1.00 57.69 536 SER A C 1
ATOM 4243 O O . SER A 1 536 ? 21.122 45.206 -35.519 1.00 57.69 536 SER A O 1
ATOM 4245 N N . LEU A 1 537 ? 19.403 44.585 -34.230 1.00 47.03 537 LEU A N 1
ATOM 4246 C CA . LEU A 1 537 ? 20.229 44.313 -33.040 1.00 47.03 537 LEU A CA 1
ATOM 4247 C C . LEU A 1 537 ? 21.450 43.434 -33.389 1.00 47.03 537 LEU A C 1
ATOM 4249 O O . LEU A 1 537 ? 22.533 43.591 -32.836 1.00 47.03 537 LEU A O 1
ATOM 4253 N N . HIS A 1 538 ? 21.275 42.542 -34.360 1.00 48.72 538 HIS A N 1
ATOM 4254 C CA . HIS A 1 538 ? 22.302 41.668 -34.893 1.00 48.72 538 HIS A CA 1
ATOM 4255 C C . HIS A 1 538 ? 23.415 42.410 -35.664 1.00 48.72 538 HIS A C 1
ATOM 4257 O O . HIS A 1 538 ? 24.589 42.070 -35.501 1.00 48.72 538 HIS A O 1
ATOM 4263 N N . ASP A 1 539 ? 23.097 43.463 -36.421 1.00 56.12 539 ASP A N 1
ATOM 4264 C CA . ASP A 1 539 ? 24.090 44.321 -37.086 1.00 56.12 539 ASP A CA 1
ATOM 4265 C C . ASP A 1 539 ? 24.844 45.201 -36.085 1.00 56.12 539 ASP A C 1
ATOM 4267 O O . ASP A 1 539 ? 26.059 45.372 -36.205 1.00 56.12 539 ASP A O 1
ATOM 4271 N N . ALA A 1 540 ? 24.164 45.674 -35.036 1.00 61.25 540 ALA A N 1
ATOM 4272 C CA . ALA A 1 540 ? 24.803 46.378 -33.925 1.00 61.25 540 ALA A CA 1
ATOM 4273 C C . ALA A 1 540 ? 25.784 45.467 -33.162 1.00 61.25 540 ALA A C 1
ATOM 4275 O O . ALA A 1 540 ? 26.928 45.855 -32.929 1.00 61.25 540 ALA A O 1
ATOM 4276 N N . ILE A 1 541 ? 25.390 44.222 -32.862 1.00 61.34 541 ILE A N 1
ATOM 4277 C CA . ILE A 1 541 ? 26.254 43.225 -32.206 1.00 61.34 541 ILE A CA 1
ATOM 4278 C C . ILE A 1 541 ? 27.442 42.844 -33.101 1.00 61.34 541 ILE A C 1
ATOM 4280 O O . ILE A 1 541 ? 28.564 42.707 -32.610 1.00 61.34 541 ILE A O 1
ATOM 4284 N N . ARG A 1 542 ? 27.245 42.703 -34.420 1.00 61.91 542 ARG A N 1
ATOM 4285 C CA . ARG A 1 542 ? 28.348 42.454 -35.366 1.00 61.91 542 ARG A CA 1
ATOM 4286 C C . ARG A 1 542 ? 29.321 43.628 -35.423 1.00 61.91 542 ARG A C 1
ATOM 4288 O O . ARG A 1 542 ? 30.532 43.402 -35.430 1.00 61.91 542 ARG A O 1
ATOM 4295 N N . LYS A 1 543 ? 28.816 44.862 -35.411 1.00 66.56 543 LYS A N 1
ATOM 4296 C CA . LYS A 1 543 ? 29.640 46.075 -35.407 1.00 66.56 543 LYS A CA 1
ATOM 4297 C C . LYS A 1 543 ? 30.454 46.187 -34.115 1.00 66.56 543 LYS A C 1
ATOM 4299 O O . LYS A 1 543 ? 31.679 46.300 -34.194 1.00 66.56 543 LYS A O 1
ATOM 4304 N N . ASP A 1 544 ? 29.827 45.984 -32.958 1.00 65.19 544 ASP A N 1
ATOM 4305 C CA . ASP A 1 544 ? 30.507 45.929 -31.655 1.00 65.19 544 ASP A CA 1
ATOM 4306 C C . ASP A 1 544 ? 31.556 44.807 -31.600 1.00 65.19 544 ASP A C 1
ATOM 4308 O O . ASP A 1 544 ? 32.676 45.015 -31.123 1.00 65.19 544 ASP A O 1
ATOM 4312 N N . ARG A 1 545 ? 31.253 43.629 -32.168 1.00 66.25 545 ARG A N 1
ATOM 4313 C CA . ARG A 1 545 ? 32.204 42.511 -32.290 1.00 66.25 545 ARG A CA 1
ATOM 4314 C C . ARG A 1 545 ? 33.448 42.919 -33.077 1.00 66.25 545 ARG A C 1
ATOM 4316 O O . ARG A 1 545 ? 34.569 42.658 -32.635 1.00 66.25 545 ARG A O 1
ATOM 4323 N N . THR A 1 546 ? 33.268 43.569 -34.227 1.00 69.25 546 THR A N 1
ATOM 4324 C CA . THR A 1 546 ? 34.394 44.025 -35.057 1.00 69.25 546 THR A CA 1
ATOM 4325 C C . THR A 1 546 ? 35.206 45.128 -34.380 1.00 69.25 546 THR A C 1
ATOM 4327 O O . THR A 1 546 ? 36.437 45.109 -34.442 1.00 69.25 546 THR A O 1
ATOM 4330 N N . GLU A 1 547 ? 34.550 46.034 -33.654 1.00 71.94 547 GLU A N 1
ATOM 4331 C CA . GLU A 1 547 ? 35.210 47.132 -32.951 1.00 71.94 547 GLU A CA 1
ATOM 4332 C C . GLU A 1 547 ? 36.047 46.636 -31.760 1.00 71.94 547 GLU A C 1
ATOM 4334 O O . GLU A 1 547 ? 37.192 47.063 -31.570 1.00 71.94 547 GLU A O 1
ATOM 4339 N N . ILE A 1 548 ? 35.524 45.680 -30.986 1.00 67.56 548 ILE A N 1
ATOM 4340 C CA . ILE A 1 548 ? 36.244 45.052 -29.868 1.00 67.56 548 ILE A CA 1
ATOM 4341 C C . ILE A 1 548 ? 37.451 44.257 -30.382 1.00 67.56 548 ILE A C 1
ATOM 4343 O O . ILE A 1 548 ? 38.545 44.365 -29.816 1.00 67.56 548 ILE A O 1
ATOM 4347 N N . MET A 1 549 ? 37.297 43.507 -31.480 1.00 62.81 549 MET A N 1
ATOM 4348 C CA . MET A 1 549 ? 38.411 42.781 -32.100 1.00 62.81 549 MET A CA 1
ATOM 4349 C C . MET A 1 549 ? 39.501 43.726 -32.623 1.00 62.81 549 MET A C 1
ATOM 4351 O O . MET A 1 549 ? 40.688 43.468 -32.398 1.00 62.81 549 MET A O 1
ATOM 4355 N N . ALA A 1 550 ? 39.125 44.846 -33.247 1.00 69.69 550 ALA A N 1
ATOM 4356 C CA . ALA A 1 550 ? 40.073 45.859 -33.703 1.00 69.69 550 ALA A CA 1
ATOM 4357 C C . ALA A 1 550 ? 40.840 46.480 -32.522 1.00 69.69 550 ALA A C 1
ATOM 4359 O O . ALA A 1 550 ? 42.074 46.519 -32.534 1.00 69.69 550 ALA A O 1
ATOM 4360 N N . LYS A 1 551 ? 40.140 46.880 -31.449 1.00 70.62 551 LYS A N 1
ATOM 4361 C CA . LYS A 1 551 ? 40.757 47.413 -30.219 1.00 70.62 551 LYS A CA 1
ATOM 4362 C C . LYS A 1 551 ? 41.745 46.418 -29.593 1.00 70.62 551 LYS A C 1
ATOM 4364 O O . LYS A 1 551 ? 42.842 46.811 -29.193 1.00 70.62 551 LYS A O 1
ATOM 4369 N N . LEU A 1 552 ? 41.426 45.124 -29.586 1.00 58.22 552 LEU A N 1
ATOM 4370 C CA . LEU A 1 552 ? 42.320 44.064 -29.101 1.00 58.22 552 LEU A CA 1
ATOM 4371 C C . LEU A 1 552 ? 43.565 43.871 -29.974 1.00 58.22 552 LEU A C 1
ATOM 4373 O O . LEU A 1 552 ? 44.663 43.671 -29.444 1.00 58.22 552 LEU A O 1
ATOM 4377 N N . GLN A 1 553 ? 43.429 43.952 -31.300 1.00 66.50 553 GLN A N 1
ATOM 4378 C CA . GLN A 1 553 ? 44.578 43.903 -32.208 1.00 66.50 553 GLN A CA 1
ATOM 4379 C C . GLN A 1 553 ? 45.509 45.104 -32.006 1.00 66.50 553 GLN A C 1
ATOM 4381 O O . GLN A 1 553 ? 46.730 44.932 -31.998 1.00 66.50 553 GLN A O 1
ATOM 4386 N N . PHE A 1 554 ? 44.957 46.296 -31.764 1.00 65.31 554 PHE A N 1
ATOM 4387 C CA . PHE A 1 554 ? 45.743 47.484 -31.422 1.00 65.31 554 PHE A CA 1
ATOM 4388 C C . PHE A 1 554 ? 46.486 47.333 -30.088 1.00 65.31 554 PHE A C 1
ATOM 4390 O O . PHE A 1 554 ? 47.675 47.645 -30.013 1.00 65.31 554 PHE A O 1
ATOM 4397 N N . VAL A 1 555 ? 45.839 46.789 -29.053 1.00 64.06 555 VAL A N 1
ATOM 4398 C CA . VAL A 1 555 ? 46.481 46.530 -27.751 1.00 64.06 555 VAL A CA 1
ATOM 4399 C C . VAL A 1 555 ? 47.582 45.467 -27.866 1.00 64.06 555 VAL A C 1
ATOM 4401 O O . VAL A 1 555 ? 48.671 45.648 -27.318 1.00 64.06 555 VAL A O 1
ATOM 4404 N N . ARG A 1 556 ? 47.358 44.392 -28.637 1.00 59.31 556 ARG A N 1
ATOM 4405 C CA . ARG A 1 556 ? 48.388 43.376 -28.926 1.00 59.31 556 ARG A CA 1
ATOM 4406 C C . ARG A 1 556 ? 49.576 43.948 -29.702 1.00 59.31 556 ARG A C 1
ATOM 4408 O O . ARG A 1 556 ? 50.711 43.610 -29.377 1.00 59.31 556 ARG A O 1
ATOM 4415 N N . LYS A 1 557 ? 49.341 44.816 -30.693 1.00 62.62 557 LYS A N 1
ATOM 4416 C CA . LYS A 1 557 ? 50.417 45.498 -31.436 1.00 62.62 557 LYS A CA 1
ATOM 4417 C C . LYS A 1 557 ? 51.213 46.454 -30.543 1.00 62.62 557 LYS A C 1
ATOM 4419 O O . LYS A 1 557 ? 52.431 46.486 -30.659 1.00 62.62 557 LYS A O 1
ATOM 4424 N N . ARG A 1 558 ? 50.562 47.171 -29.619 1.00 58.31 558 ARG A N 1
ATOM 4425 C CA . ARG A 1 558 ? 51.252 48.024 -28.633 1.00 58.31 558 ARG A CA 1
ATOM 4426 C C . ARG A 1 558 ? 52.115 47.232 -27.656 1.00 58.31 558 ARG A C 1
ATOM 4428 O O . ARG A 1 558 ? 53.230 47.658 -27.395 1.00 58.31 558 ARG A O 1
ATOM 4435 N N . ARG A 1 559 ? 51.642 46.082 -27.160 1.00 51.97 559 ARG A N 1
ATOM 4436 C CA . ARG A 1 559 ? 52.468 45.198 -26.316 1.00 51.97 559 ARG A CA 1
ATOM 4437 C C . ARG A 1 559 ? 53.691 44.675 -27.068 1.00 51.97 559 ARG A C 1
ATOM 4439 O O . ARG A 1 559 ? 54.794 44.801 -26.567 1.00 51.97 559 ARG A O 1
ATOM 4446 N N . LYS A 1 560 ? 53.521 44.226 -28.317 1.00 53.03 560 LYS A N 1
ATOM 4447 C CA . LYS A 1 560 ? 54.652 43.788 -29.156 1.00 53.03 560 LYS A CA 1
ATOM 4448 C C . LYS A 1 560 ? 55.669 44.893 -29.471 1.00 53.03 560 LYS A C 1
ATOM 4450 O O . LYS A 1 560 ? 56.823 44.573 -29.694 1.00 53.03 560 LYS A O 1
ATOM 4455 N N . MET A 1 561 ? 55.255 46.161 -29.505 1.00 52.53 561 MET A N 1
ATOM 4456 C CA . MET A 1 561 ? 56.171 47.300 -29.675 1.00 52.53 561 MET A CA 1
ATOM 4457 C C . MET A 1 561 ? 56.843 47.751 -28.371 1.00 52.53 561 MET A C 1
ATOM 4459 O O . MET A 1 561 ? 57.816 48.486 -28.438 1.00 52.53 561 MET A O 1
ATOM 4463 N N . ALA A 1 562 ? 56.327 47.352 -27.206 1.00 50.25 562 ALA A N 1
ATOM 4464 C CA . ALA A 1 562 ? 56.931 47.646 -25.905 1.00 50.25 562 ALA A CA 1
ATOM 4465 C C . ALA A 1 562 ? 57.962 46.585 -25.471 1.00 50.25 562 ALA A C 1
ATOM 4467 O O . ALA A 1 562 ? 58.780 46.867 -24.601 1.00 50.25 562 ALA A O 1
ATOM 4468 N N . ASP A 1 563 ? 57.926 45.400 -26.089 1.00 49.56 563 ASP A N 1
ATOM 4469 C CA . ASP A 1 563 ? 58.853 44.284 -25.849 1.00 49.56 563 ASP A CA 1
ATOM 4470 C C . ASP A 1 563 ? 60.036 44.240 -26.857 1.00 49.56 563 ASP A C 1
ATOM 4472 O O . ASP A 1 563 ? 60.778 43.257 -26.876 1.00 49.56 563 ASP A O 1
ATOM 4476 N N . CYS A 1 564 ? 60.212 45.273 -27.700 1.00 44.44 564 CYS A N 1
ATOM 4477 C CA . CYS A 1 564 ? 61.330 45.421 -28.650 1.00 44.44 564 CYS A CA 1
ATOM 4478 C C . CYS A 1 564 ? 62.284 46.552 -28.264 1.00 44.44 564 CYS A C 1
ATOM 4480 O O . CYS A 1 564 ? 61.785 47.655 -27.943 1.00 44.44 564 CYS A O 1
#

Foldseek 3Di:
DDDPDDPPPPCPVVWDPLLVLLLVQVVVLVVCCVPPDPVVNVVCLQQAGDLVSLLSLQPTPRVVSSVVSDVLQVVQQDAPSNCVSSVCLLRVPDLVVLLVSLVSNLVNQCVVPVDNLSSLLSCLLLVNLVVSLVSCVVVVVVVVNVLSVDDLVDQVNLVVLLVVLVVCVVVLNLSSSLSSCSSSVNLVVSLCSCCPSVVRLSSSSSSLSNNDPDPVVSLVVLLQSLCCQAQVHGSVVVVVCPPVPPDPDPRDPRHDPRVSSVVSSCCSNVVPPLLVVVLVVVVVLLLDLVNLVVLCVVLVHDDPDPVVSVVVSVVSQQEDEPVRVVSLQVNLVVCVVVVNLVVSLVSLLSHHQAYPHDDPPCSNVVPVVPDPPPDPPDDDDDDDPPPDPPDDDDDDDDDDDDDDDDDDDDDDDDDDDDDDDDDDDDDDDDDDDDDDDDDDDDDDDDDPDDDPSDGDPVSLVSSLVSLVSVVVVVVVVLVVPDPDDPVVSVVVVVVVVVVSVVVSCVSSVVDDPPPDDPDDDDDDDDDDDDDDDDCPVVNVVVVVVVVVVVVVVVVVVVVVVVVD

Secondary structure (DSSP, 8-state):
---------TTGGGS-HHHHHHHHHHHHHHHHHHHS-HHHHHHHHHH-S-HHHHHHHHH-S-HHHHHHT-HHHHSS---HHHHHHTTHHHH---HHHHHHHHHHHHHHHHHHH--TTTTHHHHHHTT-HHHHHHHHHHTT-HHHHHHHHS-TTSHHHHHHHHHHHHHHHHTT-HHHHHHHHHHTT-HHHHHHHIIIII--HHHHHHHHHHH---HHHHHHHHHHHHIIIII-S-HHHHHHHTT--S--PPPPTTS-S-HHHHHHHHHHHH----HHHHHHHHHHHHH-HHHHHHHHHHTT----SHHHHHHHHHHHTT---HHHHHHHHHHHHHHHHTT-HHHHHHHHHTS-S------TTSHHHHHTTTS-----------------TTS-S---------------------------------------------------------------HHHHHHHHHHHHHHHHHHHHHHHHS--S-HHHHHHHHHHHHHHHHHHHHHHTT---TT-S--------------------HHHHHHHHHHHHHHHHHHHHHHHHHH--

InterPro domains:
  IPR022033 RAVE complex protein Rav1 C-terminal [PF12234] (13-237)
  IPR052208 DmX-like/RAVE complex component [PTHR13950] (13-540)

Sequence (564 aa):
MAGGYAAAASGIETVDECGLRYLMAMKQHEYLLLCLPIKQRMELKKNGIASSDIIWAQHSETETELLNAIPSLQKSNPTWEELRSLGIAWWLKNTSSLKICIEKIAKAAFQQNQDPMDSSLFYLALKKKNVLTHLFKTVRNQQMADFFMQDFNTDHWKKVAAKNAFVLMSKQRFQHAAAFFLLSGGLKDALQTILYKCNDLQLAMVVLRLYESDIDSQQSMLKDMLCREVFSQSVEEFEQMRGNLDDDSPLGYGASRDPYVRSMAYWIATLRTNLSDIFNFYSFLRKHPLVVRQRLADAGAQVGSTEQFLAVAKQLETLVTPSERRLYFRTAAEHMAHGCPMLALDVLSRLPKNISMVKDGSFRTLFMGQVSVTNPVADPVENSMDVDWSKPTNVISNDDLALEWSDDDNDDQFDEMEGKTSKDDTKSNEIDGVAHPNKIAKDGNHHTEGMSETPDVLAQHLKFVASLRILTEELSTLASGFEVDGGQLRYQLLIWLEKEVNVLQDLCDYRSTSDAQVDDSDEGFEPEDDADTSCSLHDAIRKDRTEIMAKLQFVRKRRKMADC

Radius of gyration: 36.78 Å; Cα contacts (8 Å, |Δi|>4): 425; chains: 1; bounding box: 111×105×91 Å

Solvent-accessible surface area (backbone atoms only — not comparable to full-atom values): 34160 Å² total; per-residue (Å²): 136,89,87,90,84,80,81,78,72,94,55,68,91,72,46,43,73,38,33,47,55,23,51,52,52,50,52,50,52,56,50,45,59,72,73,44,58,72,70,61,28,54,52,45,58,72,67,34,60,55,52,79,42,42,51,29,39,46,72,27,87,38,60,67,60,57,57,68,67,38,61,48,78,70,62,74,60,30,50,67,63,60,47,58,23,65,37,46,64,76,37,62,76,56,63,68,62,49,52,54,53,47,51,47,29,26,52,23,42,23,69,73,72,66,39,57,64,74,16,35,39,51,34,40,25,64,68,40,50,66,59,54,25,52,44,24,52,74,69,65,38,59,72,60,19,58,56,53,66,52,66,46,85,40,70,68,47,16,52,52,31,39,53,52,14,56,57,28,45,78,68,69,37,41,65,57,14,24,24,27,18,45,57,32,67,37,54,68,62,16,38,52,36,29,41,78,69,61,69,31,63,55,56,32,52,46,39,46,66,52,52,46,84,50,67,67,63,36,51,52,54,50,30,44,51,41,26,42,64,38,51,53,35,53,61,66,57,49,58,70,53,59,86,62,84,86,65,89,65,76,76,51,97,65,28,54,86,50,66,45,55,44,50,54,44,48,49,64,56,42,68,79,57,54,52,60,57,56,48,51,51,49,57,48,50,71,69,30,68,67,53,51,50,49,57,33,50,78,50,69,52,84,72,92,45,74,67,60,46,53,57,50,50,59,52,54,65,36,54,46,40,72,70,54,53,50,50,45,51,52,35,21,52,50,28,45,73,74,70,37,31,68,60,17,40,55,46,57,66,71,50,55,77,55,70,56,77,51,55,94,78,46,61,43,68,64,52,68,77,80,53,88,74,78,74,78,79,85,78,94,76,94,81,83,87,75,84,74,86,86,66,87,93,78,89,81,89,86,77,91,85,90,84,86,83,90,85,90,83,90,86,92,86,87,84,88,85,89,86,90,82,92,83,84,89,86,89,82,81,90,83,86,81,92,89,83,86,90,84,90,76,92,77,93,73,96,69,88,76,74,84,79,89,71,68,58,63,68,59,32,51,52,39,45,56,26,51,52,52,52,51,53,54,53,50,57,51,56,69,73,73,60,96,60,70,74,74,56,51,56,57,52,50,52,54,49,52,56,52,49,52,53,52,48,33,67,72,38,66,57,79,71,91,74,81,76,75,88,76,92,74,96,74,92,77,85,85,80,90,75,94,82,72,82,76,47,71,67,56,52,52,50,51,52,52,52,52,53,52,50,53,49,51,51,52,53,52,51,54,60,60,71,77,105

pLDDT: mean 70.51, std 24.1, range [19.55, 96.81]